Protein AF-0000000068183406 (afdb_homodimer)

Nearest PDB structures (foldseek):
  6m09-assembly2_C  TM=9.327E-01  e=4.092E-31  Arabidopsis thaliana
  6m09-assembly1_B  TM=9.169E-01  e=5.520E-31  Arabidopsis thaliana
  5bnc-assembly1_B  TM=7.633E-01  e=5.549E-25  Mycolicibacterium smegmatis MC2 155
  2arz-assembly1_A  TM=6.032E-01  e=5.913E-21  Pseudomonas aeruginosa PAO1
  6vna-assembly2_B-2  TM=8.710E-01  e=5.956E-13  Paracoccus denitrificans PD1222

Secondary structure (DSSP, 8-state):
-HHHHHS----HHHHHHHHHHSS-SEEEEEEE-SSSTTPEEEEEEE-EE-TTSPEEEEEETTSHHHHHHHH--EEEEEEE-TT--STTS-EEEEEEEEEE---HHHHHHHHHHHHHH-TT-GGGG-TTEEEEEEEEEEEEEEEETTEEEEEEHHHHHH----GGGGTHHHHHHHHHHH-HHHHHHHHHHHSTT----TTS-EEEEEEEEEETTEEEEEEEESS-BTTB-SEEEEEEE-SS---SHHHHHHHHHHHHHH-/-HHHHHS----HHHHHHHHHHSS-SEEEEEEE-SSSTTPEEEEEEE-EE-TTSPEEEEEETTSHHHHHHHH--EEEEEEE-TT--STTS-EEEEEEEEEE---HHHHHHHHHHHHHH-TT-GGGG-TTEEEEEEEEEEEEEEEETTEEEEEEHHHHHH----GGGGTHHHHHHHHHHH-HHHHHHHHHHHSTT----TTS-EEEEEEEEEETTEEEEEEEESS-BTTB-SEEEEEEE-SS---SHHHHHHHHHHHHHH-

Sequence (518 aa):
QEHQQTAPKLDWATDVRTLVQYNHGFAVMSTNSKADEGYPGGSVVGFAPDEDGRPLFIFSGMSAHTQDILADPRCSLTVAAKDFKGAADGRVNLMGSVELIKGDQDKAKAREIYLQKHPGAFWVDFGDFNWFRMSVEKVRFVGGFARAGAVTQDEYLAAKPDAVSEFGPKIAAHMNEDHMPATIAMVQGNVPGMEHDPENPITEAIITSVDSLGMYVKVTREKGIGFLPQSFKLRLPFPEVAKDRKDVKVRIMEMTNAAQEHQQTAPKLDWATDVRTLVQYNHGFAVMSTNSKADEGYPGGSVVGFAPDEDGRPLFIFSGMSAHTQDILADPRCSLTVAAKDFKGAADGRVNLMGSVELIKGDQDKAKAREIYLQKHPGAFWVDFGDFNWFRMSVEKVRFVGGFARAGAVTQDEYLAAKPDAVSEFGPKIAAHMNEDHMPATIAMVQGNVPGMEHDPENPITEAIITSVDSLGMYVKVTREKGIGFLPQSFKLRLPFPEVAKDRKDVKVRIMEMTNAA

Solvent-accessible surface area (backbone atoms only — not comparable to full-atom values): 26826 Å² total; per-residue (Å²): 110,69,63,60,70,66,48,69,68,76,54,67,34,29,46,50,39,28,41,63,65,65,29,76,38,57,32,38,38,12,27,43,29,65,92,45,78,84,27,15,32,45,40,82,41,64,44,26,53,47,97,58,62,35,42,32,37,72,40,49,63,81,39,69,68,44,49,10,33,74,75,39,32,40,21,16,40,27,39,50,33,63,82,58,80,51,77,60,38,35,35,35,25,40,30,31,38,45,42,78,56,81,51,66,67,59,44,52,52,49,47,54,53,37,36,71,66,36,75,80,55,71,62,78,74,40,83,60,41,47,45,30,40,40,50,67,55,41,34,44,39,34,66,15,80,92,33,70,49,75,38,51,40,68,49,41,52,70,40,56,52,52,71,30,42,73,50,12,62,62,51,24,50,50,38,46,75,75,36,30,70,49,46,43,39,27,44,28,50,70,37,90,90,44,50,90,35,94,91,51,37,74,76,43,38,39,48,76,39,32,43,33,44,26,31,37,31,40,37,26,33,76,52,52,54,88,89,40,58,39,57,48,76,44,71,48,55,42,95,56,78,28,81,39,72,68,42,43,53,50,46,50,51,51,42,45,68,70,65,108,68,64,61,72,65,47,67,69,77,54,68,34,29,47,50,37,29,43,64,65,65,31,76,36,59,32,37,37,13,28,42,30,65,92,45,76,85,28,15,33,44,42,81,41,64,43,26,51,48,98,58,61,35,42,32,36,73,41,49,63,80,39,68,69,42,49,9,34,74,75,39,33,40,22,16,40,29,38,52,34,63,81,58,78,51,78,60,39,36,35,34,24,39,28,32,36,44,42,76,56,78,51,68,68,58,44,52,51,51,50,55,52,38,37,69,67,37,76,81,55,71,60,78,74,39,84,60,41,45,46,33,40,39,48,67,55,39,34,43,38,33,66,17,80,92,34,68,50,74,38,51,40,66,49,40,52,69,40,56,50,50,72,29,42,74,52,12,62,62,50,25,50,50,39,48,75,75,35,30,69,50,46,43,39,27,46,28,52,70,35,91,90,43,48,90,36,94,90,50,36,76,76,42,38,38,49,76,39,33,43,33,43,26,30,36,31,39,36,26,34,76,52,54,56,88,89,41,60,40,56,47,76,46,70,47,55,43,94,59,78,28,80,39,72,68,42,44,53,51,46,50,51,50,42,44,67,68,67

Radius of gyration: 24.23 Å; Cα contacts (8 Å, |Δi|>4): 1126; chains: 2; bounding box: 61×64×61 Å

Structure (mmCIF, N/CA/C/O backbone):
data_AF-0000000068183406-model_v1
#
loop_
_entity.id
_entity.type
_entity.pdbx_description
1 polymer 'DUF2470 domain-containing protein'
#
loop_
_atom_site.group_PDB
_atom_site.id
_atom_site.type_symbol
_atom_site.label_atom_id
_atom_site.label_alt_id
_atom_site.label_comp_id
_atom_site.label_asym_id
_atom_site.label_entity_id
_atom_site.label_seq_id
_atom_site.pdbx_PDB_ins_code
_atom_site.Cartn_x
_atom_site.Cartn_y
_atom_site.Cartn_z
_atom_site.occupancy
_atom_site.B_iso_or_equiv
_atom_site.auth_seq_id
_atom_site.auth_comp_id
_atom_site.auth_asym_id
_atom_site.auth_atom_id
_atom_site.pdbx_PDB_model_num
ATOM 1 N N . GLN A 1 1 ? -13.516 -22.609 -18.766 1 67 1 GLN A N 1
ATOM 2 C CA . GLN A 1 1 ? -13.289 -22.969 -17.359 1 67 1 GLN A CA 1
ATOM 3 C C . GLN A 1 1 ? -12.148 -23.984 -17.234 1 67 1 GLN A C 1
ATOM 5 O O . GLN A 1 1 ? -11.188 -23.75 -16.5 1 67 1 GLN A O 1
ATOM 10 N N . GLU A 1 2 ? -12.164 -25.062 -18.047 1 67.12 2 GLU A N 1
ATOM 11 C CA . GLU A 1 2 ? -11.141 -26.094 -17.953 1 67.12 2 GLU A CA 1
ATOM 12 C C . GLU A 1 2 ? -9.766 -25.547 -18.344 1 67.12 2 GLU A C 1
ATOM 14 O O . GLU A 1 2 ? -8.766 -25.859 -17.703 1 67.12 2 GLU A O 1
ATOM 19 N N . HIS A 1 3 ? -9.703 -24.766 -19.359 1 79.38 3 HIS A N 1
ATOM 20 C CA . HIS A 1 3 ? -8.461 -24.172 -19.812 1 79.38 3 HIS A CA 1
ATOM 21 C C . HIS A 1 3 ? -7.805 -23.344 -18.719 1 79.38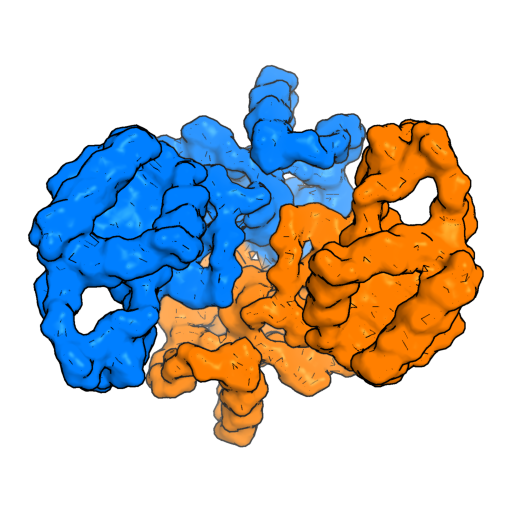 3 HIS A C 1
ATOM 23 O O . HIS A 1 3 ? -6.605 -23.469 -18.469 1 79.38 3 HIS A O 1
ATOM 29 N N . GLN A 1 4 ? -8.562 -22.609 -18.047 1 84.19 4 GLN A N 1
ATOM 30 C CA . GLN A 1 4 ? -8.055 -21.734 -17 1 84.19 4 GLN A CA 1
ATOM 31 C C . GLN A 1 4 ? -7.582 -22.516 -15.781 1 84.19 4 GLN A C 1
ATOM 33 O O . GLN A 1 4 ? -6.641 -22.125 -15.094 1 84.19 4 GLN A O 1
ATOM 38 N N . GLN A 1 5 ? -8.172 -23.625 -15.617 1 81.56 5 GLN A N 1
ATOM 39 C CA . GLN A 1 5 ? -7.812 -24.469 -14.484 1 81.56 5 GLN A CA 1
ATOM 40 C C . GLN A 1 5 ? -6.469 -25.141 -14.711 1 81.56 5 GLN A C 1
ATOM 42 O O . GLN A 1 5 ? -5.711 -25.375 -13.766 1 81.56 5 GLN A O 1
ATOM 47 N N . THR A 1 6 ? -6.172 -25.391 -16.016 1 88 6 THR A N 1
ATOM 48 C CA . THR A 1 6 ? -4.98 -26.188 -16.297 1 88 6 THR A CA 1
ATOM 49 C C . THR A 1 6 ? -3.859 -25.312 -16.844 1 88 6 THR A C 1
ATOM 51 O O . THR A 1 6 ? -2.738 -25.781 -17.047 1 88 6 THR A O 1
ATOM 54 N N . ALA A 1 7 ? -4.148 -24.125 -17.047 1 92 7 ALA A N 1
ATOM 55 C CA . ALA A 1 7 ? -3.143 -23.219 -17.578 1 92 7 ALA A CA 1
ATOM 56 C C . ALA A 1 7 ? -1.927 -23.141 -16.656 1 92 7 ALA A C 1
ATOM 58 O O . ALA A 1 7 ? -2.07 -23.016 -15.445 1 92 7 ALA A O 1
ATOM 59 N N . PRO A 1 8 ? -0.711 -23.297 -17.266 1 93.88 8 PRO A N 1
ATOM 60 C CA . PRO A 1 8 ? 0.495 -23.203 -16.438 1 93.88 8 PRO A CA 1
ATOM 61 C C . PRO A 1 8 ? 0.584 -21.906 -15.664 1 93.88 8 PRO A C 1
ATOM 63 O O . PRO A 1 8 ? 0.303 -20.828 -16.219 1 93.88 8 PRO A O 1
ATOM 66 N N . LYS A 1 9 ? 0.903 -22.031 -14.406 1 92 9 LYS A N 1
ATOM 67 C CA . LYS A 1 9 ? 1.125 -20.906 -13.5 1 92 9 LYS A CA 1
ATOM 68 C C . LYS A 1 9 ? 2.379 -21.109 -12.656 1 92 9 LYS A C 1
ATOM 70 O O . LYS A 1 9 ? 2.834 -22.25 -12.484 1 92 9 LYS A O 1
ATOM 75 N N . LEU A 1 10 ? 2.943 -19.984 -12.188 1 93.38 10 LEU A N 1
ATOM 76 C CA . LEU A 1 10 ? 4.035 -20.141 -11.227 1 93.38 10 LEU A CA 1
ATOM 77 C C . LEU A 1 10 ? 3.57 -20.875 -9.977 1 93.38 10 LEU A C 1
ATOM 79 O O . LEU A 1 10 ? 2.434 -20.688 -9.531 1 93.38 10 LEU A O 1
ATOM 83 N N . ASP A 1 11 ? 4.484 -21.688 -9.469 1 92.88 11 ASP A N 1
ATOM 84 C CA . ASP A 1 11 ? 4.145 -22.266 -8.172 1 92.88 11 ASP A CA 1
ATOM 85 C C . ASP A 1 11 ? 4.094 -21.188 -7.09 1 92.88 11 ASP A C 1
ATOM 87 O O . ASP A 1 11 ? 4.645 -20.109 -7.262 1 92.88 11 ASP A O 1
ATOM 91 N N . TRP A 1 12 ? 3.5 -21.484 -5.965 1 93.75 12 TRP A N 1
ATOM 92 C CA . TRP A 1 12 ? 3.232 -20.5 -4.918 1 93.75 12 TRP A CA 1
ATOM 93 C C . TRP A 1 12 ? 4.527 -19.891 -4.406 1 93.75 12 TRP A C 1
ATOM 95 O O . TRP A 1 12 ? 4.629 -18.656 -4.266 1 93.75 12 TRP A O 1
ATOM 105 N N . ALA A 1 13 ? 5.488 -20.688 -4.137 1 96.38 13 ALA A N 1
ATOM 106 C CA . ALA A 1 13 ? 6.742 -20.203 -3.568 1 96.38 13 ALA A CA 1
ATOM 107 C C . ALA A 1 13 ? 7.434 -19.234 -4.523 1 96.38 13 ALA A C 1
ATOM 109 O O . ALA A 1 13 ? 7.918 -18.172 -4.102 1 96.38 13 ALA A O 1
ATOM 110 N N . THR A 1 14 ? 7.453 -19.625 -5.801 1 96.62 14 THR A N 1
ATOM 111 C CA . THR A 1 14 ? 8.047 -18.75 -6.805 1 96.62 14 THR A CA 1
ATOM 112 C C . THR A 1 14 ? 7.258 -17.453 -6.934 1 96.62 14 THR A C 1
ATOM 114 O O . THR A 1 14 ? 7.844 -16.375 -7.039 1 96.62 14 THR A O 1
ATOM 117 N N . ASP A 1 15 ? 5.965 -17.547 -6.926 1 95.06 15 ASP A N 1
ATOM 118 C CA . ASP A 1 15 ? 5.098 -16.375 -7 1 95.06 15 ASP A CA 1
ATOM 119 C C . ASP A 1 15 ? 5.348 -15.438 -5.82 1 95.06 15 ASP A C 1
ATOM 121 O O . ASP A 1 15 ? 5.488 -14.227 -6.004 1 95.06 15 ASP A O 1
ATOM 125 N N . VAL A 1 16 ? 5.449 -16 -4.668 1 96.88 16 VAL A N 1
ATOM 126 C CA . VAL A 1 16 ? 5.688 -15.234 -3.445 1 96.88 16 VAL A CA 1
ATOM 127 C C . VAL A 1 16 ? 7.043 -14.539 -3.529 1 96.88 16 VAL A C 1
ATOM 129 O O . VAL A 1 16 ? 7.141 -13.328 -3.287 1 96.88 16 VAL A O 1
ATOM 132 N N . ARG A 1 17 ? 8.094 -15.305 -3.893 1 98 17 ARG A N 1
ATOM 133 C CA . ARG A 1 17 ? 9.43 -14.727 -4 1 98 17 ARG A CA 1
ATOM 134 C C . ARG A 1 17 ? 9.461 -13.617 -5.043 1 98 17 ARG A C 1
ATOM 136 O O . ARG A 1 17 ? 10.172 -12.625 -4.879 1 98 17 ARG A O 1
ATOM 143 N N . THR A 1 18 ? 8.719 -13.828 -6.113 1 97.12 18 THR A N 1
ATOM 144 C CA . THR A 1 18 ? 8.633 -12.836 -7.184 1 97.12 18 THR A CA 1
ATOM 145 C C . THR A 1 18 ? 7.996 -11.547 -6.672 1 97.12 18 THR A C 1
ATOM 147 O O . THR A 1 18 ? 8.523 -10.453 -6.895 1 97.12 18 THR A O 1
ATOM 150 N N . LEU A 1 19 ? 6.898 -11.68 -5.973 1 96.06 19 LEU A N 1
ATOM 151 C CA . LEU A 1 19 ? 6.184 -10.539 -5.402 1 96.06 19 LEU A CA 1
ATOM 152 C C . LEU A 1 19 ? 7.07 -9.789 -4.418 1 96.06 19 LEU A C 1
ATOM 154 O O . LEU A 1 19 ? 7.152 -8.555 -4.469 1 96.06 19 LEU A O 1
ATOM 158 N N . VAL A 1 20 ? 7.777 -10.484 -3.582 1 98 20 VAL A N 1
ATOM 159 C CA . VAL A 1 20 ? 8.633 -9.898 -2.555 1 98 20 VAL A CA 1
ATOM 160 C C . VAL A 1 20 ? 9.82 -9.195 -3.211 1 98 20 VAL A C 1
ATOM 162 O O . VAL A 1 20 ? 10.227 -8.117 -2.775 1 98 20 VAL A O 1
ATOM 165 N N . GLN A 1 21 ? 10.312 -9.797 -4.266 1 97.62 21 GLN A N 1
ATOM 166 C CA . GLN A 1 21 ? 11.5 -9.289 -4.945 1 97.62 21 GLN A CA 1
ATOM 167 C C . GLN A 1 21 ? 11.18 -8.008 -5.719 1 97.62 21 GLN A C 1
ATOM 169 O O . GLN A 1 21 ? 11.922 -7.031 -5.645 1 97.62 21 GLN A O 1
ATOM 174 N N . TYR A 1 22 ? 10.055 -8.016 -6.43 1 95.44 22 TYR A N 1
ATOM 175 C CA . TYR A 1 22 ? 9.844 -6.961 -7.414 1 95.44 22 TYR A CA 1
ATOM 176 C C . TYR A 1 22 ? 8.75 -6.004 -6.957 1 95.44 22 TYR A C 1
ATOM 178 O O . TYR A 1 22 ? 8.148 -5.301 -7.773 1 95.44 22 TYR A O 1
ATOM 186 N N . ASN A 1 23 ? 8.469 -5.914 -5.691 1 93.56 23 ASN A N 1
ATOM 187 C CA . ASN A 1 23 ? 7.57 -4.891 -5.164 1 93.56 23 ASN A CA 1
ATOM 188 C C . ASN A 1 23 ? 8.25 -3.525 -5.109 1 93.56 23 ASN A C 1
ATOM 190 O O . ASN A 1 23 ? 9.375 -3.363 -5.578 1 93.56 23 ASN A O 1
ATOM 194 N N . HIS A 1 24 ? 7.652 -2.484 -4.555 1 93.38 24 HIS A N 1
ATOM 195 C CA . HIS A 1 24 ? 8.203 -1.136 -4.578 1 93.38 24 HIS A CA 1
ATOM 196 C C . HIS A 1 24 ? 9.102 -0.889 -3.369 1 93.38 24 HIS A C 1
ATOM 198 O O . HIS A 1 24 ? 9.617 0.216 -3.191 1 93.38 24 HIS A O 1
ATOM 204 N N . GLY A 1 25 ? 9.227 -1.809 -2.506 1 96.81 25 GLY A N 1
ATOM 205 C CA . GLY A 1 25 ? 10.234 -1.739 -1.453 1 96.81 25 GLY A CA 1
ATOM 206 C C . GLY A 1 25 ? 9.664 -1.304 -0.116 1 96.81 25 GLY A C 1
ATOM 207 O O . GLY A 1 25 ? 10.406 -1.087 0.841 1 96.81 25 GLY A O 1
ATOM 208 N N . PHE A 1 26 ? 8.367 -1.103 -0.06 1 97.06 26 PHE A N 1
ATOM 209 C CA . PHE A 1 26 ? 7.711 -0.765 1.199 1 97.06 26 PHE A CA 1
ATOM 210 C C . PHE A 1 26 ? 6.617 -1.772 1.529 1 97.06 26 PHE A C 1
ATOM 212 O O . PHE A 1 26 ? 6.023 -2.369 0.628 1 97.06 26 PHE A O 1
ATOM 219 N N . ALA A 1 27 ? 6.406 -2.008 2.75 1 98.12 27 ALA A N 1
ATOM 220 C CA . ALA A 1 27 ? 5.426 -2.951 3.277 1 98.12 27 ALA A CA 1
ATOM 221 C C . ALA A 1 27 ? 4.961 -2.541 4.672 1 98.12 27 ALA A C 1
ATOM 223 O O . ALA A 1 27 ? 5.395 -1.511 5.199 1 98.12 27 ALA A O 1
ATOM 224 N N . VAL A 1 28 ? 4.027 -3.234 5.211 1 98.62 28 VAL A N 1
ATOM 225 C CA . VAL A 1 28 ? 3.578 -2.963 6.574 1 98.62 28 VAL A CA 1
ATOM 226 C C . VAL A 1 28 ? 4.086 -4.055 7.512 1 98.62 28 VAL A C 1
ATOM 228 O O . VAL A 1 28 ? 3.822 -5.238 7.297 1 98.62 28 VAL A O 1
ATOM 231 N N . MET A 1 29 ? 4.812 -3.65 8.484 1 98.81 29 MET A N 1
ATOM 232 C CA . MET A 1 29 ? 5.258 -4.551 9.547 1 98.81 29 MET A CA 1
ATOM 233 C C . MET A 1 29 ? 4.281 -4.543 10.719 1 98.81 29 MET A C 1
ATOM 235 O O . MET A 1 29 ? 3.922 -3.482 11.227 1 98.81 29 MET A O 1
ATOM 239 N N . SER A 1 30 ? 3.791 -5.676 11.039 1 98.88 30 SER A N 1
ATOM 240 C CA . SER A 1 30 ? 2.984 -5.863 12.242 1 98.88 30 SER A CA 1
ATOM 241 C C . SER A 1 30 ? 3.836 -6.367 13.406 1 98.88 30 SER A C 1
ATOM 243 O O . SER A 1 30 ? 4.543 -7.371 13.281 1 98.88 30 SER A O 1
ATOM 245 N N . THR A 1 31 ? 3.799 -5.688 14.477 1 98.88 31 THR A N 1
ATOM 246 C CA . THR A 1 31 ? 4.59 -6.031 15.656 1 98.88 31 THR A CA 1
ATOM 247 C C . THR A 1 31 ? 3.707 -6.109 16.891 1 98.88 31 THR A C 1
ATOM 249 O O . THR A 1 31 ? 2.559 -5.66 16.875 1 98.88 31 THR A O 1
ATOM 252 N N . ASN A 1 32 ? 4.211 -6.824 17.953 1 98.69 32 ASN A N 1
ATOM 253 C CA . ASN A 1 32 ? 3.623 -6.695 19.281 1 98.69 32 ASN A CA 1
ATOM 254 C C . ASN A 1 32 ? 4.031 -5.387 19.938 1 98.69 32 ASN A C 1
ATOM 256 O O . ASN A 1 32 ? 5.207 -5.176 20.25 1 98.69 32 ASN A O 1
ATOM 260 N N . SER A 1 33 ? 3.037 -4.539 20.188 1 98.12 33 SER A N 1
ATOM 261 C CA . SER A 1 33 ? 3.346 -3.201 20.688 1 98.12 33 SER A CA 1
ATOM 262 C C . SER A 1 33 ? 3.902 -3.252 22.109 1 98.12 33 SER A C 1
ATOM 264 O O . SER A 1 33 ? 3.291 -3.846 23 1 98.12 33 SER A O 1
ATOM 266 N N . LYS A 1 34 ? 5.012 -2.615 22.281 1 97.62 34 LYS A N 1
ATOM 267 C CA . LYS A 1 34 ? 5.574 -2.471 23.625 1 97.62 34 LYS A CA 1
ATOM 268 C C . LYS A 1 34 ? 4.812 -1.421 24.422 1 97.62 34 LYS A C 1
ATOM 270 O O . LYS A 1 34 ? 4.504 -1.636 25.609 1 97.62 34 LYS A O 1
ATOM 275 N N . ALA A 1 35 ? 4.512 -0.299 23.781 1 95.69 35 ALA A N 1
ATOM 276 C CA . ALA A 1 35 ? 3.889 0.844 24.453 1 95.69 35 ALA A CA 1
ATOM 277 C C . ALA A 1 35 ? 2.428 0.557 24.781 1 95.69 35 ALA A C 1
ATOM 279 O O . ALA A 1 35 ? 1.886 1.1 25.75 1 95.69 35 ALA A O 1
ATOM 280 N N . ASP A 1 36 ? 1.781 -0.256 23.984 1 96.38 36 ASP A N 1
ATOM 281 C CA . ASP A 1 36 ? 0.384 -0.635 24.156 1 96.38 36 ASP A CA 1
ATOM 282 C C . ASP A 1 36 ? 0.238 -2.148 24.297 1 96.38 36 ASP A C 1
ATOM 284 O O . ASP A 1 36 ? -0.147 -2.826 23.344 1 96.38 36 ASP A O 1
ATOM 288 N N . GLU A 1 37 ? 0.415 -2.607 25.5 1 95.94 37 GLU A N 1
ATOM 289 C CA . GLU A 1 37 ? 0.476 -4.043 25.766 1 95.94 37 GLU A CA 1
ATOM 290 C C . GLU A 1 37 ? -0.757 -4.754 25.219 1 95.94 37 GLU A C 1
ATOM 292 O O . GLU A 1 37 ? -1.886 -4.305 25.422 1 95.94 37 GLU A O 1
ATOM 297 N N . GLY A 1 38 ? -0.48 -5.793 24.484 1 96.75 38 GLY A N 1
ATOM 298 C CA . GLY A 1 38 ? -1.549 -6.625 23.953 1 96.75 38 GLY A CA 1
ATOM 299 C C . GLY A 1 38 ? -1.98 -6.223 22.562 1 96.75 38 GLY A C 1
ATOM 300 O O . GLY A 1 38 ? -2.674 -6.98 21.875 1 96.75 38 GLY A O 1
ATOM 301 N N . TYR A 1 39 ? -1.633 -5.023 22.141 1 98.19 39 TYR A N 1
ATOM 302 C CA . TYR A 1 39 ? -2.047 -4.543 20.828 1 98.19 39 TYR A CA 1
ATOM 303 C C . TYR A 1 39 ? -0.999 -4.871 19.766 1 98.19 39 TYR A C 1
ATOM 305 O O . TYR A 1 39 ? 0.199 -4.684 19.984 1 98.19 39 TYR A O 1
ATOM 313 N N . PRO A 1 40 ? -1.457 -5.457 18.672 1 98.69 40 PRO A N 1
ATOM 314 C CA . PRO A 1 40 ? -0.569 -5.465 17.5 1 98.69 40 PRO A CA 1
ATOM 315 C C . PRO A 1 40 ? -0.468 -4.102 16.828 1 98.69 40 PRO A C 1
ATOM 317 O O . PRO A 1 40 ? -1.485 -3.438 16.609 1 98.69 40 PRO A O 1
ATOM 320 N N . GLY A 1 41 ? 0.698 -3.65 16.625 1 97.94 41 GLY A N 1
ATOM 321 C CA . GLY A 1 41 ? 0.923 -2.396 15.922 1 97.94 41 GLY A CA 1
ATOM 322 C C . GLY A 1 41 ? 1.271 -2.584 14.461 1 97.94 41 GLY A C 1
ATOM 323 O O . GLY A 1 41 ? 1.664 -3.676 14.047 1 97.94 41 GLY A O 1
ATOM 324 N N . GLY A 1 42 ? 1.052 -1.557 13.664 1 98.38 42 GLY A N 1
ATOM 325 C CA . GLY A 1 42 ? 1.436 -1.551 12.258 1 98.38 42 GLY A CA 1
ATOM 326 C C . GLY A 1 42 ? 2.27 -0.344 11.875 1 98.38 42 GLY A C 1
ATOM 327 O O . GLY A 1 42 ? 2.021 0.766 12.352 1 98.38 42 GLY A O 1
ATOM 328 N N . SER A 1 43 ? 3.24 -0.571 11.023 1 97.75 43 SER A N 1
ATOM 329 C CA . SER A 1 43 ? 4.102 0.492 10.516 1 97.75 43 SER A CA 1
ATOM 330 C C . SER A 1 43 ? 4.496 0.243 9.062 1 97.75 43 SER A C 1
ATOM 332 O O . SER A 1 43 ? 4.781 -0.893 8.68 1 97.75 43 SER A O 1
ATOM 334 N N . VAL A 1 44 ? 4.422 1.293 8.289 1 97.19 44 VAL A N 1
ATOM 335 C CA . VAL A 1 44 ? 5.02 1.191 6.961 1 97.19 44 VAL A CA 1
ATOM 336 C C . VAL A 1 44 ? 6.543 1.231 7.074 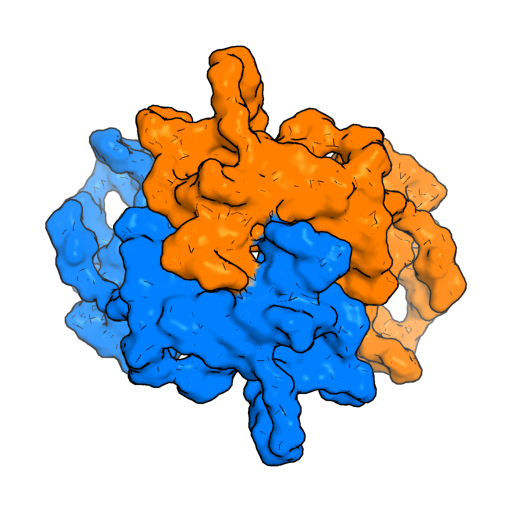1 97.19 44 VAL A C 1
ATOM 338 O O . VAL A 1 44 ? 7.102 2.135 7.703 1 97.19 44 VAL A O 1
ATOM 341 N N . VAL A 1 45 ? 7.184 0.28 6.48 1 97.44 45 VAL A N 1
ATOM 342 C CA . VAL A 1 45 ? 8.641 0.22 6.57 1 97.44 45 VAL A CA 1
ATOM 343 C C . VAL A 1 45 ? 9.234 -0.072 5.191 1 97.44 45 VAL A C 1
ATOM 345 O O . VAL A 1 45 ? 8.617 -0.767 4.379 1 97.44 45 VAL A O 1
ATOM 348 N N . GLY A 1 46 ? 10.406 0.49 4.973 1 97.19 46 GLY A N 1
ATOM 349 C CA . GLY A 1 46 ? 11.203 0.044 3.836 1 97.19 46 GLY A CA 1
ATOM 350 C C . GLY A 1 46 ? 11.898 -1.283 4.078 1 97.19 46 GLY A C 1
ATOM 351 O O . GLY A 1 46 ? 12.312 -1.578 5.199 1 97.19 46 GLY A O 1
ATOM 352 N N . PHE A 1 47 ? 12.047 -2.072 3.018 1 98.62 47 PHE A N 1
ATOM 353 C CA . PHE A 1 47 ? 12.773 -3.33 3.137 1 98.62 47 PHE A CA 1
ATOM 354 C C . PHE A 1 47 ? 13.391 -3.727 1.8 1 98.62 47 PHE A C 1
ATOM 356 O O . PHE A 1 47 ? 13.023 -3.182 0.756 1 98.62 47 PHE A O 1
ATOM 363 N N . ALA A 1 48 ? 14.312 -4.602 1.834 1 98.56 48 ALA A N 1
ATOM 364 C CA . ALA A 1 48 ? 14.906 -5.25 0.667 1 98.56 48 ALA A CA 1
ATOM 365 C C . ALA A 1 48 ? 15.195 -6.723 0.946 1 98.56 48 ALA A C 1
ATOM 367 O O . ALA A 1 48 ? 15.789 -7.059 1.976 1 98.56 48 ALA A O 1
ATOM 368 N N . PRO A 1 49 ? 14.727 -7.574 0.055 1 98.56 49 PRO A N 1
ATOM 369 C CA . PRO A 1 49 ? 15.023 -8.992 0.279 1 98.56 49 PRO A CA 1
ATOM 370 C C . PRO A 1 49 ? 16.484 -9.344 -0.022 1 98.56 49 PRO A C 1
ATOM 372 O O . PRO A 1 49 ? 17.047 -8.859 -1.009 1 98.56 49 PRO A O 1
ATOM 375 N N . ASP A 1 50 ? 17.094 -10.133 0.819 1 97.94 50 ASP A N 1
ATOM 376 C CA . ASP A 1 50 ? 18.422 -10.641 0.506 1 97.94 50 ASP A CA 1
ATOM 377 C C . ASP A 1 50 ? 18.359 -11.805 -0.48 1 97.94 50 ASP A C 1
ATOM 379 O O . ASP A 1 50 ? 17.312 -12.047 -1.087 1 97.94 50 ASP A O 1
ATOM 383 N N . GLU A 1 51 ? 19.422 -12.547 -0.727 1 95.44 51 GLU A N 1
ATOM 384 C CA . GLU A 1 51 ? 19.516 -13.57 -1.762 1 95.44 51 GLU A CA 1
ATOM 385 C C . GLU A 1 51 ? 18.547 -14.719 -1.483 1 95.44 51 GLU A C 1
ATOM 387 O O . GLU A 1 51 ? 18.078 -15.375 -2.412 1 95.44 51 GLU A O 1
ATOM 392 N N . ASP A 1 52 ? 18.25 -14.906 -0.193 1 96.75 52 ASP A N 1
ATOM 393 C CA . ASP A 1 52 ? 17.344 -15.984 0.198 1 96.75 52 ASP A CA 1
ATOM 394 C C . ASP A 1 52 ? 15.922 -15.469 0.39 1 96.75 52 ASP A C 1
ATOM 396 O O . ASP A 1 52 ? 15.062 -16.188 0.896 1 96.75 52 ASP A O 1
ATOM 400 N N . GLY A 1 53 ? 15.664 -14.266 0.005 1 97.81 53 GLY A N 1
ATOM 401 C CA . GLY A 1 53 ? 14.336 -13.688 0.086 1 97.81 53 GLY A CA 1
ATOM 402 C C . GLY A 1 53 ? 13.984 -13.18 1.472 1 97.81 53 GLY A C 1
ATOM 403 O O . GLY A 1 53 ? 12.836 -12.836 1.744 1 97.81 53 GLY A O 1
ATOM 404 N N . ARG A 1 54 ? 15.031 -13.195 2.395 1 98.44 54 ARG A N 1
ATOM 405 C CA . ARG A 1 54 ? 14.781 -12.703 3.748 1 98.44 54 ARG A CA 1
ATOM 406 C C . ARG A 1 54 ? 14.812 -11.18 3.793 1 98.44 54 ARG A C 1
ATOM 408 O O . ARG A 1 54 ? 15.781 -10.555 3.363 1 98.44 54 ARG A O 1
ATOM 415 N N . PRO A 1 55 ? 13.773 -10.508 4.312 1 98.88 55 PRO A N 1
ATOM 416 C CA . PRO A 1 55 ? 13.727 -9.039 4.363 1 98.88 55 PRO A CA 1
ATOM 417 C C . PRO A 1 55 ? 14.828 -8.445 5.23 1 98.88 55 PRO A C 1
ATOM 419 O O . PRO A 1 55 ? 15.07 -8.922 6.344 1 98.88 55 PRO A O 1
ATOM 422 N N . LEU A 1 56 ? 15.477 -7.492 4.711 1 98.88 56 LEU A N 1
ATOM 423 C CA . LEU A 1 56 ? 16.422 -6.625 5.402 1 98.88 56 LEU A CA 1
ATOM 424 C C . LEU A 1 56 ? 15.812 -5.258 5.684 1 98.88 56 LEU A C 1
ATOM 426 O O . LEU A 1 56 ? 15.086 -4.715 4.844 1 98.88 56 LEU A O 1
ATOM 430 N N . PHE A 1 57 ? 16.172 -4.738 6.871 1 98.62 57 PHE A N 1
ATOM 431 C CA . PHE A 1 57 ? 15.648 -3.441 7.281 1 98.62 57 PHE A CA 1
ATOM 432 C C . PHE A 1 57 ? 16.766 -2.561 7.844 1 98.62 57 PHE A C 1
ATOM 434 O O . PHE A 1 57 ? 17.781 -3.064 8.312 1 98.62 57 PHE A O 1
ATOM 441 N N . ILE A 1 58 ? 16.531 -1.292 7.801 1 98.06 58 ILE A N 1
ATOM 442 C CA . ILE A 1 58 ? 17.297 -0.308 8.562 1 98.06 58 ILE A CA 1
ATOM 443 C C . ILE A 1 58 ? 16.328 0.651 9.266 1 98.06 58 ILE A C 1
ATOM 445 O O . ILE A 1 58 ? 15.547 1.344 8.609 1 98.06 58 ILE A O 1
ATOM 449 N N . PHE A 1 59 ? 16.344 0.625 10.633 1 96.88 59 PHE A N 1
ATOM 450 C CA . PHE A 1 59 ? 15.359 1.373 11.406 1 96.88 59 PHE A CA 1
ATOM 451 C C . PHE A 1 59 ? 16.047 2.326 12.375 1 96.88 59 PHE A C 1
ATOM 453 O O . PHE A 1 59 ? 17.094 2.002 12.93 1 96.88 59 PHE A O 1
ATOM 460 N N . SER A 1 60 ? 15.352 3.482 12.492 1 93.69 60 SER A N 1
ATOM 461 C CA . SER A 1 60 ? 15.75 4.363 13.594 1 93.69 60 SER A CA 1
ATOM 462 C C . SER A 1 60 ? 15.539 3.689 14.945 1 93.69 60 SER A C 1
ATOM 464 O O . SER A 1 60 ? 14.555 2.969 15.133 1 93.69 60 SER A O 1
ATOM 466 N N . GLY A 1 61 ? 16.453 3.955 15.859 1 94.25 61 GLY A N 1
ATOM 467 C CA . GLY A 1 61 ? 16.344 3.41 17.203 1 94.25 61 GLY A CA 1
ATOM 468 C C . GLY A 1 61 ? 15.102 3.881 17.938 1 94.25 61 GLY A C 1
ATOM 469 O O . GLY A 1 61 ? 14.594 3.184 18.828 1 94.25 61 GLY A O 1
ATOM 470 N N . MET A 1 62 ? 14.516 4.969 17.531 1 90.06 62 MET A N 1
ATOM 471 C CA . MET A 1 62 ? 13.438 5.598 18.281 1 90.06 62 MET A CA 1
ATOM 472 C C . MET A 1 62 ? 12.078 5.227 17.703 1 90.06 62 MET A C 1
ATOM 474 O O . MET A 1 62 ? 11.039 5.516 18.297 1 90.06 62 MET A O 1
ATOM 478 N N . SER A 1 63 ? 12.086 4.609 16.578 1 92.81 63 SER A N 1
ATOM 479 C CA . SER A 1 63 ? 10.805 4.273 15.977 1 92.81 63 SER A CA 1
ATOM 480 C C . SER A 1 63 ? 10.023 3.285 16.844 1 92.81 63 SER A C 1
ATOM 482 O O . SER A 1 63 ? 10.617 2.461 17.531 1 92.81 63 SER A O 1
ATOM 484 N N . ALA A 1 64 ? 8.711 3.318 16.812 1 93.94 64 ALA A N 1
ATOM 485 C CA . ALA A 1 64 ? 7.852 2.43 17.594 1 93.94 64 ALA A CA 1
ATOM 486 C C . ALA A 1 64 ? 8.102 0.969 17.219 1 93.94 64 ALA A C 1
ATOM 488 O O . ALA A 1 64 ? 8.164 0.103 18.094 1 93.94 64 ALA A O 1
ATOM 489 N N . HIS A 1 65 ? 8.234 0.692 15.914 1 97.12 65 HIS A N 1
ATOM 490 C CA . HIS A 1 65 ? 8.43 -0.692 15.492 1 97.12 65 HIS A CA 1
ATOM 491 C C . HIS A 1 65 ? 9.789 -1.218 15.938 1 97.12 65 HIS A C 1
ATOM 493 O O . HIS A 1 65 ? 9.945 -2.412 16.203 1 97.12 65 HIS A O 1
ATOM 499 N N . THR A 1 66 ? 10.805 -0.333 16.016 1 97.88 66 THR A N 1
ATOM 500 C CA . THR A 1 66 ? 12.102 -0.758 16.547 1 97.88 66 THR A CA 1
ATOM 501 C C . THR A 1 66 ? 11.984 -1.157 18.016 1 97.88 66 THR A C 1
ATOM 503 O O . THR A 1 66 ? 12.461 -2.221 18.406 1 97.88 66 THR A O 1
ATOM 506 N N . GLN A 1 67 ? 11.328 -0.302 18.781 1 97.25 67 GLN A N 1
ATOM 507 C CA . GLN A 1 67 ? 11.133 -0.599 20.188 1 97.25 67 GLN A CA 1
ATOM 508 C C . GLN A 1 67 ? 10.344 -1.893 20.375 1 97.25 67 GLN A C 1
ATOM 510 O O . GLN A 1 67 ? 10.648 -2.691 21.266 1 97.25 67 GLN A O 1
ATOM 515 N N . ASP A 1 68 ? 9.359 -2.109 19.578 1 98.31 68 ASP A N 1
ATOM 516 C CA . ASP A 1 68 ? 8.547 -3.318 19.625 1 98.31 68 ASP A CA 1
ATOM 517 C C . ASP A 1 68 ? 9.398 -4.566 19.391 1 98.31 68 ASP A C 1
ATOM 519 O O . ASP A 1 68 ? 9.375 -5.504 20.188 1 98.31 68 ASP A O 1
ATOM 523 N N . ILE A 1 69 ? 10.172 -4.543 18.266 1 98.31 69 ILE A N 1
ATOM 524 C CA . ILE A 1 69 ? 10.852 -5.77 17.859 1 98.31 69 ILE A CA 1
ATOM 525 C C . ILE A 1 69 ? 12.016 -6.055 18.812 1 98.31 69 ILE A C 1
ATOM 527 O O . ILE A 1 69 ? 12.414 -7.207 18.984 1 98.31 69 ILE A O 1
ATOM 531 N N . LEU A 1 70 ? 12.586 -5.035 19.422 1 97.81 70 LEU A N 1
ATOM 532 C CA . LEU A 1 70 ? 13.633 -5.254 20.406 1 97.81 70 LEU A CA 1
ATOM 533 C C . LEU A 1 70 ? 13.062 -5.891 21.672 1 97.81 70 LEU A C 1
ATOM 535 O O . LEU A 1 70 ? 13.742 -6.664 22.344 1 97.81 70 LEU A O 1
ATOM 539 N N . ALA A 1 71 ? 11.812 -5.578 21.984 1 98 71 ALA A N 1
ATOM 540 C CA . ALA A 1 71 ? 11.141 -6.164 23.141 1 98 71 ALA A CA 1
ATOM 541 C C . ALA A 1 71 ? 10.602 -7.551 22.812 1 98 71 ALA A C 1
ATOM 543 O O . ALA A 1 71 ? 10.664 -8.461 23.641 1 98 71 ALA A O 1
ATOM 544 N N . ASP A 1 72 ? 10.016 -7.781 21.703 1 98.5 72 ASP A N 1
ATOM 545 C CA . ASP A 1 72 ? 9.469 -9.031 21.172 1 98.5 72 ASP A CA 1
ATOM 546 C C . ASP A 1 72 ? 9.742 -9.156 19.672 1 98.5 72 ASP A C 1
ATOM 548 O O . ASP A 1 72 ? 9.109 -8.477 18.875 1 98.5 72 ASP A O 1
ATOM 552 N N . PRO A 1 73 ? 10.672 -10.039 19.281 1 98.62 73 PRO A N 1
ATOM 553 C CA . PRO A 1 73 ? 11.125 -10.062 17.891 1 98.62 73 PRO A CA 1
ATOM 554 C C . PRO A 1 73 ? 10.086 -10.664 16.953 1 98.62 73 PRO A C 1
ATOM 556 O O . PRO A 1 73 ? 10.258 -10.617 15.727 1 98.62 73 PRO A O 1
ATOM 559 N N . ARG A 1 74 ? 9.023 -11.312 17.516 1 98.81 74 ARG A N 1
ATOM 560 C CA . ARG A 1 74 ? 7.977 -11.883 16.672 1 98.81 74 ARG A CA 1
ATOM 561 C C . ARG A 1 74 ? 7.215 -10.797 15.93 1 98.81 74 ARG A C 1
ATOM 563 O O . ARG A 1 74 ? 6.77 -9.82 16.531 1 98.81 74 ARG A O 1
ATOM 570 N N . CYS A 1 75 ? 7.07 -10.922 14.586 1 98.88 75 CYS A N 1
ATOM 571 C CA . CYS A 1 75 ? 6.414 -9.938 13.734 1 98.88 75 CYS A CA 1
ATOM 572 C C . CYS A 1 75 ? 5.945 -10.578 12.43 1 98.88 75 CYS A C 1
ATOM 574 O O . CYS A 1 75 ? 6.082 -11.789 12.242 1 98.88 75 CYS A O 1
ATOM 576 N N . SER A 1 76 ? 5.309 -9.828 11.633 1 98.88 76 SER A N 1
ATOM 577 C CA . SER A 1 76 ? 4.996 -10.203 10.258 1 98.88 76 SER A CA 1
ATOM 578 C C . SER A 1 76 ? 5.137 -9.016 9.312 1 98.88 7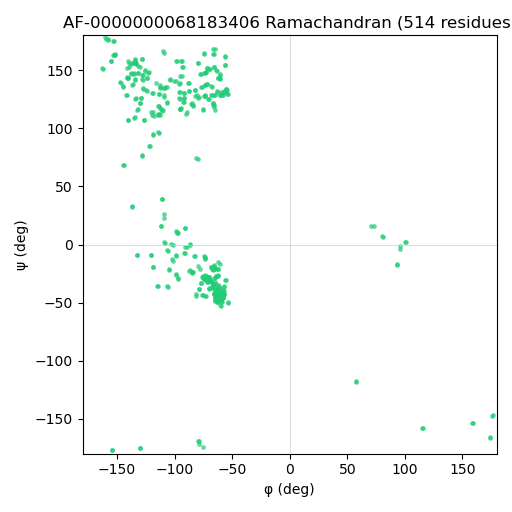6 SER A C 1
ATOM 580 O O . SER A 1 76 ? 5.113 -7.863 9.75 1 98.88 76 SER A O 1
ATOM 582 N N . LEU A 1 77 ? 5.438 -9.266 8.102 1 98.88 77 LEU A N 1
ATOM 583 C CA . LEU A 1 77 ? 5.57 -8.281 7.039 1 98.88 77 LEU A CA 1
ATOM 584 C C . LEU A 1 77 ? 4.57 -8.547 5.922 1 98.88 77 LEU A C 1
ATOM 586 O O . LEU A 1 77 ? 4.621 -9.594 5.277 1 98.88 77 LEU A O 1
ATOM 590 N N . THR A 1 78 ? 3.631 -7.637 5.742 1 98.75 78 THR A N 1
ATOM 591 C CA . THR A 1 78 ? 2.645 -7.762 4.676 1 98.75 78 THR A CA 1
ATOM 592 C C . THR A 1 78 ? 3.078 -6.977 3.441 1 98.75 78 THR A C 1
ATOM 594 O O . THR A 1 78 ? 3.178 -5.75 3.482 1 98.75 78 THR A O 1
ATOM 597 N N . VAL A 1 79 ? 3.316 -7.676 2.35 1 98.12 79 VAL A N 1
ATOM 598 C CA . VAL A 1 79 ? 3.791 -7.102 1.095 1 98.12 79 VAL A CA 1
ATOM 599 C C . VAL A 1 79 ? 2.719 -7.25 0.019 1 98.12 79 VAL A C 1
ATOM 601 O O . VAL A 1 79 ? 2.275 -8.359 -0.276 1 98.12 79 VAL A O 1
ATOM 604 N N . ALA A 1 80 ? 2.289 -6.145 -0.462 1 95.69 80 ALA A N 1
ATOM 605 C CA . ALA A 1 80 ? 1.364 -6.16 -1.592 1 95.69 80 ALA A CA 1
ATOM 606 C C . ALA A 1 80 ? 2.111 -6.031 -2.916 1 95.69 80 ALA A C 1
ATOM 608 O O . ALA A 1 80 ? 3.244 -5.543 -2.953 1 95.69 80 ALA A O 1
ATOM 609 N N . ALA A 1 81 ? 1.478 -6.469 -3.961 1 92.69 81 ALA A N 1
ATOM 610 C CA . ALA A 1 81 ? 2.039 -6.301 -5.301 1 92.69 81 ALA A CA 1
ATOM 611 C C . ALA A 1 81 ? 2.326 -4.832 -5.594 1 92.69 81 ALA A C 1
ATOM 613 O O . ALA A 1 81 ? 1.672 -3.943 -5.043 1 92.69 81 ALA A O 1
ATOM 614 N N . LYS A 1 82 ? 3.246 -4.559 -6.465 1 89.25 82 LYS A N 1
ATOM 615 C CA . LYS A 1 82 ? 3.748 -3.221 -6.766 1 89.25 82 LYS A CA 1
ATOM 616 C C . LYS A 1 82 ? 2.617 -2.295 -7.199 1 89.25 82 LYS A C 1
ATOM 618 O O . LYS A 1 82 ? 2.531 -1.153 -6.742 1 89.25 82 LYS A O 1
ATOM 623 N N . ASP A 1 83 ? 1.719 -2.689 -7.996 1 84.56 83 ASP A N 1
ATOM 624 C CA . ASP A 1 83 ? 0.624 -1.87 -8.508 1 84.56 83 ASP A CA 1
ATOM 625 C C . ASP A 1 83 ? -0.715 -2.322 -7.926 1 84.56 83 ASP A C 1
ATOM 627 O O . ASP A 1 83 ? -1.725 -2.354 -8.633 1 84.56 83 ASP A O 1
ATOM 631 N N . PHE A 1 84 ? -0.64 -2.654 -6.66 1 89.75 84 PHE A N 1
ATOM 632 C CA . PHE A 1 84 ? -1.83 -3.148 -5.977 1 89.75 84 PHE A CA 1
ATOM 633 C C . PHE A 1 84 ? -2.963 -2.133 -6.062 1 89.75 84 PHE A C 1
ATOM 635 O O . PHE A 1 84 ? -2.771 -0.953 -5.758 1 89.75 84 PHE A O 1
ATOM 642 N N . LYS A 1 85 ? -4.141 -2.643 -6.445 1 83.62 85 LYS A N 1
ATOM 643 C CA . LYS A 1 85 ? -5.293 -1.754 -6.578 1 83.62 85 LYS A CA 1
ATOM 644 C C . LYS A 1 85 ? -6.523 -2.346 -5.902 1 83.62 85 LYS A C 1
ATOM 646 O O . LYS A 1 85 ? -7.551 -1.675 -5.77 1 83.62 85 LYS A O 1
ATOM 651 N N . GLY A 1 86 ? -6.301 -3.623 -5.516 1 86.56 86 GLY A N 1
ATOM 652 C CA . GLY A 1 86 ? -7.508 -4.199 -4.949 1 86.56 86 GLY A CA 1
ATOM 653 C C . GLY A 1 86 ? -7.375 -5.68 -4.637 1 86.56 86 GLY A C 1
ATOM 654 O O . GLY A 1 86 ? -6.281 -6.238 -4.719 1 86.56 86 GLY A O 1
ATOM 655 N N . ALA A 1 87 ? -8.531 -6.293 -4.398 1 82.69 87 ALA A N 1
ATOM 656 C CA . ALA A 1 87 ? -8.625 -7.648 -3.863 1 82.69 87 ALA A CA 1
ATOM 657 C C . ALA A 1 87 ? -8.102 -8.672 -4.871 1 82.69 87 ALA A C 1
ATOM 659 O O . ALA A 1 87 ? -7.68 -9.766 -4.488 1 82.69 87 ALA A O 1
ATOM 660 N N . ALA A 1 88 ? -8.078 -8.32 -6.102 1 82.75 88 ALA A N 1
ATOM 661 C CA . ALA A 1 88 ? -7.656 -9.258 -7.137 1 82.75 88 ALA A CA 1
ATOM 662 C C . ALA A 1 88 ? -6.137 -9.297 -7.254 1 82.75 88 ALA A C 1
ATOM 664 O O . ALA A 1 88 ? -5.578 -10.18 -7.902 1 82.75 88 ALA A O 1
ATOM 665 N N . ASP A 1 89 ? -5.457 -8.383 -6.598 1 89.19 89 ASP A N 1
ATOM 666 C CA . ASP A 1 89 ? -4.008 -8.289 -6.719 1 89.19 89 ASP A CA 1
ATOM 667 C C . ASP A 1 89 ? -3.311 -9.086 -5.621 1 89.19 89 ASP A C 1
ATOM 669 O O . ASP A 1 89 ? -3.859 -9.266 -4.531 1 89.19 89 ASP A O 1
ATOM 673 N N . GLY A 1 90 ? -2.148 -9.516 -5.922 1 92.38 90 GLY A N 1
ATOM 674 C CA . GLY A 1 90 ? -1.409 -10.398 -5.031 1 92.38 90 GLY A CA 1
ATOM 675 C C . GLY A 1 90 ? -0.875 -9.688 -3.801 1 92.38 90 GLY A C 1
ATOM 676 O O . GLY A 1 90 ? -0.554 -8.5 -3.854 1 92.38 90 GLY A O 1
ATOM 677 N N . ARG A 1 91 ? -0.808 -10.445 -2.723 1 96.38 91 ARG A N 1
ATOM 678 C CA . ARG A 1 91 ? -0.173 -10.016 -1.482 1 96.38 91 ARG A CA 1
ATOM 679 C C . ARG A 1 91 ? 0.296 -11.211 -0.661 1 96.38 91 ARG A C 1
ATOM 681 O O . ARG A 1 91 ? -0.212 -12.32 -0.827 1 96.38 91 ARG A O 1
ATOM 688 N N . VAL A 1 92 ? 1.223 -10.906 0.158 1 97.56 92 VAL A N 1
ATOM 689 C CA . VAL A 1 92 ? 1.783 -11.969 0.988 1 97.56 92 VAL A CA 1
ATOM 690 C C . VAL A 1 92 ? 2.053 -11.438 2.395 1 97.56 92 VAL A C 1
ATOM 692 O O . VAL A 1 92 ? 2.344 -10.25 2.572 1 97.56 92 VAL A O 1
ATOM 695 N N . ASN A 1 93 ? 1.835 -12.266 3.344 1 98.06 93 ASN A N 1
ATOM 696 C CA . ASN A 1 93 ? 2.252 -12.023 4.723 1 98.06 93 ASN A CA 1
ATOM 697 C C . ASN A 1 93 ? 3.385 -12.961 5.133 1 98.06 93 ASN A C 1
ATOM 699 O O . ASN A 1 93 ? 3.229 -14.188 5.098 1 98.06 93 ASN A O 1
ATOM 703 N N . LEU A 1 94 ? 4.516 -12.445 5.414 1 98.62 94 LEU A N 1
ATOM 704 C CA . LEU A 1 94 ? 5.66 -13.18 5.945 1 98.62 94 LEU A CA 1
ATOM 705 C C . LEU A 1 94 ? 5.707 -13.086 7.469 1 98.62 94 LEU A C 1
ATOM 707 O O . LEU A 1 94 ? 5.895 -12.008 8.023 1 98.62 94 LEU A O 1
ATOM 711 N N . MET A 1 95 ? 5.578 -14.203 8.109 1 98.38 95 MET A N 1
ATOM 712 C CA . MET A 1 95 ? 5.598 -14.234 9.57 1 98.38 95 MET A CA 1
ATOM 713 C C . MET A 1 95 ? 6.906 -14.828 10.086 1 98.38 95 MET A C 1
ATOM 715 O O . MET A 1 95 ? 7.406 -15.812 9.531 1 98.38 95 MET A O 1
ATOM 719 N N . GLY A 1 96 ? 7.449 -14.164 11.078 1 98.56 96 GLY A N 1
ATOM 720 C CA . GLY A 1 96 ? 8.688 -14.664 11.664 1 98.56 96 GLY A CA 1
ATOM 721 C C . GLY A 1 96 ? 9.242 -13.75 12.742 1 98.56 96 GLY A C 1
ATOM 722 O O . GLY A 1 96 ? 8.484 -13.219 13.562 1 98.56 96 GLY A O 1
ATOM 723 N N . SER A 1 97 ? 10.586 -13.719 12.828 1 98.69 97 SER A N 1
ATOM 724 C CA . SER A 1 97 ? 11.258 -12.898 13.828 1 98.69 97 SER A CA 1
ATOM 725 C C . SER A 1 97 ? 12.32 -12 13.188 1 98.69 97 SER A C 1
ATOM 727 O O . SER A 1 97 ? 12.93 -12.375 12.188 1 98.69 97 SER A O 1
ATOM 729 N N . VAL A 1 98 ? 12.469 -10.828 13.742 1 98.69 98 VAL A N 1
ATOM 730 C CA . VAL A 1 98 ? 13.438 -9.852 13.258 1 98.69 98 VAL A CA 1
ATOM 731 C C . VAL A 1 98 ? 14.539 -9.664 14.297 1 98.69 98 VAL A C 1
ATOM 733 O O . VAL A 1 98 ? 14.25 -9.492 15.484 1 98.69 98 VAL A O 1
ATOM 736 N N . GLU A 1 99 ? 15.75 -9.656 13.844 1 97.88 99 GLU A N 1
ATOM 737 C CA . GLU A 1 99 ? 16.875 -9.523 14.758 1 97.88 99 GLU A CA 1
ATOM 738 C C . GLU A 1 99 ? 17.891 -8.516 14.234 1 97.88 99 GLU A C 1
ATOM 740 O O . GLU A 1 99 ? 18 -8.297 13.023 1 97.88 99 GLU A O 1
ATOM 745 N N . LEU A 1 100 ? 18.688 -8.023 15.156 1 98 100 LEU A N 1
ATOM 746 C CA . LEU A 1 100 ? 19.766 -7.109 14.82 1 98 100 LEU A CA 1
ATOM 747 C C . LEU A 1 100 ? 20.859 -7.828 14.031 1 98 100 LEU A C 1
ATOM 749 O O . LEU A 1 100 ? 21.219 -8.969 14.344 1 98 100 LEU A O 1
ATOM 753 N N . ILE A 1 101 ? 21.297 -7.125 12.992 1 97.69 101 ILE A N 1
ATOM 754 C CA . ILE A 1 101 ? 22.516 -7.57 12.312 1 97.69 101 ILE A CA 1
ATOM 755 C C . ILE A 1 101 ? 23.734 -7.004 13.016 1 97.69 101 ILE A C 1
ATOM 757 O O . ILE A 1 101 ? 23.906 -5.785 13.109 1 97.69 101 ILE A O 1
ATOM 761 N N . LYS A 1 102 ? 24.672 -7.762 13.523 1 95.12 102 LYS A N 1
ATOM 762 C CA . LYS A 1 102 ? 25.766 -7.293 14.367 1 95.12 102 LYS A CA 1
ATOM 763 C C . LYS A 1 102 ? 27.078 -7.273 13.602 1 95.12 102 LYS A C 1
ATOM 765 O O . LYS A 1 102 ? 27.891 -6.355 13.758 1 95.12 102 LYS A O 1
ATOM 770 N N . GLY A 1 103 ? 27.422 -8.164 12.711 1 94.38 103 GLY A N 1
ATOM 771 C CA . GLY A 1 103 ? 28.703 -8.258 12.047 1 94.38 103 GLY A CA 1
ATOM 772 C C . GLY A 1 103 ? 28.891 -7.211 10.953 1 94.38 103 GLY A C 1
ATOM 773 O O . GLY A 1 103 ? 27.984 -6.969 10.164 1 94.38 103 GLY A O 1
ATOM 774 N N . ASP A 1 104 ? 30.062 -6.578 10.906 1 95.38 104 ASP A N 1
ATOM 775 C CA . ASP A 1 104 ? 30.359 -5.512 9.953 1 95.38 104 ASP A CA 1
ATOM 776 C C . ASP A 1 104 ? 30.203 -6.004 8.516 1 95.38 104 ASP A C 1
ATOM 778 O O . ASP A 1 104 ? 29.719 -5.277 7.648 1 95.38 104 ASP A O 1
ATOM 782 N N . GLN A 1 105 ? 30.656 -7.156 8.375 1 96.88 105 GLN A N 1
ATOM 783 C CA . GLN A 1 105 ? 30.547 -7.699 7.02 1 96.88 105 GLN A CA 1
ATOM 784 C C . GLN A 1 105 ? 29.094 -7.883 6.609 1 96.88 105 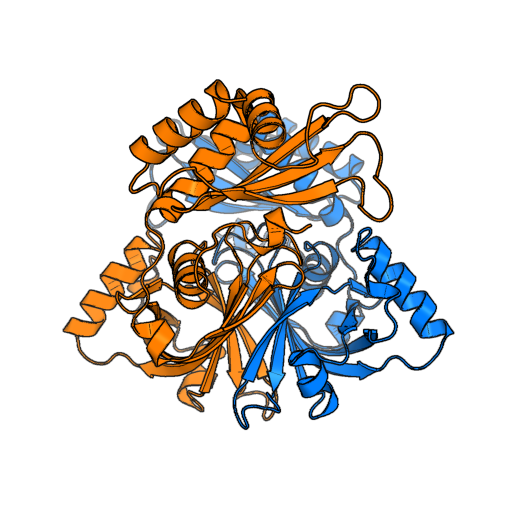GLN A C 1
ATOM 786 O O . GLN A 1 105 ? 28.719 -7.57 5.477 1 96.88 105 GLN A O 1
ATOM 791 N N . ASP A 1 106 ? 28.344 -8.414 7.547 1 96.56 106 ASP A N 1
ATOM 792 C CA . ASP A 1 1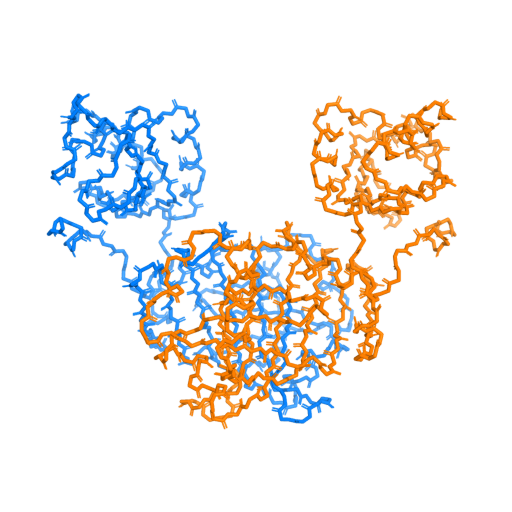06 ? 26.922 -8.609 7.277 1 96.56 106 ASP A CA 1
ATOM 793 C C . ASP A 1 106 ? 26.203 -7.273 7.082 1 96.56 106 ASP A C 1
ATOM 795 O O . ASP A 1 106 ? 25.328 -7.156 6.23 1 96.56 106 ASP A O 1
ATOM 799 N N . LYS A 1 107 ? 26.594 -6.324 7.859 1 97 107 LYS A N 1
ATOM 800 C CA . LYS A 1 107 ? 26.016 -4.992 7.707 1 97 107 LYS A CA 1
ATOM 801 C C . LYS A 1 107 ? 26.359 -4.402 6.34 1 97 107 LYS A C 1
ATOM 803 O O . LYS A 1 107 ? 25.516 -3.771 5.707 1 97 107 LYS A O 1
ATOM 808 N N . ALA A 1 108 ? 27.578 -4.598 5.93 1 97.06 108 ALA A N 1
ATOM 809 C CA . ALA A 1 108 ? 28.016 -4.078 4.633 1 97.06 108 ALA A CA 1
ATOM 810 C C . ALA A 1 108 ? 27.219 -4.711 3.496 1 97.06 108 ALA A C 1
ATOM 812 O O . ALA A 1 108 ? 26.812 -4.02 2.555 1 97.06 108 ALA A O 1
ATOM 813 N N . LYS A 1 109 ? 27.031 -5.973 3.619 1 97.62 109 LYS A N 1
ATOM 814 C CA . LYS A 1 109 ? 26.234 -6.672 2.611 1 97.62 109 LYS A CA 1
ATOM 815 C C . LYS A 1 109 ? 24.781 -6.188 2.613 1 97.62 109 LYS A C 1
ATOM 817 O O . LYS A 1 109 ? 24.203 -5.949 1.552 1 97.62 109 LYS A O 1
ATOM 822 N N . ALA A 1 110 ? 24.234 -6.07 3.785 1 98 110 ALA A N 1
ATOM 823 C CA . ALA A 1 110 ? 22.859 -5.578 3.918 1 98 110 ALA A CA 1
ATOM 824 C C . ALA A 1 110 ? 22.719 -4.184 3.312 1 98 110 ALA A C 1
ATOM 826 O O . ALA A 1 110 ? 21.75 -3.9 2.613 1 98 110 ALA A O 1
ATOM 827 N N . ARG A 1 111 ? 23.672 -3.361 3.574 1 97.62 111 ARG A N 1
ATOM 828 C CA . ARG A 1 111 ? 23.672 -1.997 3.059 1 97.62 111 ARG A CA 1
ATOM 829 C C . ARG A 1 111 ? 23.656 -1.989 1.533 1 97.62 111 ARG A C 1
ATOM 831 O O . ARG A 1 111 ? 22.906 -1.229 0.917 1 97.62 111 ARG A O 1
ATOM 838 N N . GLU A 1 112 ? 24.469 -2.766 0.971 1 97.75 112 GLU A N 1
ATOM 839 C CA . GLU A 1 112 ? 24.547 -2.842 -0.485 1 97.75 112 GLU A CA 1
ATOM 840 C C . GLU A 1 112 ? 23.219 -3.264 -1.089 1 97.75 112 GLU A C 1
ATOM 842 O O . GLU A 1 112 ? 22.719 -2.625 -2.02 1 97.75 112 GLU A O 1
ATOM 847 N N . ILE A 1 113 ? 22.672 -4.293 -0.536 1 98.06 113 ILE A N 1
ATOM 848 C CA . ILE A 1 113 ? 21.406 -4.82 -1.032 1 98.06 113 ILE A CA 1
ATOM 849 C C . ILE A 1 113 ? 20.297 -3.777 -0.852 1 98.06 113 ILE A C 1
ATOM 851 O O . ILE A 1 113 ? 19.531 -3.51 -1.778 1 98.06 113 ILE A O 1
ATOM 855 N N . TYR A 1 114 ? 20.234 -3.207 0.368 1 98.31 114 TYR A N 1
ATOM 856 C CA . TYR A 1 114 ? 19.188 -2.242 0.694 1 98.31 114 TYR A CA 1
ATOM 857 C C . TYR A 1 114 ? 19.281 -1.02 -0.211 1 98.31 114 TYR A C 1
ATOM 859 O O . TYR A 1 114 ? 18.25 -0.531 -0.703 1 98.31 114 TYR A O 1
ATOM 867 N N . LEU A 1 115 ? 20.422 -0.516 -0.551 1 96.94 115 LEU A N 1
ATOM 868 C CA . LEU A 1 115 ? 20.609 0.698 -1.341 1 96.94 115 LEU A CA 1
ATOM 869 C C . LEU A 1 115 ? 20.312 0.438 -2.812 1 96.94 115 LEU A C 1
ATOM 871 O O . LEU A 1 115 ? 19.938 1.358 -3.549 1 96.94 115 LEU A O 1
ATOM 875 N N . GLN A 1 116 ? 20.5 -0.775 -3.227 1 96.5 116 GLN A N 1
ATOM 876 C CA . GLN A 1 116 ? 20.062 -1.118 -4.578 1 96.5 116 GLN A CA 1
ATOM 877 C C . GLN A 1 116 ? 18.562 -0.951 -4.742 1 96.5 116 GLN A C 1
ATOM 879 O O . GLN A 1 116 ? 18.094 -0.462 -5.77 1 96.5 116 GLN A O 1
ATOM 884 N N . LYS A 1 117 ? 17.828 -1.389 -3.676 1 96.44 117 LYS A N 1
ATOM 885 C CA . LYS A 1 117 ? 16.375 -1.277 -3.676 1 96.44 117 LYS A CA 1
ATOM 886 C C . LYS A 1 117 ? 15.93 0.152 -3.377 1 96.44 117 LYS A C 1
ATOM 888 O O . LYS A 1 117 ? 14.914 0.614 -3.896 1 96.44 117 LYS A O 1
ATOM 893 N N . HIS A 1 118 ? 16.703 0.836 -2.564 1 95.62 118 HIS A N 1
ATOM 894 C CA . HIS A 1 118 ? 16.406 2.191 -2.113 1 95.62 118 HIS A CA 1
ATOM 895 C C . HIS A 1 118 ? 17.594 3.123 -2.342 1 95.62 118 HIS A C 1
ATOM 897 O O . HIS A 1 118 ? 18.203 3.592 -1.384 1 95.62 118 HIS A O 1
ATOM 903 N N . PRO A 1 119 ? 17.812 3.553 -3.555 1 92.19 119 PRO A N 1
ATOM 904 C CA . PRO A 1 119 ? 18.984 4.371 -3.834 1 92.19 119 PRO A CA 1
ATOM 905 C C . PRO A 1 119 ? 18.953 5.727 -3.129 1 92.19 119 PRO A C 1
ATOM 907 O O . PRO A 1 119 ? 20 6.316 -2.861 1 92.19 119 PRO A O 1
ATOM 910 N N . GLY A 1 120 ? 17.844 6.195 -2.744 1 85.06 120 GLY A N 1
ATOM 911 C CA . GLY A 1 120 ? 17.734 7.504 -2.117 1 85.06 120 GLY A CA 1
ATOM 912 C C . GLY A 1 120 ? 17.688 7.441 -0.602 1 85.06 120 GLY A C 1
ATOM 913 O O . GLY A 1 120 ? 17.391 8.438 0.059 1 85.06 120 GLY A O 1
ATOM 914 N N . ALA A 1 121 ? 17.969 6.266 -0.065 1 89.38 121 ALA A N 1
ATOM 915 C CA . ALA A 1 121 ? 17.875 6.09 1.382 1 89.38 121 ALA A CA 1
ATOM 916 C C . ALA A 1 121 ? 19.109 6.641 2.084 1 89.38 121 ALA A C 1
ATOM 918 O O . ALA A 1 121 ? 19.875 5.891 2.699 1 89.38 121 ALA A O 1
ATOM 919 N N . PHE A 1 122 ? 19.266 7.914 2.186 1 83.88 122 PHE A N 1
ATOM 920 C CA . PHE A 1 122 ? 20.406 8.594 2.777 1 83.88 122 PHE A CA 1
ATOM 921 C C . PHE A 1 122 ? 20.5 8.305 4.273 1 83.88 122 PHE A C 1
ATOM 923 O O . PHE A 1 122 ? 21.578 8.398 4.867 1 83.88 122 PHE A O 1
ATOM 930 N N . TRP A 1 123 ? 19.438 7.898 4.863 1 86.75 123 TRP A N 1
ATOM 931 C CA . TRP A 1 123 ? 19.344 7.727 6.309 1 86.75 123 TRP A CA 1
ATOM 932 C C . TRP A 1 123 ? 20.109 6.484 6.754 1 86.75 123 TRP A C 1
ATOM 934 O O . TRP A 1 123 ? 20.344 6.281 7.949 1 86.75 123 TRP A O 1
ATOM 944 N N . VAL A 1 124 ? 20.547 5.672 5.805 1 90.5 124 VAL A N 1
ATOM 945 C CA . VAL A 1 124 ? 21.266 4.453 6.164 1 90.5 124 VAL A CA 1
ATOM 946 C C . VAL A 1 124 ? 22.562 4.812 6.906 1 90.5 124 VAL A C 1
ATOM 948 O O . VAL A 1 124 ? 23.156 3.965 7.574 1 90.5 124 VAL A O 1
ATOM 951 N N . ASP A 1 125 ? 22.984 6.051 6.836 1 88.56 125 ASP A N 1
ATOM 952 C CA . ASP A 1 125 ? 24.25 6.48 7.426 1 88.56 125 ASP A CA 1
ATOM 953 C C . ASP A 1 125 ? 24.016 7.227 8.734 1 88.56 125 ASP A C 1
ATOM 955 O O . ASP A 1 125 ? 24.969 7.668 9.383 1 88.56 125 ASP A O 1
ATOM 959 N N . PHE A 1 126 ? 22.781 7.332 9.07 1 89.19 126 PHE A N 1
ATOM 960 C CA . PHE A 1 126 ? 22.484 8 10.328 1 89.19 126 PHE A CA 1
ATOM 961 C C . PHE A 1 126 ? 22.875 7.121 11.516 1 89.19 126 PHE A C 1
ATOM 963 O O . PHE A 1 126 ? 22.641 5.914 11.5 1 89.19 126 PHE A O 1
ATOM 970 N N . GLY A 1 127 ? 23.438 7.66 12.484 1 89.94 127 GLY A N 1
ATOM 971 C CA . GLY A 1 127 ? 24 6.945 13.617 1 89.94 127 GLY A CA 1
ATOM 972 C C . GLY A 1 127 ? 22.953 6.234 14.453 1 89.94 127 GLY A C 1
ATOM 973 O O . GLY A 1 127 ? 23.25 5.234 15.109 1 89.94 127 GLY A O 1
ATOM 974 N N . ASP A 1 128 ? 21.766 6.691 14.523 1 92.94 128 ASP A N 1
ATOM 975 C CA . ASP A 1 128 ? 20.734 6.094 15.375 1 92.94 128 ASP A CA 1
ATOM 976 C C . ASP A 1 128 ? 20.016 4.957 14.656 1 92.94 128 ASP A C 1
ATOM 978 O O . ASP A 1 128 ? 19.109 4.348 15.203 1 92.94 128 ASP A O 1
ATOM 982 N N . PHE A 1 129 ? 20.453 4.727 13.422 1 95.44 129 PHE A N 1
ATOM 983 C CA . PHE A 1 129 ? 19.781 3.67 12.664 1 95.44 129 PHE A CA 1
ATOM 984 C C . PHE A 1 129 ? 20.547 2.357 12.789 1 95.44 129 PHE A C 1
ATOM 986 O O . PHE A 1 129 ? 21.781 2.352 12.836 1 95.44 129 PHE A O 1
ATOM 993 N N . ASN A 1 130 ? 19.781 1.24 12.82 1 96.56 130 ASN A N 1
ATOM 994 C CA . ASN A 1 130 ? 20.344 -0.099 12.984 1 96.56 130 ASN A CA 1
ATOM 995 C C . ASN A 1 130 ? 19.781 -1.067 11.945 1 96.56 130 ASN A C 1
ATOM 997 O O . ASN A 1 130 ? 18.625 -0.938 11.539 1 96.56 130 ASN A O 1
ATOM 1001 N N . TRP A 1 131 ? 20.656 -2.016 11.578 1 98.12 131 TRP A N 1
ATOM 1002 C CA . TRP A 1 131 ? 20.297 -3.004 10.562 1 98.12 131 TRP A CA 1
ATOM 1003 C C . TRP A 1 131 ? 19.625 -4.211 11.195 1 98.12 131 TRP A C 1
ATOM 1005 O O . TRP A 1 131 ? 20.047 -4.688 12.25 1 98.12 131 TRP A O 1
ATOM 1015 N N . PHE A 1 132 ? 18.578 -4.715 10.555 1 98.75 132 PHE A N 1
ATOM 1016 C CA . PHE A 1 132 ? 17.828 -5.879 11 1 98.75 132 PHE A CA 1
ATOM 1017 C C . PHE A 1 132 ? 17.578 -6.84 9.852 1 98.75 132 PHE A C 1
ATOM 1019 O O . PHE A 1 132 ? 17.562 -6.43 8.688 1 98.75 132 PHE A O 1
ATOM 1026 N N . ARG A 1 133 ? 17.375 -8.078 10.172 1 98.75 133 ARG A N 1
ATOM 1027 C CA . ARG A 1 133 ? 16.969 -9.109 9.211 1 98.75 133 ARG A CA 1
ATOM 1028 C C . ARG A 1 133 ? 15.844 -9.961 9.773 1 98.75 133 ARG A C 1
ATOM 1030 O O . ARG A 1 133 ? 15.859 -10.328 10.945 1 98.75 133 ARG A O 1
ATOM 1037 N N . MET A 1 134 ? 14.953 -10.297 8.922 1 98.81 134 MET A N 1
ATOM 1038 C CA . MET A 1 134 ? 13.852 -11.164 9.312 1 98.81 134 MET A CA 1
ATOM 1039 C C . MET A 1 134 ? 14.156 -12.625 8.977 1 98.81 134 MET A C 1
ATOM 1041 O O . MET A 1 134 ? 14.625 -12.93 7.875 1 98.81 134 MET A O 1
ATOM 1045 N N . SER A 1 135 ? 13.953 -13.477 9.922 1 98.31 135 SER A N 1
ATOM 1046 C CA . SER A 1 135 ? 13.836 -14.906 9.664 1 98.31 135 SER A CA 1
ATOM 1047 C C . SER A 1 135 ? 12.391 -15.305 9.383 1 98.31 135 SER A C 1
ATOM 1049 O O . SER A 1 135 ? 11.539 -15.25 10.273 1 98.31 135 SER A O 1
ATOM 1051 N N . VAL A 1 136 ? 12.125 -15.742 8.141 1 98.25 136 VAL A N 1
ATOM 1052 C CA . VAL A 1 136 ? 10.766 -16.078 7.727 1 98.25 136 VAL A CA 1
ATOM 1053 C C . VAL A 1 136 ? 10.414 -17.5 8.195 1 98.25 136 VAL A C 1
ATOM 1055 O O . VAL A 1 136 ? 11.148 -18.453 7.91 1 98.25 136 VAL A O 1
ATOM 1058 N N . GLU A 1 137 ? 9.32 -17.609 8.859 1 97.19 137 GLU A N 1
ATOM 1059 C CA . GLU A 1 137 ? 8.922 -18.906 9.414 1 97.19 137 GLU A CA 1
ATOM 1060 C C . GLU A 1 137 ? 7.645 -19.422 8.75 1 97.19 137 GLU A C 1
ATOM 1062 O O . GLU A 1 137 ? 7.453 -20.625 8.625 1 97.19 137 GLU A O 1
ATOM 1067 N N . LYS A 1 138 ? 6.789 -18.562 8.43 1 96.38 138 LYS A N 1
ATOM 1068 C CA . LYS A 1 138 ? 5.516 -18.906 7.801 1 96.38 138 LYS A CA 1
ATOM 1069 C C . LYS A 1 138 ? 5.141 -17.875 6.738 1 96.38 138 LYS A C 1
ATOM 1071 O O . LYS A 1 138 ? 5.406 -16.672 6.902 1 96.38 138 LYS A O 1
ATOM 1076 N N . VAL A 1 139 ? 4.539 -18.375 5.676 1 97.62 139 VAL A N 1
ATOM 1077 C CA . VAL A 1 139 ? 4.152 -17.5 4.574 1 97.62 139 VAL A CA 1
ATOM 1078 C C . VAL A 1 139 ? 2.691 -17.75 4.207 1 97.62 139 VAL A C 1
ATOM 1080 O O . VAL A 1 139 ? 2.289 -18.891 3.961 1 97.62 139 VAL A O 1
ATOM 1083 N N . ARG A 1 140 ? 1.945 -16.734 4.285 1 95.31 140 ARG A N 1
ATOM 1084 C CA . ARG A 1 140 ? 0.576 -16.75 3.781 1 95.31 140 ARG A CA 1
ATOM 1085 C C . ARG A 1 140 ? 0.439 -15.891 2.529 1 95.31 140 ARG A C 1
ATOM 1087 O O . ARG A 1 140 ? 0.812 -14.719 2.533 1 95.31 140 ARG A O 1
ATOM 1094 N N . PHE A 1 141 ? -0.115 -16.562 1.534 1 94.5 141 PHE A N 1
ATOM 1095 C CA . PHE A 1 141 ? -0.133 -15.93 0.217 1 94.5 141 PHE A CA 1
ATOM 1096 C C . PHE A 1 141 ? -1.555 -15.852 -0.324 1 94.5 141 PHE A C 1
ATOM 1098 O O . PHE A 1 141 ? -2.338 -16.797 -0.173 1 94.5 141 PHE A O 1
ATOM 1105 N N . VAL A 1 142 ? -1.912 -14.609 -0.837 1 92.19 142 VAL A N 1
ATOM 1106 C CA . VAL A 1 142 ? -3.127 -14.406 -1.62 1 92.19 142 VAL A CA 1
ATOM 1107 C C . VAL A 1 142 ? -2.766 -13.93 -3.023 1 92.19 142 VAL A C 1
ATOM 1109 O O . VAL A 1 142 ? -2.279 -12.805 -3.195 1 92.19 142 VAL A O 1
ATOM 1112 N N . GLY A 1 143 ? -2.969 -14.75 -4.031 1 86.62 143 GLY A N 1
ATOM 1113 C CA . GLY A 1 143 ? -2.633 -14.445 -5.414 1 86.62 143 GLY A CA 1
ATOM 1114 C C . GLY A 1 143 ? -3.77 -13.789 -6.172 1 86.62 143 GLY A C 1
ATOM 1115 O O . GLY A 1 143 ? -3.727 -13.68 -7.398 1 86.62 143 GLY A O 1
ATOM 1116 N N . GLY A 1 144 ? -4.746 -13.328 -5.559 1 76.56 144 GLY A N 1
ATOM 1117 C CA . GLY A 1 144 ? -5.957 -12.812 -6.168 1 76.56 144 GLY A CA 1
ATOM 1118 C C . GLY A 1 144 ? -7.191 -13.633 -5.836 1 76.56 144 GLY A C 1
ATOM 1119 O O . GLY A 1 144 ? -7.234 -14.305 -4.805 1 76.56 144 GLY A O 1
ATOM 1120 N N . PHE A 1 145 ? -8.141 -13.438 -6.746 1 65.62 145 PHE A N 1
ATOM 1121 C CA . PHE A 1 145 ? -9.422 -14.078 -6.461 1 65.62 145 PHE A CA 1
ATOM 1122 C C . PHE A 1 145 ? -9.289 -15.594 -6.477 1 65.62 145 PHE A C 1
ATOM 1124 O O . PHE A 1 145 ? -8.898 -16.172 -7.488 1 65.62 145 PHE A O 1
ATOM 1131 N N . ALA A 1 146 ? -9.523 -16.094 -5.324 1 62.72 146 ALA A N 1
ATOM 1132 C CA . ALA A 1 146 ? -9.648 -17.531 -5.109 1 62.72 146 ALA A CA 1
ATOM 1133 C C . ALA A 1 146 ? -8.289 -18.219 -5.199 1 62.72 146 ALA A C 1
ATOM 1135 O O . ALA A 1 146 ? -8.203 -19.391 -5.586 1 62.72 146 ALA A O 1
ATOM 1136 N N . ARG A 1 147 ? -7.352 -17.516 -5.133 1 76.81 147 ARG A N 1
ATOM 1137 C CA . ARG A 1 147 ? -6.012 -18.094 -5.074 1 76.81 147 ARG A CA 1
ATOM 1138 C C . ARG A 1 147 ? -5.309 -17.719 -3.777 1 76.81 147 ARG A C 1
ATOM 1140 O O . ARG A 1 147 ? -4.875 -16.562 -3.609 1 76.81 147 ARG A O 1
ATOM 1147 N N . ALA A 1 148 ? -5.387 -18.594 -2.771 1 81.5 1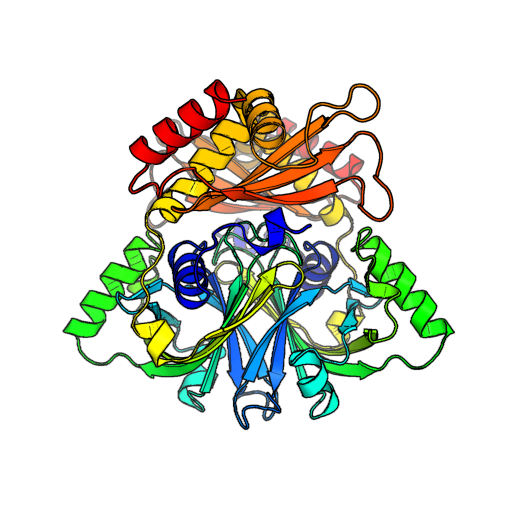48 ALA A N 1
ATOM 1148 C CA . ALA A 1 148 ? -4.715 -18.391 -1.489 1 81.5 148 ALA A CA 1
ATOM 1149 C C . ALA A 1 148 ? -4.062 -19.688 -1.011 1 81.5 148 ALA A C 1
ATOM 1151 O O . ALA A 1 148 ? -4.594 -20.781 -1.23 1 81.5 148 ALA A O 1
ATOM 1152 N N . GLY A 1 149 ? -2.904 -19.594 -0.521 1 85.06 149 GLY A N 1
ATOM 1153 C CA . GLY A 1 149 ? -2.221 -20.781 -0.012 1 85.06 149 GLY A CA 1
ATOM 1154 C C . GLY A 1 149 ? -1.097 -20.438 0.952 1 85.06 149 GLY A C 1
ATOM 1155 O O . GLY A 1 149 ? -0.922 -19.281 1.333 1 85.06 149 GLY A O 1
ATOM 1156 N N . ALA A 1 150 ? -0.569 -21.547 1.427 1 89.75 150 ALA A N 1
ATOM 1157 C CA . ALA A 1 150 ? 0.553 -21.438 2.355 1 89.75 150 ALA A CA 1
ATOM 1158 C C . ALA A 1 150 ? 1.834 -21.984 1.74 1 89.75 150 ALA A C 1
ATOM 1160 O O . ALA A 1 150 ? 1.794 -22.953 0.972 1 89.75 150 ALA A O 1
ATOM 1161 N N . VAL A 1 151 ? 2.865 -21.297 1.948 1 94.75 151 VAL A N 1
ATOM 1162 C CA . VAL A 1 151 ? 4.207 -21.703 1.548 1 94.75 151 VAL A CA 1
ATOM 1163 C C . VAL A 1 151 ? 5.059 -21.969 2.789 1 94.75 151 VAL A C 1
ATOM 1165 O O . VAL A 1 151 ? 5.105 -21.141 3.703 1 94.75 151 VAL A O 1
ATOM 1168 N N . THR A 1 152 ? 5.707 -23.109 2.83 1 95.38 152 THR A N 1
ATOM 1169 C CA . THR A 1 152 ? 6.543 -23.438 3.982 1 95.38 152 THR A CA 1
ATOM 1170 C C . THR A 1 152 ? 7.84 -22.641 3.947 1 95.38 152 THR A C 1
ATOM 1172 O O . THR A 1 152 ? 8.219 -22.094 2.904 1 95.38 152 THR A O 1
ATOM 1175 N N . GLN A 1 153 ? 8.445 -22.641 5.086 1 96.5 153 GLN A N 1
ATOM 1176 C CA . GLN A 1 153 ? 9.734 -21.969 5.18 1 96.5 153 GLN A CA 1
ATOM 1177 C C . GLN A 1 153 ? 10.734 -22.562 4.191 1 96.5 153 GLN A C 1
ATOM 1179 O O . GLN A 1 153 ? 11.43 -21.828 3.49 1 96.5 153 GLN A O 1
ATOM 1184 N N . ASP A 1 154 ? 10.797 -23.891 4.125 1 97.25 154 ASP A N 1
ATOM 1185 C CA . ASP A 1 154 ? 11.742 -24.562 3.244 1 97.25 154 ASP A CA 1
ATOM 1186 C C . ASP A 1 154 ? 11.461 -24.234 1.78 1 97.25 154 ASP A C 1
ATOM 1188 O O . ASP A 1 154 ? 12.391 -23.969 1.007 1 97.25 154 ASP A O 1
ATOM 1192 N N . GLU A 1 155 ? 10.211 -24.281 1.43 1 97.19 155 GLU A N 1
ATOM 1193 C CA . GLU A 1 155 ? 9.82 -23.938 0.065 1 97.19 155 GLU A CA 1
ATOM 1194 C C . GLU A 1 155 ? 10.203 -22.5 -0.27 1 97.19 155 GLU A C 1
ATOM 1196 O O . GLU A 1 155 ? 10.695 -22.219 -1.363 1 97.19 155 GLU A O 1
ATOM 1201 N N . TYR A 1 156 ? 9.953 -21.641 0.644 1 97.94 156 TYR A N 1
ATOM 1202 C CA . TYR A 1 156 ? 10.266 -20.234 0.455 1 97.94 156 TYR A CA 1
ATOM 1203 C C . TYR A 1 156 ? 11.758 -20.016 0.243 1 97.94 156 TYR A C 1
ATOM 1205 O O . TYR A 1 156 ? 12.172 -19.328 -0.694 1 97.94 156 TYR A O 1
ATOM 1213 N N . LEU A 1 157 ? 12.547 -20.641 1.049 1 97.19 157 LEU A N 1
ATOM 1214 C CA . LEU A 1 157 ? 13.992 -20.469 1.004 1 97.19 157 LEU A CA 1
ATOM 1215 C C . LEU A 1 157 ? 14.578 -21.109 -0.249 1 97.19 157 LEU A C 1
ATOM 1217 O O . LEU A 1 157 ? 15.594 -20.625 -0.777 1 97.19 157 LEU A O 1
ATOM 1221 N N . ALA A 1 158 ? 13.93 -22.078 -0.721 1 97.38 158 ALA A N 1
ATOM 1222 C CA . ALA A 1 158 ? 14.445 -22.812 -1.872 1 97.38 158 ALA A CA 1
ATOM 1223 C C . ALA A 1 158 ? 14.055 -22.141 -3.18 1 97.38 158 ALA A C 1
ATOM 1225 O O . ALA A 1 158 ? 14.719 -22.312 -4.203 1 97.38 158 ALA A O 1
ATOM 1226 N N . ALA A 1 159 ? 13.008 -21.375 -3.18 1 97.81 159 ALA A N 1
ATOM 1227 C CA . ALA A 1 159 ? 12.469 -20.781 -4.395 1 97.81 159 ALA A CA 1
ATOM 1228 C C . ALA A 1 159 ? 13.266 -19.547 -4.801 1 97.81 159 ALA A C 1
ATOM 1230 O O . ALA A 1 159 ? 13.977 -18.969 -3.979 1 97.81 159 ALA A O 1
ATOM 1231 N N . LYS A 1 160 ? 13.203 -19.219 -6.062 1 97.62 160 LYS A N 1
ATOM 1232 C CA . LYS A 1 160 ? 13.781 -18.016 -6.629 1 97.62 160 LYS A CA 1
ATOM 1233 C C . LYS A 1 160 ? 12.734 -17.203 -7.395 1 97.62 160 LYS A C 1
ATOM 1235 O O . LYS A 1 160 ? 11.789 -17.766 -7.938 1 97.62 160 LYS A O 1
ATOM 1240 N N . PRO A 1 161 ? 12.906 -15.914 -7.418 1 97.75 161 PRO A N 1
ATOM 1241 C CA . PRO A 1 161 ? 11.969 -15.109 -8.211 1 97.75 161 PRO A CA 1
ATOM 1242 C C . PRO A 1 161 ? 11.992 -15.469 -9.695 1 97.75 161 PRO A C 1
ATOM 1244 O O . PRO A 1 161 ? 13.039 -15.867 -10.219 1 97.75 161 PRO A O 1
ATOM 1247 N N . ASP A 1 162 ? 10.836 -15.359 -10.305 1 97.81 162 ASP A N 1
ATOM 1248 C CA . ASP A 1 162 ? 10.758 -15.492 -11.758 1 97.81 162 ASP A CA 1
ATOM 1249 C C . ASP A 1 162 ? 11.477 -14.336 -12.453 1 97.81 162 ASP A C 1
ATOM 1251 O O . ASP A 1 162 ? 11.094 -13.172 -12.297 1 97.81 162 ASP A O 1
ATOM 1255 N N . ALA A 1 163 ? 12.438 -14.641 -13.211 1 95.88 163 ALA A N 1
ATOM 1256 C CA . ALA A 1 163 ? 13.32 -13.633 -13.805 1 95.88 163 ALA A CA 1
ATOM 1257 C C . ALA A 1 163 ? 12.57 -12.766 -14.805 1 95.88 163 ALA A C 1
ATOM 1259 O O . ALA A 1 163 ? 12.836 -11.57 -14.93 1 95.88 163 ALA A O 1
ATOM 1260 N N . VAL A 1 164 ? 11.648 -13.305 -15.477 1 97.44 164 VAL A N 1
ATOM 1261 C CA . VAL A 1 164 ? 10.898 -12.594 -16.5 1 97.44 164 VAL A CA 1
ATOM 1262 C C . VAL A 1 164 ? 10.008 -11.539 -15.859 1 97.44 164 VAL A C 1
ATOM 1264 O O . VAL A 1 164 ? 9.797 -10.461 -16.422 1 97.44 164 VAL A O 1
ATOM 1267 N N . SER A 1 165 ? 9.562 -11.797 -14.633 1 96.5 165 SER A N 1
ATOM 1268 C CA . SER A 1 165 ? 8.648 -10.898 -13.93 1 96.5 165 SER A CA 1
ATOM 1269 C C . SER A 1 165 ? 9.312 -9.562 -13.625 1 96.5 165 SER A C 1
ATOM 1271 O O . SER A 1 165 ? 8.633 -8.578 -13.328 1 96.5 165 SER A O 1
ATOM 1273 N N . GLU A 1 166 ? 10.594 -9.523 -13.68 1 94.38 166 GLU A N 1
ATOM 1274 C CA . GLU A 1 166 ? 11.32 -8.273 -13.477 1 94.38 166 GLU A CA 1
ATOM 1275 C C . GLU A 1 166 ? 10.961 -7.242 -14.547 1 94.38 166 GLU A C 1
ATOM 1277 O O . GLU A 1 166 ? 10.844 -6.051 -14.25 1 94.38 166 GLU A O 1
ATOM 1282 N N . PHE A 1 167 ? 10.719 -7.68 -15.758 1 94.06 167 PHE A N 1
ATOM 1283 C CA . PHE A 1 167 ? 10.453 -6.766 -16.859 1 94.06 167 PHE A CA 1
ATOM 1284 C C . PHE A 1 167 ? 8.992 -6.836 -17.281 1 94.06 167 PHE A C 1
ATOM 1286 O O . PHE A 1 167 ? 8.586 -6.18 -18.25 1 94.06 167 PHE A O 1
ATOM 1293 N N . GLY A 1 168 ? 8.289 -7.648 -16.547 1 93.94 168 GLY A N 1
ATOM 1294 C CA . GLY A 1 168 ? 6.887 -7.883 -16.859 1 93.94 168 GLY A CA 1
ATOM 1295 C C . GLY A 1 168 ? 6.078 -6.605 -16.969 1 93.94 168 GLY A C 1
ATOM 1296 O O . GLY A 1 168 ? 5.375 -6.391 -17.953 1 93.94 168 GLY A O 1
ATOM 1297 N N . PRO A 1 169 ? 6.203 -5.758 -15.977 1 92.5 169 PRO A N 1
ATOM 1298 C CA . PRO A 1 169 ? 5.406 -4.527 -15.984 1 92.5 169 PRO A CA 1
ATOM 1299 C C . PRO A 1 169 ? 5.68 -3.658 -17.219 1 92.5 169 PRO A C 1
ATOM 1301 O O . PRO A 1 169 ? 4.75 -3.107 -17.797 1 92.5 169 PRO A O 1
ATOM 1304 N N . LYS A 1 170 ? 6.887 -3.479 -17.625 1 94.06 170 LYS A N 1
ATOM 1305 C CA . LYS A 1 170 ? 7.23 -2.678 -18.781 1 94.06 170 LYS A CA 1
ATOM 1306 C C . LYS A 1 170 ? 6.648 -3.287 -20.062 1 94.06 170 LYS A C 1
ATOM 1308 O O . LYS A 1 170 ? 6.152 -2.568 -20.938 1 94.06 170 LYS A O 1
ATOM 1313 N N . ILE A 1 171 ? 6.707 -4.609 -20.156 1 95.38 171 ILE A N 1
ATOM 1314 C CA . ILE A 1 171 ? 6.152 -5.316 -21.297 1 95.38 171 ILE A CA 1
ATOM 1315 C C . ILE A 1 171 ? 4.637 -5.133 -21.344 1 95.38 171 ILE A C 1
ATOM 1317 O O . ILE A 1 171 ? 4.074 -4.797 -22.375 1 95.38 171 ILE A O 1
ATOM 1321 N N . ALA A 1 172 ? 4.027 -5.355 -20.188 1 95.94 172 ALA A N 1
ATOM 1322 C CA . ALA A 1 172 ? 2.58 -5.195 -20.094 1 95.94 172 ALA A CA 1
ATOM 1323 C C . ALA A 1 172 ? 2.158 -3.781 -20.484 1 95.94 172 ALA A C 1
ATOM 1325 O O . ALA A 1 172 ? 1.225 -3.6 -21.281 1 95.94 172 ALA A O 1
ATOM 1326 N N . ALA A 1 173 ? 2.861 -2.818 -19.969 1 94.88 173 ALA A N 1
ATOM 1327 C CA . ALA A 1 173 ? 2.537 -1.425 -20.266 1 94.88 173 ALA A CA 1
ATOM 1328 C C . ALA A 1 173 ? 2.641 -1.144 -21.75 1 94.88 173 ALA A C 1
ATOM 1330 O O . ALA A 1 173 ? 1.755 -0.51 -22.344 1 94.88 173 ALA A O 1
ATOM 1331 N N . HIS A 1 174 ? 3.686 -1.546 -22.406 1 95.75 174 HIS A N 1
ATOM 1332 C CA . HIS A 1 174 ? 3.904 -1.349 -23.828 1 95.75 174 HIS A CA 1
ATOM 1333 C C . HIS A 1 174 ? 2.803 -2.006 -24.656 1 95.75 174 HIS A C 1
ATOM 1335 O O . HIS A 1 174 ? 2.227 -1.377 -25.547 1 95.75 174 HIS A O 1
ATOM 1341 N N . MET A 1 175 ? 2.539 -3.238 -24.328 1 96.12 175 MET A N 1
ATOM 1342 C CA . MET A 1 175 ? 1.497 -3.973 -25.031 1 96.12 175 MET A CA 1
ATOM 1343 C C . MET A 1 175 ? 0.139 -3.305 -24.859 1 96.12 175 MET A C 1
ATOM 1345 O O . MET A 1 175 ? -0.629 -3.18 -25.812 1 96.12 175 MET A O 1
ATOM 1349 N N . ASN A 1 176 ? -0.193 -2.893 -23.625 1 97.06 176 ASN A N 1
ATOM 1350 C CA . ASN A 1 176 ? -1.472 -2.264 -23.312 1 97.06 176 ASN A CA 1
ATOM 1351 C C . ASN A 1 176 ? -1.629 -0.926 -24.047 1 97.06 176 ASN A C 1
ATOM 1353 O O . ASN A 1 176 ? -2.725 -0.583 -24.484 1 97.06 176 ASN A O 1
ATOM 1357 N N . GLU A 1 177 ? -0.571 -0.184 -24.156 1 95.88 177 GLU A N 1
ATOM 1358 C CA . GLU A 1 177 ? -0.605 1.15 -24.75 1 95.88 177 GLU A CA 1
ATOM 1359 C C . GLU A 1 177 ? -0.629 1.076 -26.281 1 95.88 177 GLU A C 1
ATOM 1361 O O . GLU A 1 177 ? -1.38 1.806 -26.922 1 95.88 177 GLU A O 1
ATOM 1366 N N . ASP A 1 178 ? 0.105 0.137 -26.828 1 95.31 178 ASP A N 1
ATOM 1367 C CA . ASP A 1 178 ? 0.385 0.256 -28.266 1 95.31 178 ASP A CA 1
ATOM 1368 C C . ASP A 1 178 ? -0.184 -0.933 -29.031 1 95.31 178 ASP A C 1
ATOM 1370 O O . ASP A 1 178 ? -0.346 -0.867 -30.25 1 95.31 178 ASP A O 1
ATOM 1374 N N . HIS A 1 179 ? -0.464 -2.047 -28.312 1 95.81 179 HIS A N 1
ATOM 1375 C CA . HIS A 1 179 ? -0.745 -3.273 -29.047 1 95.81 179 HIS A CA 1
ATOM 1376 C C . HIS A 1 179 ? -1.929 -4.023 -28.453 1 95.81 179 HIS A C 1
ATOM 1378 O O . HIS A 1 179 ? -1.926 -5.254 -28.391 1 95.81 179 HIS A O 1
ATOM 1384 N N . MET A 1 180 ? -2.895 -3.328 -27.906 1 96.25 180 MET A N 1
ATOM 1385 C CA . MET A 1 180 ? -4.047 -3.98 -27.297 1 96.25 180 MET A CA 1
ATOM 1386 C C . MET A 1 180 ? -4.754 -4.891 -28.297 1 96.25 180 MET A C 1
ATOM 1388 O O . MET A 1 180 ? -5.18 -5.992 -27.953 1 96.25 180 MET A O 1
ATOM 1392 N N . PRO A 1 181 ? -4.918 -4.512 -29.609 1 95.38 181 PRO A N 1
ATOM 1393 C CA . PRO A 1 181 ? -5.535 -5.418 -30.578 1 95.38 181 PRO A CA 1
ATOM 1394 C C . PRO A 1 181 ? -4.809 -6.754 -30.688 1 95.38 181 PRO A C 1
ATOM 1396 O O . PRO A 1 181 ? -5.441 -7.793 -30.891 1 95.38 181 PRO A O 1
ATOM 1399 N N . ALA A 1 182 ? -3.539 -6.672 -30.578 1 95.31 182 ALA A N 1
ATOM 1400 C CA . ALA A 1 182 ? -2.766 -7.914 -30.625 1 95.31 182 ALA A CA 1
ATOM 1401 C C . ALA A 1 182 ? -3.09 -8.797 -29.422 1 95.31 182 ALA A C 1
ATOM 1403 O O . ALA A 1 182 ? -3.197 -10.023 -29.547 1 95.31 182 ALA A O 1
ATOM 1404 N N . THR A 1 183 ? -3.207 -8.211 -28.234 1 97.56 183 THR A N 1
ATOM 1405 C CA . THR A 1 183 ? -3.57 -8.961 -27.031 1 97.56 183 THR A CA 1
ATOM 1406 C C . THR A 1 183 ? -4.945 -9.602 -27.188 1 97.56 183 THR A C 1
ATOM 1408 O O . THR A 1 183 ? -5.145 -10.766 -26.828 1 97.56 183 THR A O 1
ATOM 1411 N N . ILE A 1 184 ? -5.84 -8.836 -27.75 1 96.69 184 ILE A N 1
ATOM 1412 C CA . ILE A 1 184 ? -7.176 -9.359 -28.016 1 96.69 184 ILE A CA 1
ATOM 1413 C C . ILE A 1 184 ? -7.078 -10.57 -28.953 1 96.69 184 ILE A C 1
ATOM 1415 O O . ILE A 1 184 ? -7.68 -11.609 -28.688 1 96.69 184 ILE A O 1
ATOM 1419 N N . ALA A 1 185 ? -6.305 -10.422 -29.969 1 95.62 185 ALA A N 1
ATOM 1420 C CA . ALA A 1 185 ? -6.121 -11.508 -30.922 1 95.62 185 ALA A CA 1
ATOM 1421 C C . ALA A 1 185 ? -5.516 -12.734 -30.25 1 95.62 185 ALA A C 1
ATOM 1423 O O . ALA A 1 185 ? -5.926 -13.867 -30.531 1 95.62 185 ALA A O 1
ATOM 1424 N N . MET A 1 186 ? -4.562 -12.555 -29.406 1 96.38 186 MET A N 1
ATOM 1425 C CA . MET A 1 186 ? -3.93 -13.664 -28.688 1 96.38 186 MET A CA 1
ATOM 1426 C C . MET A 1 186 ? -4.941 -14.398 -27.812 1 96.38 186 MET A C 1
ATOM 1428 O O . MET A 1 186 ? -4.961 -15.633 -27.781 1 96.38 186 MET A O 1
ATOM 1432 N N . VAL A 1 187 ? -5.719 -13.602 -27.078 1 96.12 187 VAL A N 1
ATOM 1433 C CA . VAL A 1 187 ? -6.73 -14.203 -26.219 1 96.12 187 VAL A CA 1
ATOM 1434 C C . VAL A 1 187 ? -7.711 -15.023 -27.047 1 96.12 187 VAL A C 1
ATOM 1436 O O . VAL A 1 187 ? -7.984 -16.188 -26.734 1 96.12 187 VAL A O 1
ATOM 1439 N N . GLN A 1 188 ? -8.156 -14.492 -28.141 1 94.94 188 GLN A N 1
ATOM 1440 C CA . GLN A 1 188 ? -9.148 -15.125 -29 1 94.94 188 GLN A CA 1
ATOM 1441 C C . GLN A 1 188 ? -8.578 -16.391 -29.656 1 94.94 188 GLN A C 1
ATOM 1443 O O . GLN A 1 188 ? -9.297 -17.359 -29.891 1 94.94 188 GLN A O 1
ATOM 1448 N N . GLY A 1 189 ? -7.359 -16.312 -29.938 1 93.5 189 GLY A N 1
ATOM 1449 C CA . GLY A 1 189 ? -6.734 -17.406 -30.672 1 93.5 189 GLY A CA 1
ATOM 1450 C C . GLY A 1 189 ? -6.23 -18.516 -29.766 1 93.5 189 GLY A C 1
ATOM 1451 O O . GLY A 1 189 ? -6.02 -19.641 -30.219 1 93.5 189 GLY A O 1
ATOM 1452 N N . ASN A 1 190 ? -5.992 -18.203 -28.5 1 92.56 190 ASN A N 1
ATOM 1453 C CA . ASN A 1 190 ? -5.258 -19.172 -27.688 1 92.56 190 ASN A CA 1
ATOM 1454 C C . ASN A 1 190 ? -6.078 -19.625 -26.484 1 92.56 190 ASN A C 1
ATOM 1456 O O . ASN A 1 190 ? -5.676 -20.531 -25.75 1 92.56 190 ASN A O 1
ATOM 1460 N N . VAL A 1 191 ? -7.184 -19.047 -26.172 1 92.44 191 VAL A N 1
ATOM 1461 C CA . VAL A 1 191 ? -8.023 -19.438 -25.047 1 92.44 191 VAL A CA 1
ATOM 1462 C C . VAL A 1 191 ? -9.359 -19.984 -25.562 1 92.44 191 VAL A C 1
ATOM 1464 O O . VAL A 1 191 ? -10.164 -19.25 -26.125 1 92.44 191 VAL A O 1
ATOM 1467 N N . PRO A 1 192 ? -9.539 -21.25 -25.375 1 90.75 192 PRO A N 1
ATOM 1468 C CA . PRO A 1 192 ? -10.812 -21.812 -25.828 1 90.75 192 PRO A CA 1
ATOM 1469 C C . PRO A 1 192 ? -12.016 -21.078 -25.234 1 90.75 192 PRO A C 1
ATOM 1471 O O . PRO A 1 192 ? -12.047 -20.797 -24.047 1 90.75 192 PRO A O 1
ATOM 1474 N N . GLY A 1 193 ? -12.961 -20.75 -26.078 1 87.38 193 GLY A N 1
ATOM 1475 C CA . GLY A 1 193 ? -14.164 -20.078 -25.625 1 87.38 193 GLY A CA 1
ATOM 1476 C C . GLY A 1 193 ? -14.094 -18.562 -25.766 1 87.38 193 GLY A C 1
ATOM 1477 O O . GLY A 1 193 ? -15.086 -17.875 -25.531 1 87.38 193 GLY A O 1
ATOM 1478 N N . MET A 1 194 ? -12.945 -18.094 -26.203 1 92.12 194 MET A N 1
ATOM 1479 C CA . MET A 1 194 ? -12.766 -16.641 -26.312 1 92.12 194 MET A CA 1
ATOM 1480 C C . MET A 1 194 ? -12.656 -16.203 -27.766 1 92.12 194 MET A C 1
ATOM 1482 O O . MET A 1 194 ? -12.18 -15.117 -28.062 1 92.12 194 MET A O 1
ATOM 1486 N N . GLU A 1 195 ? -13.055 -17.078 -28.641 1 92.88 195 GLU A N 1
ATOM 1487 C CA . GLU A 1 195 ? -13 -16.781 -30.062 1 92.88 195 GLU A CA 1
ATOM 1488 C C . GLU A 1 195 ? -13.781 -15.508 -30.375 1 92.88 195 GLU A C 1
ATOM 1490 O O . GLU A 1 195 ? -14.664 -15.102 -29.625 1 92.88 195 GLU A O 1
ATOM 1495 N N . HIS A 1 196 ? -13.461 -15.023 -31.516 1 93.06 196 HIS A N 1
ATOM 1496 C CA . HIS A 1 196 ? -14.133 -13.805 -31.938 1 93.06 196 HIS A CA 1
ATOM 1497 C C . HIS A 1 196 ? -15.648 -13.992 -32 1 93.06 196 HIS A C 1
ATOM 1499 O O . HIS A 1 196 ? -16.125 -14.961 -32.594 1 93.06 196 HIS A O 1
ATOM 1505 N N . ASP A 1 197 ? -16.344 -13.109 -31.375 1 92.94 197 ASP A N 1
ATOM 1506 C CA . ASP A 1 197 ? -17.797 -13.07 -31.344 1 92.94 197 ASP A CA 1
ATOM 1507 C C . ASP A 1 197 ? -18.312 -11.703 -31.781 1 92.94 197 ASP A C 1
ATOM 1509 O O . ASP A 1 197 ? -18.266 -10.742 -31 1 92.94 197 ASP A O 1
ATOM 1513 N N . PRO A 1 198 ? -18.859 -11.586 -32.938 1 93.62 198 PRO A N 1
ATOM 1514 C CA . PRO A 1 198 ? -19.328 -10.289 -33.438 1 93.62 198 PRO A CA 1
ATOM 1515 C C . PRO A 1 198 ? -20.453 -9.703 -32.562 1 93.62 198 PRO A C 1
ATOM 1517 O O . PRO A 1 198 ? -20.609 -8.484 -32.5 1 93.62 198 PRO A O 1
ATOM 1520 N N . GLU A 1 199 ? -21.188 -10.508 -31.906 1 94 199 GLU A N 1
ATOM 1521 C CA . GLU A 1 199 ? -22.312 -10.055 -31.109 1 94 199 GLU A CA 1
ATOM 1522 C C . GLU A 1 199 ? -21.875 -9.594 -29.719 1 94 199 GLU A C 1
ATOM 1524 O O . GLU A 1 199 ? -22.578 -8.852 -29.047 1 94 199 GLU A O 1
ATOM 1529 N N . ASN A 1 200 ? -20.734 -10.094 -29.281 1 94.38 200 ASN A N 1
ATOM 1530 C CA . ASN A 1 200 ? -20.188 -9.727 -27.984 1 94.38 200 ASN A CA 1
ATOM 1531 C C . ASN A 1 200 ? -18.656 -9.656 -28.016 1 94.38 200 ASN A C 1
ATOM 1533 O O . ASN A 1 200 ? -17.984 -10.461 -27.359 1 94.38 200 ASN A O 1
ATOM 1537 N N . PRO A 1 201 ? -18.109 -8.703 -28.703 1 95.44 201 PRO A N 1
ATOM 1538 C CA . PRO A 1 201 ? -16.656 -8.625 -28.906 1 95.44 201 PRO A CA 1
ATOM 1539 C C . PRO A 1 201 ? -15.898 -8.281 -27.641 1 95.44 201 PRO A C 1
ATOM 1541 O O . PRO A 1 201 ? -16.453 -7.676 -26.719 1 95.44 201 PRO A O 1
ATOM 1544 N N . ILE A 1 202 ? -14.719 -8.734 -27.578 1 95.81 202 ILE A N 1
ATOM 1545 C CA . ILE A 1 202 ? -13.797 -8.211 -26.578 1 95.81 202 ILE A CA 1
ATOM 1546 C C . ILE A 1 202 ? -13.477 -6.75 -26.875 1 95.81 202 ILE A C 1
ATOM 1548 O O . ILE A 1 202 ? -13.016 -6.426 -27.984 1 95.81 202 ILE A O 1
ATOM 1552 N N . THR A 1 203 ? -13.742 -5.879 -25.953 1 96.12 203 THR A N 1
ATOM 1553 C CA . THR A 1 203 ? -13.555 -4.453 -26.188 1 96.12 203 THR A CA 1
ATOM 1554 C C . THR A 1 203 ? -12.234 -3.98 -25.594 1 96.12 203 THR A C 1
ATOM 1556 O O . THR A 1 203 ? -11.703 -2.943 -25.984 1 96.12 203 THR A O 1
ATOM 1559 N N . GLU A 1 204 ? -11.781 -4.719 -24.562 1 96.81 204 GLU A N 1
ATOM 1560 C CA . GLU A 1 204 ? -10.516 -4.387 -23.922 1 96.81 204 GLU A CA 1
ATOM 1561 C C . GLU A 1 204 ? -9.789 -5.641 -23.438 1 96.81 204 GLU A C 1
ATOM 1563 O O . GLU A 1 204 ? -10.43 -6.59 -22.984 1 96.81 204 GLU A O 1
ATOM 1568 N N . ALA A 1 205 ? -8.555 -5.668 -23.609 1 96.94 205 ALA A N 1
ATOM 1569 C CA . ALA A 1 205 ? -7.672 -6.688 -23.031 1 96.94 205 ALA A CA 1
ATOM 1570 C C . ALA A 1 205 ? -6.426 -6.055 -22.422 1 96.94 205 ALA A C 1
ATOM 1572 O O . ALA A 1 205 ? -5.539 -5.598 -23.141 1 96.94 205 ALA A O 1
ATOM 1573 N N . ILE A 1 206 ? -6.367 -6.078 -21.141 1 96.38 206 ILE A N 1
ATOM 1574 C CA . ILE A 1 206 ? -5.281 -5.41 -20.438 1 96.38 206 ILE A CA 1
ATOM 1575 C C . ILE A 1 206 ? -4.387 -6.453 -19.766 1 96.38 206 ILE A C 1
ATOM 1577 O O . ILE A 1 206 ? -4.824 -7.164 -18.859 1 96.38 206 ILE A O 1
ATOM 1581 N N . ILE A 1 207 ? -3.143 -6.484 -20.188 1 96 207 ILE A N 1
ATOM 1582 C CA . ILE A 1 207 ? -2.18 -7.355 -19.531 1 96 207 ILE A CA 1
ATOM 1583 C C . ILE A 1 207 ? -1.862 -6.809 -18.141 1 96 207 ILE A C 1
ATOM 1585 O O . ILE A 1 207 ? -1.439 -5.66 -18 1 96 207 ILE A O 1
ATOM 1589 N N . THR A 1 208 ? -2.031 -7.637 -17.141 1 92.94 208 THR A N 1
ATOM 1590 C CA . THR A 1 208 ? -1.823 -7.172 -15.773 1 92.94 208 THR A CA 1
ATOM 1591 C C . THR A 1 208 ? -0.502 -7.695 -15.219 1 92.94 208 THR A C 1
ATOM 1593 O O . THR A 1 208 ? 0.037 -7.141 -14.258 1 92.94 208 THR A O 1
ATOM 1596 N N . SER A 1 209 ? -0.008 -8.773 -15.812 1 93.88 209 SER A N 1
ATOM 1597 C CA . SER A 1 209 ? 1.298 -9.289 -15.414 1 93.88 209 SER A CA 1
ATOM 1598 C C . SER A 1 209 ? 1.869 -10.227 -16.469 1 93.88 209 SER A C 1
ATOM 1600 O O . SER A 1 209 ? 1.121 -10.828 -17.25 1 93.88 209 SER A O 1
ATOM 1602 N N . VAL A 1 210 ? 3.125 -10.305 -16.562 1 96.5 210 VAL A N 1
ATOM 1603 C CA . VAL A 1 210 ? 3.869 -11.195 -17.438 1 96.5 210 VAL A CA 1
ATOM 1604 C C . VAL A 1 210 ? 4.922 -11.953 -16.641 1 96.5 210 VAL A C 1
ATOM 1606 O O . VAL A 1 210 ? 5.664 -11.359 -15.859 1 96.5 210 VAL A O 1
ATOM 1609 N N . ASP A 1 211 ? 4.922 -13.211 -16.719 1 97.19 211 ASP A N 1
ATOM 1610 C CA . ASP A 1 211 ? 5.957 -14.062 -16.141 1 97.19 211 ASP A CA 1
ATOM 1611 C C . ASP A 1 211 ? 6.48 -15.062 -17.172 1 97.19 211 ASP A C 1
ATOM 1613 O O . ASP A 1 211 ? 6.137 -14.992 -18.344 1 97.19 211 ASP A O 1
ATOM 1617 N N . SER A 1 212 ? 7.348 -15.969 -16.75 1 98.19 212 SER A N 1
ATOM 1618 C CA . SER A 1 212 ? 8.047 -16.859 -17.672 1 98.19 212 SER A CA 1
ATOM 1619 C C . SER A 1 212 ? 7.094 -17.859 -18.312 1 98.19 212 SER A C 1
ATOM 1621 O O . SER A 1 212 ? 7.414 -18.469 -19.344 1 98.19 212 SER A O 1
ATOM 1623 N N . LEU A 1 213 ? 5.953 -18.031 -17.672 1 97.56 213 LEU A N 1
ATOM 1624 C CA . LEU A 1 213 ? 5.047 -19.078 -18.156 1 97.56 213 LEU A CA 1
ATOM 1625 C C . LEU A 1 213 ? 3.904 -18.469 -18.953 1 97.56 213 LEU A C 1
ATOM 1627 O O . LEU A 1 213 ? 3.162 -19.188 -19.625 1 97.56 213 LEU A O 1
ATOM 1631 N N . GLY A 1 214 ? 3.744 -17.172 -18.875 1 97 214 GLY A N 1
ATOM 1632 C CA . GLY A 1 214 ? 2.65 -16.547 -19.594 1 97 214 GLY A CA 1
ATOM 1633 C C . GLY A 1 214 ? 2.266 -15.188 -19.031 1 97 214 GLY A C 1
ATOM 1634 O O . GLY A 1 214 ? 3.121 -14.445 -18.531 1 97 214 GLY A O 1
ATOM 1635 N N . MET A 1 215 ? 0.958 -14.859 -19.266 1 96.56 215 MET A N 1
ATOM 1636 C CA . MET A 1 215 ? 0.462 -13.539 -18.875 1 96.56 215 MET A CA 1
ATOM 1637 C C . MET A 1 215 ? -0.921 -13.648 -18.234 1 96.56 215 MET A C 1
ATOM 1639 O O . MET A 1 215 ? -1.66 -14.602 -18.516 1 96.56 215 MET A O 1
ATOM 1643 N N . TYR A 1 216 ? -1.166 -12.805 -17.344 1 93.5 216 TYR A N 1
ATOM 1644 C CA . TYR A 1 216 ? -2.545 -12.57 -16.922 1 93.5 216 TYR A CA 1
ATOM 1645 C C . TYR A 1 216 ? -3.137 -11.375 -17.656 1 93.5 216 TYR A C 1
ATOM 1647 O O . TYR A 1 216 ? -2.467 -10.352 -17.844 1 93.5 216 TYR A O 1
ATOM 1655 N N . VAL A 1 217 ? -4.418 -11.578 -18.062 1 94.62 217 VAL A N 1
ATOM 1656 C CA . VAL A 1 217 ? -5.074 -10.555 -18.875 1 94.62 217 VAL A CA 1
ATOM 1657 C C . VAL A 1 217 ? -6.477 -10.289 -18.328 1 94.62 217 VAL A C 1
ATOM 1659 O O . VAL A 1 217 ? -7.242 -11.219 -18.078 1 94.62 217 VAL A O 1
ATOM 1662 N N . LYS A 1 218 ? -6.762 -9.094 -18.062 1 92.69 218 LYS A N 1
ATOM 1663 C CA . LYS A 1 218 ? -8.141 -8.68 -17.797 1 92.69 218 LYS A CA 1
ATOM 1664 C C . LYS A 1 218 ? -8.891 -8.398 -19.094 1 92.69 218 LYS A C 1
ATOM 1666 O O . LYS A 1 218 ? -8.547 -7.461 -19.812 1 92.69 218 LYS A O 1
ATOM 1671 N N . VAL A 1 219 ? -9.914 -9.109 -19.297 1 94.06 219 VAL A N 1
ATOM 1672 C CA . VAL A 1 219 ? -10.672 -9.016 -20.547 1 94.06 219 VAL A CA 1
ATOM 1673 C C . VAL A 1 219 ? -12.031 -8.359 -20.266 1 94.06 219 VAL A C 1
ATOM 1675 O O . VAL A 1 219 ? -12.68 -8.664 -19.266 1 94.06 219 VAL A O 1
ATOM 1678 N N . THR A 1 220 ? -12.375 -7.469 -21.094 1 94.56 220 THR A N 1
ATOM 1679 C CA . THR A 1 220 ? -13.688 -6.832 -21.031 1 94.56 220 THR A CA 1
ATOM 1680 C C . THR A 1 220 ? -14.461 -7.078 -22.328 1 94.56 220 THR A C 1
ATOM 1682 O O . THR A 1 220 ? -13.93 -6.891 -23.422 1 94.56 220 THR A O 1
ATOM 1685 N N . ARG A 1 221 ? -15.672 -7.52 -22.172 1 94.19 221 ARG A N 1
ATOM 1686 C CA . ARG A 1 221 ? -16.578 -7.695 -23.281 1 94.19 221 ARG A CA 1
ATOM 1687 C C . ARG A 1 221 ? -17.703 -6.656 -23.25 1 94.19 221 ARG A C 1
ATOM 1689 O O . ARG A 1 221 ? -17.859 -5.945 -22.266 1 94.19 221 ARG A O 1
ATOM 1696 N N . GLU A 1 222 ? -18.391 -6.539 -24.406 1 92.81 222 GLU A N 1
ATOM 1697 C CA . GLU A 1 222 ? -19.484 -5.578 -24.5 1 92.81 222 GLU A CA 1
ATOM 1698 C C . GLU A 1 222 ? -20.594 -5.887 -23.5 1 92.81 222 GLU A C 1
ATOM 1700 O O . GLU A 1 222 ? -21.172 -4.977 -22.891 1 92.81 222 GLU A O 1
ATOM 1705 N N . LYS A 1 223 ? -20.859 -7.129 -23.422 1 88.69 223 LYS A N 1
ATOM 1706 C CA . LYS A 1 223 ? -21.844 -7.602 -22.469 1 88.69 223 LYS A CA 1
ATOM 1707 C C . LYS A 1 223 ? -21.312 -8.789 -21.672 1 88.69 223 LYS A C 1
ATOM 1709 O O . LYS A 1 223 ? -20.422 -9.508 -22.125 1 88.69 223 LYS A O 1
ATOM 1714 N N . GLY A 1 224 ? -21.844 -8.945 -20.484 1 83.44 224 GLY A N 1
ATOM 1715 C CA . GLY A 1 224 ? -21.531 -10.125 -19.703 1 83.44 224 GLY A CA 1
ATOM 1716 C C . GLY A 1 224 ? -22.062 -11.406 -20.328 1 83.44 224 GLY A C 1
ATOM 1717 O O . GLY A 1 224 ? -22.953 -11.367 -21.172 1 83.44 224 GLY A O 1
ATOM 1718 N N . ILE A 1 225 ? -21.391 -12.414 -20.016 1 74.25 225 ILE A N 1
ATOM 1719 C CA . ILE A 1 225 ? -21.828 -13.719 -20.5 1 74.25 225 ILE A CA 1
ATOM 1720 C C . ILE A 1 225 ? -22.281 -14.578 -19.312 1 74.25 225 ILE A C 1
ATOM 1722 O O . ILE A 1 225 ? -21.469 -15 -18.484 1 74.25 225 ILE A O 1
ATOM 1726 N N . GLY A 1 226 ? -23.5 -14.789 -19.328 1 68.38 226 GLY A N 1
ATOM 1727 C CA . GLY A 1 226 ? -23.984 -15.617 -18.234 1 68.38 226 GLY A CA 1
ATOM 1728 C C . GLY A 1 226 ? -23.656 -15.055 -16.859 1 68.38 226 GLY A C 1
ATOM 1729 O O . GLY A 1 226 ? -24.031 -13.93 -16.547 1 68.38 226 GLY A O 1
ATOM 1730 N N . PHE A 1 227 ? -22.891 -15.836 -16.172 1 66.5 227 PHE A N 1
ATOM 1731 C CA . PHE A 1 227 ? -22.547 -15.477 -14.797 1 66.5 227 PHE A CA 1
ATOM 1732 C C . PHE A 1 227 ? -21.25 -14.672 -14.758 1 66.5 227 PHE A C 1
ATOM 1734 O O . PHE A 1 227 ? -20.859 -14.156 -13.711 1 66.5 227 PHE A O 1
ATOM 1741 N N . LEU A 1 228 ? -20.609 -14.602 -15.961 1 71.69 228 LEU A N 1
ATOM 1742 C CA . LEU A 1 228 ? -19.375 -13.836 -15.977 1 71.69 228 LEU A CA 1
ATOM 1743 C C . LEU A 1 228 ? -19.656 -12.344 -16.125 1 71.69 228 LEU A C 1
ATOM 1745 O O . LEU A 1 228 ? -20.469 -11.945 -16.969 1 71.69 228 LEU A O 1
ATOM 1749 N N . PRO A 1 229 ? -18.969 -11.656 -15.258 1 80.19 229 PRO A N 1
ATOM 1750 C CA . PRO A 1 229 ? -19.109 -10.203 -15.422 1 80.19 229 PRO A CA 1
ATOM 1751 C C . PRO A 1 229 ? -18.531 -9.695 -16.734 1 80.19 229 PRO A C 1
ATOM 1753 O O . PRO A 1 229 ? -17.891 -10.461 -17.469 1 80.19 229 PRO A O 1
ATOM 1756 N N . GLN A 1 230 ? -18.859 -8.477 -17 1 88.06 230 GLN A N 1
ATOM 1757 C CA . GLN A 1 230 ? -18.375 -7.82 -18.219 1 88.06 230 GLN A CA 1
ATOM 1758 C C . GLN A 1 230 ? -16.859 -7.855 -18.297 1 88.06 230 GLN A C 1
ATOM 1760 O O . GLN A 1 230 ? -16.281 -7.934 -19.391 1 88.06 230 GLN A O 1
ATOM 1765 N N . SER A 1 231 ? -16.219 -7.844 -17.172 1 89.56 231 SER A N 1
ATOM 1766 C CA . SER A 1 231 ? -14.766 -7.887 -17.094 1 89.56 231 SER A CA 1
ATOM 1767 C C . SER A 1 231 ? -14.289 -9.008 -16.172 1 89.56 231 SER A C 1
ATOM 1769 O O . SER A 1 231 ? -14.859 -9.219 -15.102 1 89.56 231 SER A O 1
ATOM 1771 N N . PHE A 1 232 ? -13.32 -9.719 -16.672 1 86.62 232 PHE A N 1
ATOM 1772 C CA . PHE A 1 232 ? -12.773 -10.805 -15.875 1 86.62 232 PHE A CA 1
ATOM 1773 C C . PHE A 1 232 ? -11.312 -11.062 -16.219 1 86.62 232 PHE A C 1
ATOM 1775 O O . PHE A 1 232 ? -10.844 -10.656 -17.297 1 86.62 232 PHE A O 1
ATOM 1782 N N . LYS A 1 233 ? -10.648 -11.781 -15.336 1 87.38 233 LYS A N 1
ATOM 1783 C CA . LYS A 1 233 ? -9.234 -12.086 -15.516 1 87.38 233 LYS A CA 1
ATOM 1784 C C . LYS A 1 233 ? -9.047 -13.5 -16.062 1 87.38 233 LYS A C 1
ATOM 1786 O O . LYS A 1 233 ? -9.766 -14.422 -15.68 1 87.38 233 LYS A O 1
ATOM 1791 N N . LEU A 1 234 ? -8.094 -13.648 -16.969 1 92.12 234 LEU A N 1
ATOM 1792 C CA . LEU A 1 234 ? -7.773 -14.992 -17.422 1 92.12 234 LEU A CA 1
ATOM 1793 C C . LEU A 1 234 ? -6.266 -15.164 -17.594 1 92.12 234 LEU A C 1
ATOM 1795 O O . LEU A 1 234 ? -5.527 -14.172 -17.625 1 92.12 234 LEU A O 1
ATOM 1799 N N . ARG A 1 235 ? -5.863 -16.406 -17.547 1 94.19 235 ARG A N 1
ATOM 1800 C CA . ARG A 1 235 ? -4.477 -16.797 -17.781 1 94.19 235 ARG A CA 1
ATOM 1801 C C . ARG A 1 235 ? -4.234 -17.125 -19.25 1 94.19 235 ARG A C 1
ATOM 1803 O O . ARG A 1 235 ? -5 -17.875 -19.859 1 94.19 235 ARG A O 1
ATOM 1810 N N . LEU A 1 236 ? -3.252 -16.484 -19.844 1 95.62 236 LEU A N 1
ATOM 1811 C CA . LEU A 1 236 ? -2.799 -16.734 -21.203 1 95.62 236 LEU A CA 1
ATOM 1812 C C . LEU A 1 236 ? -1.383 -17.297 -21.203 1 95.62 236 LEU A C 1
ATOM 1814 O O . LEU A 1 236 ? -0.408 -16.547 -21.219 1 95.62 236 LEU A O 1
ATOM 1818 N N . PRO A 1 237 ? -1.294 -18.594 -21.266 1 96.31 237 PRO A N 1
ATOM 1819 C CA . PRO A 1 237 ? 0.032 -19.219 -21.219 1 96.31 237 PRO A CA 1
ATOM 1820 C C . PRO A 1 237 ? 0.825 -19.047 -22.5 1 96.31 237 PRO A C 1
ATOM 1822 O O . PRO A 1 237 ? 0.242 -19 -23.594 1 96.31 237 PRO A O 1
ATOM 1825 N N . PHE A 1 238 ? 2.131 -18.953 -22.328 1 97.06 238 PHE A N 1
ATOM 1826 C CA . PHE A 1 238 ? 3.012 -19.062 -23.484 1 97.06 238 PHE A CA 1
ATOM 1827 C C . PHE A 1 238 ? 3.062 -20.5 -24 1 97.06 238 PHE A C 1
ATOM 1829 O O . PHE A 1 238 ? 2.891 -21.438 -23.219 1 97.06 238 PHE A O 1
ATOM 1836 N N . PRO A 1 239 ? 3.314 -20.609 -25.281 1 95 239 PRO A N 1
ATOM 1837 C CA . PRO A 1 239 ? 3.465 -21.969 -25.797 1 95 239 PRO A CA 1
ATOM 1838 C C . PRO A 1 239 ? 4.672 -22.703 -25.219 1 95 239 PRO A C 1
ATOM 1840 O O . PRO A 1 239 ? 4.656 -23.922 -25.094 1 95 239 PRO A O 1
ATOM 1843 N N . GLU A 1 240 ? 5.684 -21.969 -24.938 1 96.19 240 GLU A N 1
ATOM 1844 C CA . GLU A 1 240 ? 6.891 -22.438 -24.281 1 96.19 240 GLU A CA 1
ATOM 1845 C C . GLU A 1 240 ? 7.383 -21.438 -23.234 1 96.19 240 GLU A C 1
ATOM 1847 O O . GLU A 1 240 ? 7.129 -20.25 -23.359 1 96.19 240 GLU A O 1
ATOM 1852 N N . VAL A 1 241 ? 8.117 -21.953 -22.281 1 97.5 241 VAL A N 1
ATOM 1853 C CA . VAL A 1 241 ? 8.641 -21.109 -21.219 1 97.5 241 VAL A CA 1
ATOM 1854 C C . VAL A 1 241 ? 9.547 -20.031 -21.812 1 97.5 241 VAL A C 1
ATOM 1856 O O . VAL A 1 241 ? 10.391 -20.312 -22.656 1 97.5 241 VAL A O 1
ATOM 1859 N N . ALA A 1 242 ? 9.289 -18.766 -21.438 1 97.88 242 ALA A N 1
ATOM 1860 C CA . ALA A 1 242 ? 10.156 -17.656 -21.828 1 97.88 242 ALA A CA 1
ATOM 1861 C C . ALA A 1 242 ? 11.297 -17.469 -20.828 1 97.88 242 ALA A C 1
ATOM 1863 O O . ALA A 1 242 ? 11.055 -17.344 -19.625 1 97.88 242 ALA A O 1
ATOM 1864 N N . LYS A 1 243 ? 12.516 -17.344 -21.281 1 95.88 243 LYS A N 1
ATOM 1865 C CA . LYS A 1 243 ? 13.688 -17.328 -20.406 1 95.88 243 LYS A CA 1
ATOM 1866 C C . LYS A 1 243 ? 14.125 -15.891 -20.109 1 95.88 243 LYS A C 1
ATOM 1868 O O . LYS A 1 243 ? 14.82 -15.633 -19.125 1 95.88 243 LYS A O 1
ATOM 1873 N N . ASP A 1 244 ? 13.859 -15 -21.062 1 95.56 244 ASP A N 1
ATOM 1874 C CA . ASP A 1 244 ? 14.242 -13.594 -20.922 1 95.56 244 ASP A CA 1
ATOM 1875 C C . ASP A 1 244 ? 13.336 -12.688 -21.75 1 95.56 244 ASP A C 1
ATOM 1877 O O . ASP A 1 244 ? 12.336 -13.148 -22.312 1 95.56 244 ASP A O 1
ATOM 1881 N N . ARG A 1 245 ? 13.641 -11.445 -21.734 1 94.56 245 ARG A N 1
ATOM 1882 C CA . ARG A 1 245 ? 12.82 -10.438 -22.406 1 94.56 245 ARG A CA 1
ATOM 1883 C C . ARG A 1 245 ? 12.68 -10.75 -23.891 1 94.56 245 ARG A C 1
ATOM 1885 O O . ARG A 1 245 ? 11.594 -10.617 -24.453 1 94.56 245 ARG A O 1
ATOM 1892 N N . LYS A 1 246 ? 13.734 -11.117 -24.5 1 95.44 246 LYS A N 1
ATOM 1893 C CA . LYS A 1 246 ? 13.727 -11.43 -25.922 1 95.44 246 LYS A CA 1
ATOM 1894 C C . LYS A 1 246 ? 12.805 -12.609 -26.219 1 95.44 246 LYS A C 1
ATOM 1896 O O . LYS A 1 246 ? 12.062 -12.594 -27.203 1 95.44 246 LYS A O 1
ATOM 1901 N N . ASP A 1 247 ? 12.891 -13.586 -25.375 1 96.56 247 ASP A N 1
ATOM 1902 C CA . ASP A 1 247 ? 12.039 -14.758 -25.547 1 96.56 247 ASP A CA 1
ATOM 1903 C C . ASP A 1 247 ? 10.562 -14.391 -25.422 1 96.56 247 ASP A C 1
ATOM 1905 O O . ASP A 1 247 ? 9.719 -14.961 -26.125 1 96.56 247 ASP A O 1
ATOM 1909 N N . VAL A 1 248 ? 10.211 -13.508 -24.516 1 96.94 248 VAL A N 1
ATOM 1910 C CA . VAL A 1 248 ? 8.836 -13.07 -24.359 1 96.94 248 VAL A CA 1
ATOM 1911 C C . VAL A 1 248 ? 8.328 -12.461 -25.672 1 96.94 248 VAL A C 1
ATOM 1913 O O . VAL A 1 248 ? 7.207 -12.75 -26.094 1 96.94 248 VAL A O 1
ATOM 1916 N N . LYS A 1 249 ? 9.141 -11.656 -26.281 1 94.69 249 LYS A N 1
ATOM 1917 C CA . LYS A 1 249 ? 8.773 -11.055 -27.562 1 94.69 249 LYS A CA 1
ATOM 1918 C C . LYS A 1 249 ? 8.5 -12.125 -28.609 1 94.69 249 LYS A C 1
ATOM 1920 O O . LYS A 1 249 ? 7.527 -12.031 -29.359 1 94.69 249 LYS A O 1
ATOM 1925 N N . VAL A 1 250 ? 9.328 -13.062 -28.625 1 95.88 250 VAL A N 1
ATOM 1926 C CA . VAL A 1 250 ? 9.188 -14.164 -29.562 1 95.88 250 VAL A CA 1
ATOM 1927 C C . VAL A 1 250 ? 7.871 -14.898 -29.312 1 95.88 250 VAL A C 1
ATOM 1929 O O . VAL A 1 250 ? 7.129 -15.188 -30.25 1 95.88 250 VAL A O 1
ATOM 1932 N N . ARG A 1 251 ? 7.555 -15.18 -28.016 1 96.06 251 ARG A N 1
ATOM 1933 C CA . ARG A 1 251 ? 6.324 -15.883 -27.672 1 96.06 251 ARG A CA 1
ATOM 1934 C C . ARG A 1 251 ? 5.098 -15.07 -28.078 1 96.06 251 ARG A C 1
ATOM 1936 O O . ARG A 1 251 ? 4.121 -15.625 -28.578 1 96.06 251 ARG A O 1
ATOM 1943 N N . ILE A 1 252 ? 5.176 -13.828 -27.828 1 94.25 252 ILE A N 1
ATOM 1944 C CA . ILE A 1 252 ? 4.059 -12.953 -28.156 1 94.25 252 ILE A CA 1
ATOM 1945 C C . ILE A 1 252 ? 3.842 -12.945 -29.672 1 94.25 252 ILE A C 1
ATOM 1947 O O . ILE A 1 252 ? 2.707 -13.055 -30.141 1 94.25 252 ILE A O 1
ATOM 1951 N N . MET A 1 253 ? 4.883 -12.844 -30.422 1 91.81 253 MET A N 1
ATOM 1952 C CA . MET A 1 253 ? 4.789 -12.875 -31.875 1 91.81 253 MET A CA 1
ATOM 1953 C C . MET A 1 253 ? 4.215 -14.203 -32.375 1 91.81 253 MET A C 1
ATOM 1955 O O . MET A 1 253 ? 3.383 -14.227 -33.281 1 91.81 253 MET A O 1
ATOM 1959 N N . GLU A 1 254 ? 4.691 -15.227 -31.766 1 93.38 254 GLU A N 1
ATOM 1960 C CA . GLU A 1 254 ? 4.195 -16.562 -32.094 1 93.38 254 GLU A CA 1
ATOM 1961 C C . GLU A 1 254 ? 2.693 -16.656 -31.859 1 93.38 254 GLU A C 1
ATOM 1963 O O . GLU A 1 254 ? 1.962 -17.188 -32.688 1 93.38 254 GLU A O 1
ATOM 1968 N N . MET A 1 255 ? 2.281 -16.156 -30.734 1 93.31 255 MET A N 1
ATOM 1969 C CA . MET A 1 255 ? 0.876 -16.25 -30.359 1 93.31 255 MET A CA 1
ATOM 1970 C C . MET A 1 255 ? 0.014 -15.344 -31.219 1 93.31 255 MET A C 1
ATOM 1972 O O . MET A 1 255 ? -1.138 -15.664 -31.516 1 93.31 255 MET A O 1
ATOM 1976 N N . THR A 1 256 ? 0.534 -14.219 -31.656 1 88.44 256 THR A N 1
ATOM 1977 C CA . THR A 1 256 ? -0.182 -13.289 -32.531 1 88.44 256 THR A CA 1
ATOM 1978 C C . THR A 1 256 ? -0.346 -13.875 -33.906 1 88.44 256 THR A C 1
ATOM 1980 O O . THR A 1 256 ? -1.406 -13.742 -34.531 1 88.44 256 THR A O 1
ATOM 1983 N N . ASN A 1 257 ? 0.674 -14.547 -34.312 1 85.44 257 ASN A N 1
ATOM 1984 C CA . ASN A 1 257 ? 0.654 -15.125 -35.656 1 85.44 257 ASN A CA 1
ATOM 1985 C C . ASN A 1 257 ? -0.227 -16.359 -35.719 1 85.44 257 ASN A C 1
ATOM 1987 O O . ASN A 1 257 ? -0.73 -16.719 -36.781 1 85.44 257 ASN A O 1
ATOM 1991 N N . ALA A 1 258 ? -0.331 -17 -34.656 1 78 258 ALA A N 1
ATOM 1992 C CA . ALA A 1 258 ? -1.154 -18.219 -34.594 1 78 258 ALA A CA 1
ATOM 1993 C C . ALA A 1 258 ? -2.635 -17.859 -34.5 1 78 258 ALA A C 1
ATOM 1995 O O . ALA A 1 258 ? -3.5 -18.719 -34.688 1 78 258 ALA A O 1
ATOM 1996 N N . ALA A 1 259 ? -2.953 -16.734 -34.094 1 73.88 259 ALA A N 1
ATOM 1997 C CA . ALA A 1 259 ? -4.332 -16.281 -33.938 1 73.88 259 ALA A CA 1
ATOM 1998 C C . ALA A 1 259 ? -4.953 -15.922 -35.281 1 73.88 259 ALA A C 1
ATOM 2000 O O . ALA A 1 259 ? -4.242 -15.531 -36.219 1 73.88 259 ALA A O 1
ATOM 2001 N N . GLN B 1 1 ? 13.82 28.547 5.477 1 66.88 1 GLN B N 1
ATOM 2002 C CA . GLN B 1 1 ? 13.602 27.672 6.629 1 66.88 1 GLN B CA 1
ATOM 2003 C C . GLN B 1 1 ? 12.469 28.203 7.504 1 66.88 1 GLN B C 1
ATOM 2005 O O . GLN B 1 1 ? 11.508 27.484 7.777 1 66.88 1 GLN B O 1
ATOM 2010 N N . GLU B 1 2 ? 12.461 29.5 7.828 1 67.5 2 GLU B N 1
ATOM 2011 C CA . GLU B 1 2 ? 11.438 3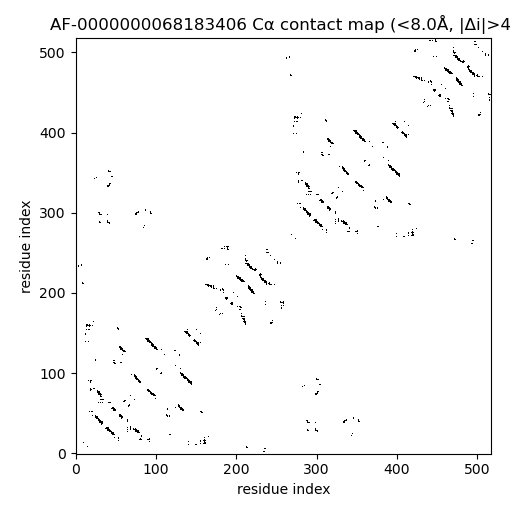0.078 8.695 1 67.5 2 GLU B CA 1
ATOM 2012 C C . GLU B 1 2 ? 10.062 30.031 8.031 1 67.5 2 GLU B C 1
ATOM 2014 O O . GLU B 1 2 ? 9.07 29.719 8.688 1 67.5 2 GLU B O 1
ATOM 2019 N N . HIS B 1 3 ? 10.008 30.328 6.809 1 79.94 3 HIS B N 1
ATOM 2020 C CA . HIS B 1 3 ? 8.75 30.312 6.059 1 79.94 3 HIS B CA 1
ATOM 2021 C C . HIS B 1 3 ? 8.102 28.938 6.105 1 79.94 3 HIS B C 1
ATOM 2023 O O . HIS B 1 3 ? 6.906 28.812 6.371 1 79.94 3 HIS B O 1
ATOM 2029 N N . GLN B 1 4 ? 8.852 27.953 5.953 1 84.69 4 GLN B N 1
ATOM 2030 C CA . GLN B 1 4 ? 8.352 26.578 5.918 1 84.69 4 GLN B CA 1
ATOM 2031 C C . GLN B 1 4 ? 7.895 26.125 7.301 1 84.69 4 GLN B C 1
ATOM 2033 O O . GLN B 1 4 ? 6.957 25.328 7.422 1 84.69 4 GLN B O 1
ATOM 2038 N N . GLN B 1 5 ? 8.492 26.688 8.258 1 82.25 5 GLN B N 1
ATOM 2039 C CA . GLN B 1 5 ? 8.141 26.328 9.633 1 82.25 5 GLN B CA 1
ATOM 2040 C C . GLN B 1 5 ? 6.793 26.922 10.023 1 82.25 5 GLN B C 1
ATOM 2042 O O . GLN B 1 5 ? 6.043 26.328 10.797 1 82.25 5 GLN B O 1
ATOM 2047 N N . THR B 1 6 ? 6.496 28.094 9.406 1 88.38 6 THR B N 1
ATOM 2048 C CA . THR B 1 6 ? 5.305 28.812 9.859 1 88.38 6 THR B CA 1
ATOM 2049 C C . THR B 1 6 ? 4.18 28.672 8.836 1 88.38 6 THR B C 1
ATOM 2051 O O . THR B 1 6 ? 3.055 29.125 9.086 1 88.38 6 THR B O 1
ATOM 2054 N N . ALA B 1 7 ? 4.469 28.094 7.789 1 92.19 7 ALA B N 1
ATOM 2055 C CA . ALA B 1 7 ? 3.455 27.953 6.746 1 92.19 7 ALA B CA 1
ATOM 2056 C C . ALA B 1 7 ? 2.244 27.188 7.266 1 92.19 7 ALA B C 1
ATOM 2058 O O . ALA B 1 7 ? 2.393 26.156 7.938 1 92.19 7 ALA B O 1
ATOM 2059 N N . PRO B 1 8 ? 1.03 27.75 7.016 1 93.94 8 PRO B N 1
ATOM 2060 C CA . PRO B 1 8 ? -0.172 27.062 7.477 1 93.94 8 PRO B CA 1
ATOM 2061 C C . PRO B 1 8 ? -0.262 25.625 6.957 1 93.94 8 PRO B C 1
ATOM 2063 O O . PRO B 1 8 ? 0.016 25.375 5.781 1 93.94 8 PRO B O 1
ATOM 2066 N N . LYS B 1 9 ? -0.584 24.719 7.852 1 92.19 9 LYS B N 1
ATOM 2067 C CA . LYS B 1 9 ? -0.808 23.312 7.555 1 92.19 9 LYS B CA 1
ATOM 2068 C C . LYS B 1 9 ? -2.057 22.797 8.258 1 92.19 9 LYS B C 1
ATOM 2070 O O . LYS B 1 9 ? -2.506 23.375 9.25 1 92.19 9 LYS B O 1
ATOM 2075 N N . LEU B 1 10 ? -2.615 21.719 7.691 1 93.44 10 LEU B N 1
ATOM 2076 C CA . LEU B 1 10 ? -3.701 21.062 8.414 1 93.44 10 LEU B CA 1
ATOM 2077 C C . LEU B 1 10 ? -3.227 20.562 9.773 1 93.44 10 LEU B C 1
ATOM 2079 O O . LEU B 1 10 ? -2.09 20.109 9.906 1 93.44 10 LEU B O 1
ATOM 2083 N N . ASP B 1 11 ? -4.133 20.688 10.734 1 93 11 ASP B N 1
ATOM 2084 C CA . ASP B 1 11 ? -3.789 20.047 12 1 93 11 ASP B CA 1
ATOM 2085 C C . ASP B 1 11 ? -3.732 18.516 11.844 1 93 11 ASP B C 1
ATOM 2087 O O . ASP B 1 11 ? -4.293 17.969 10.898 1 93 11 ASP B O 1
ATOM 2091 N N . TRP B 1 12 ? -3.139 17.828 12.781 1 93.94 12 TRP B N 1
ATOM 2092 C CA . TRP B 1 12 ? -2.869 16.406 12.672 1 93.94 12 TRP B CA 1
ATOM 2093 C C . TRP B 1 12 ? -4.164 15.609 12.523 1 93.94 12 TRP B C 1
ATOM 2095 O O . TRP B 1 12 ? -4.266 14.734 11.664 1 93.94 12 TRP B O 1
ATOM 2105 N N . ALA B 1 13 ? -5.121 15.922 13.32 1 96.5 13 ALA B N 1
ATOM 2106 C CA . ALA B 1 13 ? -6.375 15.164 13.305 1 96.5 13 ALA B CA 1
ATOM 2107 C C . ALA B 1 13 ? -7.07 15.289 11.953 1 96.5 13 ALA B C 1
ATOM 2109 O O . ALA B 1 13 ? -7.555 14.305 11.398 1 96.5 13 ALA B O 1
ATOM 2110 N N . THR B 1 14 ? -7.098 16.531 11.453 1 96.69 14 THR B N 1
ATOM 2111 C CA . THR B 1 14 ? -7.699 16.766 10.148 1 96.69 14 THR B CA 1
ATOM 2112 C C . THR B 1 14 ? -6.914 16.047 9.055 1 96.69 14 THR B C 1
ATOM 2114 O O . THR B 1 14 ? -7.5 15.445 8.148 1 96.69 14 THR B O 1
ATOM 2117 N N . ASP B 1 15 ? -5.625 16.109 9.117 1 95.19 15 ASP B N 1
ATOM 2118 C CA . ASP B 1 15 ? -4.762 15.422 8.156 1 95.19 15 ASP B CA 1
ATOM 2119 C C . ASP B 1 15 ? -5.004 13.914 8.172 1 95.19 15 ASP B C 1
ATOM 2121 O O . ASP B 1 15 ? -5.152 13.297 7.117 1 95.19 15 ASP B O 1
ATOM 2125 N N . VAL B 1 16 ? -5.102 13.375 9.336 1 96.94 16 VAL B N 1
ATOM 2126 C CA . VAL B 1 16 ? -5.332 11.945 9.516 1 96.94 16 VAL B CA 1
ATOM 2127 C C . VAL B 1 16 ? -6.691 11.562 8.93 1 96.94 16 VAL B C 1
ATOM 2129 O O . VAL B 1 16 ? -6.793 10.617 8.141 1 96.94 16 VAL B O 1
ATOM 2132 N N . ARG B 1 17 ? -7.734 12.336 9.305 1 98.06 17 ARG B N 1
ATOM 2133 C CA . ARG B 1 17 ? -9.07 12.047 8.797 1 98.06 17 ARG B CA 1
ATOM 2134 C C . ARG B 1 17 ? -9.117 12.156 7.277 1 98.06 17 ARG B C 1
ATOM 2136 O O . ARG B 1 17 ? -9.836 11.406 6.617 1 98.06 17 ARG B O 1
ATOM 2143 N N . THR B 1 18 ? -8.383 13.125 6.758 1 97.12 18 THR B N 1
ATOM 2144 C CA . THR B 1 18 ? -8.305 13.328 5.316 1 97.12 18 THR B CA 1
ATOM 2145 C C . THR B 1 18 ? -7.676 12.117 4.633 1 97.12 18 THR B C 1
ATOM 2147 O O . THR B 1 18 ? -8.211 11.602 3.65 1 97.12 18 THR B O 1
ATOM 2150 N N . LEU B 1 19 ? -6.574 11.664 5.172 1 96.12 19 LEU B N 1
ATOM 2151 C CA . LEU B 1 19 ? -5.867 10.5 4.645 1 96.12 19 LEU B CA 1
ATOM 2152 C C . LEU B 1 19 ? -6.75 9.258 4.688 1 96.12 19 LEU B C 1
ATOM 2154 O O . LEU B 1 19 ? -6.84 8.523 3.703 1 96.12 19 LEU B O 1
ATOM 2158 N N . VAL B 1 20 ? -7.445 9.047 5.766 1 98 20 VAL B N 1
ATOM 2159 C CA . VAL B 1 20 ? -8.297 7.883 5.969 1 98 20 VAL B CA 1
ATOM 2160 C C . VAL B 1 20 ? -9.484 7.941 5.016 1 98 20 VAL B C 1
ATOM 2162 O O . VAL B 1 20 ? -9.914 6.914 4.48 1 98 20 VAL B O 1
ATOM 2165 N N . GLN B 1 21 ? -9.961 9.148 4.809 1 97.69 21 GLN B N 1
ATOM 2166 C CA . GLN B 1 21 ? -11.148 9.344 3.984 1 97.69 21 GLN B CA 1
ATOM 2167 C C . GLN B 1 21 ? -10.836 9.141 2.506 1 97.69 21 GLN B C 1
ATOM 2169 O O . GLN B 1 21 ? -11.578 8.461 1.794 1 97.69 21 GLN B O 1
ATOM 2174 N N . TYR B 1 22 ? -9.727 9.703 2.053 1 95.44 22 TYR B N 1
ATOM 2175 C CA . TYR B 1 22 ? -9.508 9.797 0.613 1 95.44 22 TYR B CA 1
ATOM 2176 C C . TYR B 1 22 ? -8.406 8.852 0.161 1 95.44 22 TYR B C 1
ATOM 2178 O O . TYR B 1 22 ? -7.762 9.078 -0.866 1 95.44 22 TYR B O 1
ATOM 2186 N N . ASN B 1 23 ? -8.148 7.785 0.841 1 93.56 23 ASN B N 1
ATOM 2187 C CA . ASN B 1 23 ? -7.238 6.738 0.382 1 93.56 23 ASN B CA 1
ATOM 2188 C C . ASN B 1 23 ? -7.906 5.828 -0.646 1 93.56 23 ASN B C 1
ATOM 2190 O O . ASN B 1 23 ? -9.023 6.102 -1.091 1 93.56 23 ASN B O 1
ATOM 2194 N N . HIS B 1 24 ? -7.312 4.723 -1.068 1 93.25 24 HIS B N 1
ATOM 2195 C CA . HIS B 1 24 ? -7.859 3.883 -2.129 1 93.25 24 HIS B CA 1
ATOM 2196 C C . HIS B 1 24 ? -8.758 2.787 -1.559 1 93.25 24 HIS B C 1
ATOM 2198 O O . HIS B 1 24 ? -9.25 1.937 -2.301 1 93.25 24 HIS B O 1
ATOM 2204 N N . GLY B 1 25 ? -8.898 2.705 -0.301 1 96.81 25 GLY B N 1
ATOM 2205 C CA . GLY B 1 25 ? -9.891 1.841 0.311 1 96.81 25 GLY B CA 1
ATOM 2206 C C . GLY B 1 25 ? -9.32 0.535 0.823 1 96.81 25 GLY B C 1
ATOM 2207 O O . GLY B 1 25 ? -10.055 -0.34 1.28 1 96.81 25 GLY B O 1
ATOM 2208 N N . PHE B 1 26 ? -8.023 0.37 0.687 1 97.06 26 PHE B N 1
ATOM 2209 C CA . PHE B 1 26 ? -7.363 -0.818 1.218 1 97.06 26 PHE B CA 1
ATOM 2210 C C . PHE B 1 26 ? -6.262 -0.435 2.199 1 97.06 26 PHE B C 1
ATOM 2212 O O . PHE B 1 26 ? -5.668 0.639 2.086 1 97.06 26 PHE B O 1
ATOM 2219 N N . ALA B 1 27 ? -6.047 -1.233 3.146 1 98.12 27 ALA B N 1
ATOM 2220 C CA . ALA B 1 27 ? -5.059 -1.043 4.203 1 98.12 27 ALA B CA 1
ATOM 2221 C C . ALA B 1 27 ? -4.59 -2.383 4.766 1 98.12 27 ALA B C 1
ATOM 2223 O O . ALA B 1 27 ? -5.023 -3.441 4.305 1 98.12 27 ALA B O 1
ATOM 2224 N N . VAL B 1 28 ? -3.654 -2.365 5.641 1 98.62 28 VAL B N 1
ATOM 2225 C CA . VAL B 1 28 ? -3.203 -3.59 6.293 1 98.62 28 VAL B CA 1
ATOM 2226 C C . VAL B 1 28 ? -3.707 -3.625 7.734 1 98.62 28 VAL B C 1
ATOM 2228 O O . VAL B 1 28 ? -3.443 -2.707 8.516 1 98.62 28 VAL B O 1
ATOM 2231 N N . MET B 1 29 ? -4.422 -4.637 8.039 1 98.81 29 MET B N 1
ATOM 2232 C CA . MET B 1 29 ? -4.867 -4.891 9.406 1 98.81 29 MET B CA 1
ATOM 2233 C C . MET B 1 29 ? -3.885 -5.801 10.141 1 98.81 29 MET B C 1
ATOM 2235 O O . MET B 1 29 ? -3.529 -6.867 9.641 1 98.81 29 MET B O 1
ATOM 2239 N N . SER B 1 30 ? -3.393 -5.34 11.219 1 98.88 30 SER B N 1
ATOM 2240 C CA . SER B 1 30 ? -2.582 -6.156 12.117 1 98.88 30 SER B CA 1
ATOM 2241 C C . SER B 1 30 ? -3.426 -6.738 13.242 1 98.88 30 SER B C 1
ATOM 2243 O O . SER B 1 30 ? -4.137 -6.008 13.938 1 98.88 30 SER B O 1
ATOM 2245 N N . THR B 1 31 ? -3.381 -7.996 13.398 1 98.81 31 THR B N 1
ATOM 2246 C CA . THR B 1 31 ? -4.164 -8.688 14.422 1 98.81 31 THR B CA 1
ATOM 2247 C C . THR B 1 31 ? -3.273 -9.602 15.258 1 98.81 31 THR B C 1
ATOM 2249 O O . THR B 1 31 ? -2.129 -9.875 14.883 1 98.81 31 THR B O 1
ATOM 2252 N N . ASN B 1 32 ? -3.77 -9.953 16.484 1 98.69 32 ASN B N 1
ATOM 2253 C CA . ASN B 1 32 ? -3.174 -11.062 17.219 1 98.69 32 ASN B CA 1
ATOM 2254 C C . ASN B 1 32 ? -3.58 -12.414 16.641 1 98.69 32 ASN B C 1
ATOM 2256 O O . ASN B 1 32 ? -4.754 -12.781 16.672 1 98.69 32 ASN B O 1
ATOM 2260 N N . SER B 1 33 ? -2.592 -13.141 16.125 1 98.12 33 SER B N 1
ATOM 2261 C CA . SER B 1 33 ? -2.898 -14.375 15.406 1 98.12 33 SER B CA 1
ATOM 2262 C C . SER B 1 33 ? -3.447 -15.445 16.344 1 98.12 33 SER B C 1
ATOM 2264 O O . SER B 1 33 ? -2.828 -15.758 17.359 1 98.12 33 SER B O 1
ATOM 2266 N N . LYS B 1 34 ? -4.551 -15.992 15.977 1 97.62 34 LYS B N 1
ATOM 2267 C CA . LYS B 1 34 ? -5.105 -17.125 16.719 1 97.62 34 LYS B CA 1
ATOM 2268 C C . LYS B 1 34 ? -4.344 -18.406 16.406 1 97.62 34 LYS B C 1
ATOM 2270 O O . LYS B 1 34 ? -4.031 -19.172 17.312 1 97.62 34 LYS B O 1
ATOM 2275 N N . ALA B 1 35 ? -4.047 -18.625 15.133 1 95.62 35 ALA B N 1
ATOM 2276 C CA . ALA B 1 35 ? -3.424 -19.859 14.672 1 95.62 35 ALA B CA 1
ATOM 2277 C C . ALA B 1 35 ? -1.959 -19.922 15.086 1 95.62 35 ALA B C 1
ATOM 2279 O O . ALA B 1 35 ? -1.411 -21.016 15.281 1 95.62 35 ALA B O 1
ATOM 2280 N N . ASP B 1 36 ? -1.312 -18.797 15.211 1 96.31 36 ASP B N 1
ATOM 2281 C CA . ASP B 1 36 ? 0.09 -18.688 15.602 1 96.31 36 ASP B CA 1
ATOM 2282 C C . ASP B 1 36 ? 0.246 -17.828 16.859 1 96.31 36 ASP B C 1
ATOM 2284 O O . ASP B 1 36 ? 0.626 -16.656 16.781 1 96.31 36 ASP B O 1
ATOM 2288 N N . GLU B 1 37 ? 0.086 -18.469 17.984 1 95.88 37 GLU B N 1
ATOM 2289 C CA . GLU B 1 37 ? 0.036 -17.781 19.266 1 95.88 37 GLU B CA 1
ATOM 2290 C C . GLU B 1 37 ? 1.266 -16.891 19.453 1 95.88 37 GLU B C 1
ATOM 2292 O O . GLU B 1 37 ? 2.395 -17.328 19.219 1 95.88 37 GLU B O 1
ATOM 2297 N N . GLY B 1 38 ? 0.981 -15.672 19.797 1 96.69 38 GLY B N 1
ATOM 2298 C CA . GLY B 1 38 ? 2.047 -14.727 20.109 1 96.69 38 GLY B CA 1
ATOM 2299 C C . GLY B 1 38 ? 2.469 -13.898 18.906 1 96.69 38 GLY B C 1
ATOM 2300 O O . GLY B 1 38 ? 3.16 -12.891 19.047 1 96.69 38 GLY B O 1
ATOM 2301 N N . TYR B 1 39 ? 2.105 -14.336 17.703 1 98.19 39 TYR B N 1
ATOM 2302 C CA . TYR B 1 39 ? 2.508 -13.617 16.5 1 98.19 39 TYR B CA 1
ATOM 2303 C C . TYR B 1 39 ? 1.452 -12.594 16.094 1 98.19 39 TYR B C 1
ATOM 2305 O O . TYR B 1 39 ? 0.255 -12.891 16.094 1 98.19 39 TYR B O 1
ATOM 2313 N N . PRO B 1 40 ? 1.898 -11.375 15.852 1 98.69 40 PRO B N 1
ATOM 2314 C CA . PRO B 1 40 ? 1.003 -10.461 15.133 1 98.69 40 PRO B CA 1
ATOM 2315 C C . PRO B 1 40 ? 0.896 -10.797 13.641 1 98.69 40 PRO B C 1
ATOM 2317 O O . PRO B 1 40 ? 1.913 -11.023 12.984 1 98.69 40 PRO B O 1
ATOM 2320 N N . GLY B 1 41 ? -0.269 -10.938 13.18 1 97.88 41 GLY B N 1
ATOM 2321 C CA . GLY B 1 41 ? -0.5 -11.188 11.766 1 97.88 41 GLY B CA 1
ATOM 2322 C C . GLY B 1 41 ? -0.861 -9.938 10.984 1 97.88 41 GLY B C 1
ATOM 2323 O O . GLY B 1 41 ? -1.269 -8.938 11.578 1 97.88 41 GLY B O 1
ATOM 2324 N N . GLY B 1 42 ? -0.653 -9.969 9.68 1 98.38 42 GLY B N 1
ATOM 2325 C CA . GLY B 1 42 ? -1.047 -8.883 8.797 1 98.38 42 GLY B CA 1
ATOM 2326 C C . GLY B 1 42 ? -1.88 -9.352 7.613 1 98.38 42 GLY B C 1
ATOM 2327 O O . GLY B 1 42 ? -1.625 -10.414 7.051 1 98.38 42 GLY B O 1
ATOM 2328 N N . SER B 1 43 ? -2.852 -8.547 7.254 1 97.69 43 SER B N 1
ATOM 2329 C CA . SER B 1 43 ? -3.715 -8.836 6.113 1 97.69 43 SER B CA 1
ATOM 2330 C C . SER B 1 43 ? -4.113 -7.551 5.391 1 97.69 43 SER B C 1
ATOM 2332 O O . SER B 1 43 ? -4.406 -6.535 6.031 1 97.69 43 SER B O 1
ATOM 2334 N N . VAL B 1 44 ? -4.051 -7.613 4.086 1 97.19 44 VAL B N 1
ATOM 2335 C CA . VAL B 1 44 ? -4.652 -6.523 3.33 1 97.19 44 VAL B CA 1
ATOM 2336 C C . VAL B 1 44 ? -6.172 -6.637 3.379 1 97.19 44 VAL B C 1
ATOM 2338 O O . VAL B 1 44 ? -6.734 -7.695 3.082 1 97.19 44 VAL B O 1
ATOM 2341 N N . VAL B 1 45 ? -6.816 -5.57 3.75 1 97.44 45 VAL B N 1
ATOM 2342 C CA . VAL B 1 45 ? -8.266 -5.602 3.861 1 97.44 45 VAL B CA 1
ATOM 2343 C C . VAL B 1 45 ? -8.867 -4.352 3.217 1 97.44 45 VAL B C 1
ATOM 2345 O O . VAL B 1 45 ? -8.25 -3.285 3.23 1 97.44 45 VAL B O 1
ATOM 2348 N N . GLY B 1 46 ? -10.047 -4.535 2.656 1 97.19 46 GLY B N 1
ATOM 2349 C CA . GLY B 1 46 ? -10.844 -3.377 2.285 1 97.19 46 GLY B CA 1
ATOM 2350 C C . GLY B 1 46 ? -11.539 -2.727 3.467 1 97.19 46 GLY B C 1
ATOM 2351 O O . GLY B 1 46 ? -11.945 -3.412 4.41 1 97.19 46 GLY B O 1
ATOM 2352 N N . PHE B 1 47 ? -11.695 -1.403 3.41 1 98.56 47 PHE B N 1
ATOM 2353 C CA . PHE B 1 47 ? -12.43 -0.705 4.461 1 98.56 47 PHE B CA 1
ATOM 2354 C C . PHE B 1 47 ? -13.039 0.585 3.932 1 98.56 47 PHE B C 1
ATOM 2356 O O . PHE B 1 47 ? -12.68 1.053 2.852 1 98.56 47 PHE B O 1
ATOM 2363 N N . ALA B 1 48 ? -13.961 1.111 4.637 1 98.56 48 ALA B N 1
ATOM 2364 C CA . ALA B 1 48 ? -14.555 2.426 4.406 1 98.56 48 ALA B CA 1
ATOM 2365 C C . ALA B 1 48 ? -14.836 3.137 5.727 1 98.56 48 ALA B C 1
ATOM 2367 O O . ALA B 1 48 ? -15.414 2.549 6.645 1 98.56 48 ALA B O 1
ATOM 2368 N N . PRO B 1 49 ? -14.367 4.367 5.816 1 98.56 49 PRO B N 1
ATOM 2369 C CA . PRO B 1 49 ? -14.664 5.086 7.059 1 98.56 49 PRO B CA 1
ATOM 2370 C C . PRO B 1 49 ? -16.125 5.531 7.148 1 98.56 49 PRO B C 1
ATOM 2372 O O . PRO B 1 49 ? -16.688 5.984 6.156 1 98.56 49 PRO B O 1
ATOM 2375 N N . ASP B 1 50 ? -16.734 5.379 8.305 1 97.88 50 ASP B N 1
ATOM 2376 C CA . ASP B 1 50 ? -18.078 5.934 8.508 1 97.88 50 ASP B CA 1
ATOM 2377 C C . ASP B 1 50 ? -18 7.434 8.789 1 97.88 50 ASP B C 1
ATOM 2379 O O . ASP B 1 50 ? -16.969 8.062 8.578 1 97.88 50 ASP B O 1
ATOM 2383 N N . GLU B 1 51 ? -19.078 8.078 9.211 1 95.44 51 GLU B N 1
ATOM 2384 C CA . GLU B 1 51 ? -19.172 9.531 9.359 1 95.44 51 GLU B CA 1
ATOM 2385 C C . GLU B 1 51 ? -18.203 10.047 10.414 1 95.44 51 GLU B C 1
ATOM 2387 O O . GLU B 1 51 ? -17.734 11.188 10.328 1 95.44 51 GLU B O 1
ATOM 2392 N N . ASP B 1 52 ? -17.875 9.172 11.367 1 96.69 52 ASP B N 1
ATOM 2393 C CA . ASP B 1 52 ? -16.969 9.555 12.445 1 96.69 52 ASP B CA 1
ATOM 2394 C C . ASP B 1 52 ? -15.547 9.086 12.156 1 96.69 52 ASP B C 1
ATOM 2396 O O . ASP B 1 52 ? -14.672 9.156 13.023 1 96.69 52 ASP B O 1
ATOM 2400 N N . GLY B 1 53 ? -15.297 8.617 10.977 1 97.81 53 GLY B N 1
ATOM 2401 C CA . GLY B 1 53 ? -13.961 8.195 10.578 1 97.81 53 GLY B CA 1
ATOM 2402 C C . GLY B 1 53 ? -13.609 6.801 11.055 1 97.81 53 GLY B C 1
ATOM 2403 O O . GLY B 1 53 ? -12.453 6.379 10.953 1 97.81 53 GLY B O 1
ATOM 2404 N N . ARG B 1 54 ? -14.633 6.094 11.656 1 98.38 54 ARG B N 1
ATOM 2405 C CA . ARG B 1 54 ? -14.383 4.738 12.125 1 98.38 54 ARG B CA 1
ATOM 2406 C C . ARG B 1 54 ? -14.414 3.74 10.977 1 98.38 54 ARG B C 1
ATOM 2408 O O . ARG B 1 54 ? -15.383 3.684 10.219 1 98.38 54 ARG B O 1
ATOM 2415 N N . PRO B 1 55 ? -13.383 2.91 10.781 1 98.88 55 PRO B N 1
ATOM 2416 C CA . PRO B 1 55 ? -13.336 1.947 9.68 1 98.88 55 PRO B CA 1
ATOM 2417 C C . PRO B 1 55 ? -14.438 0.896 9.766 1 98.88 55 PRO B C 1
ATOM 2419 O O . PRO B 1 55 ? -14.68 0.336 10.836 1 98.88 55 PRO B O 1
ATOM 2422 N N . LEU B 1 56 ? -15.094 0.701 8.688 1 98.88 56 LEU B N 1
ATOM 2423 C CA . LEU B 1 56 ? -16.047 -0.381 8.453 1 98.88 56 LEU B CA 1
ATOM 2424 C C . LEU B 1 56 ? -15.43 -1.462 7.574 1 98.88 56 LEU B C 1
ATOM 2426 O O . LEU B 1 56 ? -14.711 -1.155 6.617 1 98.88 56 LEU B O 1
ATOM 2430 N N . PHE B 1 57 ? -15.781 -2.713 7.926 1 98.62 57 PHE B N 1
ATOM 2431 C CA . PHE B 1 57 ? -15.258 -3.852 7.184 1 98.62 57 PHE B CA 1
ATOM 2432 C C . PHE B 1 57 ? -16.375 -4.844 6.859 1 98.62 57 PHE B C 1
ATOM 2434 O O . PHE B 1 57 ? -17.391 -4.895 7.555 1 98.62 57 PHE B O 1
ATOM 2441 N N . ILE B 1 58 ? -16.156 -5.609 5.848 1 98.06 58 ILE B N 1
ATOM 2442 C CA . ILE B 1 58 ? -16.906 -6.828 5.574 1 98.06 58 ILE B CA 1
ATOM 2443 C C . ILE B 1 58 ? -15.938 -7.973 5.27 1 98.06 58 ILE B C 1
ATOM 2445 O O . ILE B 1 58 ? -15.164 -7.895 4.316 1 98.06 58 ILE B O 1
ATOM 2449 N N . PHE B 1 59 ? -15.945 -9.023 6.152 1 96.94 59 PHE B N 1
ATOM 2450 C CA . PHE B 1 59 ? -14.961 -10.094 6.055 1 96.94 59 PHE B CA 1
ATOM 2451 C C . PHE B 1 59 ? -15.648 -11.453 5.934 1 96.94 59 PHE B C 1
ATOM 2453 O O . PHE B 1 59 ? -16.703 -11.68 6.543 1 96.94 59 PHE B O 1
ATOM 2460 N N . SER B 1 60 ? -14.961 -12.273 5.109 1 93.75 60 SER B N 1
ATOM 2461 C CA . SER B 1 60 ? -15.359 -13.68 5.125 1 93.75 60 SER B CA 1
ATOM 2462 C C . SER B 1 60 ? -15.133 -14.305 6.496 1 93.75 60 SER B C 1
ATOM 2464 O O . SER B 1 60 ? -14.148 -14.008 7.172 1 93.75 60 SER B O 1
ATOM 2466 N N . GLY B 1 61 ? -16.047 -15.195 6.879 1 94.25 61 GLY B N 1
ATOM 2467 C CA . GLY B 1 61 ? -15.93 -15.891 8.156 1 94.25 61 GLY B CA 1
ATOM 2468 C C . GLY B 1 61 ? -14.688 -16.75 8.25 1 94.25 61 GLY B C 1
ATOM 2469 O O . GLY B 1 61 ? -14.18 -17 9.344 1 94.25 61 GLY B O 1
ATOM 2470 N N . MET B 1 62 ? -14.102 -17.125 7.141 1 90.19 62 MET B N 1
ATOM 2471 C CA . MET B 1 62 ? -13.016 -18.094 7.129 1 90.19 62 MET B CA 1
ATOM 2472 C C . MET B 1 62 ? -11.664 -17.406 7.039 1 90.19 62 MET B C 1
ATOM 2474 O O . MET B 1 62 ? -10.625 -18.047 7.199 1 90.19 62 MET B O 1
ATOM 2478 N N . SER B 1 63 ? -11.672 -16.156 6.805 1 92.81 63 SER B N 1
ATOM 2479 C CA . SER B 1 63 ? -10.398 -15.469 6.68 1 92.81 63 SER B CA 1
ATOM 2480 C C . SER B 1 63 ? -9.609 -15.516 7.988 1 92.81 63 SER B C 1
ATOM 2482 O O . SER B 1 63 ? -10.203 -15.531 9.07 1 92.81 63 SER B O 1
ATOM 2484 N N . ALA B 1 64 ? -8.297 -15.523 7.941 1 93.94 64 ALA B N 1
ATOM 2485 C CA . ALA B 1 64 ? -7.434 -15.555 9.117 1 93.94 64 ALA B CA 1
ATOM 2486 C C . ALA B 1 64 ? -7.676 -14.344 10.016 1 93.94 64 ALA B C 1
ATOM 2488 O O . ALA B 1 64 ? -7.738 -14.477 11.234 1 93.94 64 ALA B O 1
ATOM 2489 N N . HIS B 1 65 ? -7.82 -13.156 9.398 1 97.12 65 HIS B N 1
ATOM 2490 C CA . HIS B 1 65 ? -8.008 -11.953 10.203 1 97.12 65 HIS B CA 1
ATOM 2491 C C . HIS B 1 65 ? -9.367 -11.969 10.898 1 97.12 65 HIS B C 1
ATOM 2493 O O . HIS B 1 65 ? -9.516 -11.414 11.992 1 97.12 65 HIS B O 1
ATOM 2499 N N . THR B 1 66 ? -10.383 -12.594 10.273 1 97.88 66 THR B N 1
ATOM 2500 C CA . THR B 1 66 ? -11.672 -12.727 10.938 1 97.88 66 THR B CA 1
ATOM 2501 C C . THR B 1 66 ? -11.547 -13.609 12.18 1 97.88 66 THR B C 1
ATOM 2503 O O . THR B 1 66 ? -12.023 -13.25 13.258 1 97.88 66 THR B O 1
ATOM 2506 N N . GLN B 1 67 ? -10.898 -14.742 11.992 1 97.19 67 GLN B N 1
ATOM 2507 C CA . GLN B 1 67 ? -10.688 -15.648 13.109 1 97.19 67 GLN B CA 1
ATOM 2508 C C . GLN B 1 67 ? -9.898 -14.977 14.227 1 97.19 67 GLN B C 1
ATOM 2510 O O . GLN B 1 67 ? -10.203 -15.156 15.406 1 97.19 67 GLN B O 1
ATOM 2515 N N . ASP B 1 68 ? -8.922 -14.219 13.883 1 98.38 68 ASP B N 1
ATOM 2516 C CA . ASP B 1 68 ? -8.109 -13.492 14.852 1 98.38 68 ASP B CA 1
ATOM 2517 C C . ASP B 1 68 ? -8.953 -12.523 15.672 1 98.38 68 ASP B C 1
ATOM 2519 O O . ASP B 1 68 ? -8.93 -12.547 16.906 1 98.38 68 ASP B O 1
ATOM 2523 N N . ILE B 1 69 ? -9.742 -11.672 14.953 1 98.31 69 ILE B N 1
ATOM 2524 C CA . ILE B 1 69 ? -10.422 -10.578 15.648 1 98.31 69 ILE B CA 1
ATOM 2525 C C . ILE B 1 69 ? -11.578 -11.133 16.469 1 98.31 69 ILE B C 1
ATOM 2527 O O . ILE B 1 69 ? -11.977 -10.539 17.469 1 98.31 69 ILE B O 1
ATOM 2531 N N . LEU B 1 70 ? -12.133 -12.25 16.078 1 97.75 70 LEU B N 1
ATOM 2532 C CA . LEU B 1 70 ? -13.18 -12.883 16.875 1 97.75 70 LEU B CA 1
ATOM 2533 C C . LEU B 1 70 ? -12.602 -13.461 18.172 1 97.75 70 LEU B C 1
ATOM 2535 O O . LEU B 1 70 ? -13.281 -13.5 19.188 1 97.75 70 LEU B O 1
ATOM 2539 N N . ALA B 1 71 ? -11.359 -13.891 18.125 1 98 71 ALA B N 1
ATOM 2540 C CA . ALA B 1 71 ? -10.68 -14.406 19.297 1 98 71 ALA B CA 1
ATOM 2541 C C . ALA B 1 71 ? -10.141 -13.273 20.172 1 98 71 ALA B C 1
ATOM 2543 O O . ALA B 1 71 ? -10.211 -13.344 21.406 1 98 71 ALA B O 1
ATOM 2544 N N . ASP B 1 72 ? -9.547 -12.281 19.641 1 98.5 72 ASP B N 1
ATOM 2545 C CA . ASP B 1 72 ? -9 -11.086 20.281 1 98.5 72 ASP B CA 1
ATOM 2546 C C . ASP B 1 72 ? -9.281 -9.844 19.422 1 98.5 72 ASP B C 1
ATOM 2548 O O . ASP B 1 72 ? -8.648 -9.648 18.391 1 98.5 72 ASP B O 1
ATOM 2552 N N . PRO B 1 73 ? -10.211 -8.984 19.859 1 98.69 73 PRO B N 1
ATOM 2553 C CA . PRO B 1 73 ? -10.672 -7.887 19 1 98.69 73 PRO B CA 1
ATOM 2554 C C . PRO B 1 73 ? -9.633 -6.773 18.859 1 98.69 73 PRO B C 1
ATOM 2556 O O . PRO B 1 73 ? -9.812 -5.855 18.062 1 98.69 73 PRO B O 1
ATOM 2559 N N . ARG B 1 74 ? -8.562 -6.797 19.719 1 98.81 74 ARG B N 1
ATOM 2560 C CA . ARG B 1 74 ? -7.52 -5.777 19.625 1 98.81 74 ARG B CA 1
ATOM 2561 C C . ARG B 1 74 ? -6.766 -5.887 18.297 1 98.81 74 ARG B C 1
ATOM 2563 O O . ARG B 1 74 ? -6.32 -6.973 17.922 1 98.81 74 ARG B O 1
ATOM 2570 N N . CYS B 1 75 ? -6.641 -4.773 17.547 1 98.88 75 CYS B N 1
ATOM 2571 C CA . CYS B 1 75 ? -5.992 -4.73 16.234 1 98.88 75 CYS B CA 1
ATOM 2572 C C . CYS B 1 75 ? -5.527 -3.316 15.906 1 98.88 75 CYS B C 1
ATOM 2574 O O . CYS B 1 75 ? -5.672 -2.404 16.719 1 98.88 75 CYS B O 1
ATOM 2576 N N . SER B 1 76 ? -4.883 -3.174 14.828 1 98.88 76 SER B N 1
ATOM 2577 C CA . SER B 1 76 ? -4.578 -1.871 14.25 1 98.88 76 SER B CA 1
ATOM 2578 C C . SER B 1 76 ? -4.738 -1.89 12.734 1 98.88 76 SER B C 1
ATOM 2580 O O . SER B 1 76 ? -4.727 -2.957 12.117 1 98.88 76 SER B O 1
ATOM 2582 N N . LEU B 1 77 ? -5.027 -0.788 12.156 1 98.88 77 LEU B N 1
ATOM 2583 C CA . LEU B 1 77 ? -5.176 -0.588 10.719 1 98.88 77 LEU B CA 1
ATOM 2584 C C . LEU B 1 77 ? -4.18 0.453 10.211 1 98.88 77 LEU B C 1
ATOM 2586 O O . LEU B 1 77 ? -4.234 1.617 10.609 1 98.88 77 LEU B O 1
ATOM 2590 N N . THR B 1 78 ? -3.244 0.019 9.391 1 98.75 78 THR B N 1
ATOM 2591 C CA . THR B 1 78 ? -2.262 0.928 8.812 1 98.75 78 THR B CA 1
ATOM 2592 C C . THR B 1 78 ? -2.705 1.388 7.422 1 98.75 78 THR B C 1
ATOM 2594 O O . THR B 1 78 ? -2.807 0.579 6.5 1 98.75 78 THR B O 1
ATOM 2597 N N . VAL B 1 79 ? -2.947 2.67 7.277 1 98.12 79 VAL B N 1
ATOM 2598 C CA . VAL B 1 79 ? -3.428 3.281 6.039 1 98.12 79 VAL B CA 1
ATOM 2599 C C . VAL B 1 79 ? -2.357 4.207 5.473 1 98.12 79 VAL B C 1
ATOM 2601 O O . VAL B 1 79 ? -1.908 5.137 6.148 1 98.12 79 VAL B O 1
ATOM 2604 N N . ALA B 1 80 ? -1.939 3.885 4.305 1 95.75 80 ALA B N 1
ATOM 2605 C CA . ALA B 1 80 ? -1.019 4.77 3.598 1 95.75 80 ALA B CA 1
ATOM 2606 C C . ALA B 1 80 ? -1.771 5.715 2.664 1 95.75 80 ALA B C 1
ATOM 2608 O O . ALA B 1 80 ? -2.908 5.434 2.275 1 95.75 80 ALA B O 1
ATOM 2609 N N . ALA B 1 81 ? -1.143 6.805 2.33 1 92.94 81 ALA B N 1
ATOM 2610 C CA . ALA B 1 81 ? -1.709 7.734 1.355 1 92.94 81 ALA B CA 1
ATOM 2611 C C . ALA B 1 81 ? -2.006 7.027 0.035 1 92.94 81 ALA B C 1
ATOM 2613 O O . ALA B 1 81 ? -1.354 6.043 -0.31 1 92.94 81 ALA B O 1
ATOM 2614 N N . LYS B 1 82 ? -2.936 7.543 -0.721 1 89.56 82 LYS B N 1
ATOM 2615 C CA . LYS B 1 82 ? -3.445 6.93 -1.942 1 89.56 82 LYS B CA 1
ATOM 2616 C C . LYS B 1 82 ? -2.32 6.676 -2.943 1 89.56 82 LYS B C 1
ATOM 2618 O O . LYS B 1 82 ? -2.244 5.602 -3.541 1 89.56 82 LYS B O 1
ATOM 2623 N N . ASP B 1 83 ? -1.424 7.543 -3.143 1 85.06 83 ASP B N 1
ATOM 2624 C CA . ASP B 1 83 ? -0.334 7.422 -4.105 1 85.06 83 ASP B CA 1
ATOM 2625 C C . ASP B 1 83 ? 1.01 7.266 -3.398 1 85.06 83 ASP B C 1
ATOM 2627 O O . ASP B 1 83 ? 2.016 7.832 -3.832 1 85.06 83 ASP B O 1
ATOM 2631 N N . PHE B 1 84 ? 0.947 6.504 -2.338 1 90 84 PHE B N 1
ATOM 2632 C CA . PHE B 1 84 ? 2.143 6.289 -1.532 1 90 84 PHE B CA 1
ATOM 2633 C C . PHE B 1 84 ? 3.27 5.711 -2.379 1 90 84 PHE B C 1
ATOM 2635 O O . PHE B 1 84 ? 3.072 4.734 -3.105 1 90 84 PHE B O 1
ATOM 2642 N N . LYS B 1 85 ? 4.453 6.332 -2.225 1 84.06 85 LYS B N 1
ATOM 2643 C CA . LYS B 1 85 ? 5.605 5.875 -3 1 84.06 85 LYS B CA 1
ATOM 2644 C C . LYS B 1 85 ? 6.84 5.723 -2.117 1 84.06 85 LYS B C 1
ATOM 2646 O O . LYS B 1 85 ? 7.855 5.18 -2.553 1 84.06 85 LYS B O 1
ATOM 2651 N N . GLY B 1 86 ? 6.633 6.23 -0.892 1 86.75 86 GLY B N 1
ATOM 2652 C CA . GLY B 1 86 ? 7.844 6.156 -0.087 1 86.75 86 GLY B CA 1
ATOM 2653 C C . GLY B 1 86 ? 7.707 6.844 1.259 1 86.75 86 GLY B C 1
ATOM 2654 O O . GLY B 1 86 ? 6.613 7.254 1.646 1 86.75 86 GLY B O 1
ATOM 2655 N N . ALA B 1 87 ? 8.859 7.039 1.886 1 82.94 87 ALA B N 1
ATOM 2656 C CA . ALA B 1 87 ? 8.945 7.469 3.277 1 82.94 87 ALA B CA 1
ATOM 2657 C C . ALA B 1 87 ? 8.43 8.898 3.445 1 82.94 87 ALA B C 1
ATOM 2659 O O . ALA B 1 87 ? 8.008 9.289 4.535 1 82.94 87 ALA B O 1
ATOM 2660 N N . ALA B 1 88 ? 8.414 9.633 2.393 1 82.88 88 ALA B N 1
ATOM 2661 C CA . ALA B 1 88 ? 7.988 11.031 2.473 1 82.88 88 ALA B CA 1
ATOM 2662 C C . ALA B 1 88 ? 6.469 11.141 2.436 1 82.88 88 ALA B C 1
ATOM 2664 O O . ALA B 1 88 ? 5.914 12.203 2.723 1 82.88 88 ALA B O 1
ATOM 2665 N N . ASP B 1 89 ? 5.789 10.062 2.143 1 89.31 89 ASP B N 1
ATOM 2666 C CA . ASP B 1 89 ? 4.336 10.094 1.993 1 89.31 89 ASP B CA 1
ATOM 2667 C C . ASP B 1 89 ? 3.641 9.75 3.307 1 89.31 89 ASP B C 1
ATOM 2669 O O . ASP B 1 89 ? 4.188 9.016 4.133 1 89.31 89 ASP B O 1
ATOM 2673 N N . GLY B 1 90 ? 2.482 10.25 3.451 1 92.5 90 GLY B N 1
ATOM 2674 C CA . GLY B 1 90 ? 1.748 10.117 4.699 1 92.5 90 GLY B CA 1
ATOM 2675 C C . GLY B 1 90 ? 1.218 8.719 4.934 1 92.5 90 GLY B C 1
ATOM 2676 O O . GLY B 1 90 ? 0.894 8 3.98 1 92.5 90 GLY B O 1
ATOM 2677 N N . ARG B 1 91 ? 1.151 8.359 6.191 1 96.5 91 ARG B N 1
ATOM 2678 C CA . ARG B 1 91 ? 0.521 7.121 6.645 1 96.5 91 ARG B CA 1
ATOM 2679 C C . ARG B 1 91 ? 0.06 7.242 8.094 1 96.5 91 ARG B C 1
ATOM 2681 O O . ARG B 1 91 ? 0.566 8.078 8.844 1 96.5 91 ARG B O 1
ATOM 2688 N N . VAL B 1 92 ? -0.849 6.414 8.391 1 97.62 92 VAL B N 1
ATOM 2689 C CA . VAL B 1 92 ? -1.404 6.441 9.734 1 97.62 92 VAL B CA 1
ATOM 2690 C C . VAL B 1 92 ? -1.667 5.016 10.219 1 97.62 92 VAL B C 1
ATOM 2692 O O . VAL B 1 92 ? -1.961 4.129 9.414 1 97.62 92 VAL B O 1
ATOM 2695 N N . ASN B 1 93 ? -1.447 4.801 11.453 1 98.12 93 ASN B N 1
ATOM 2696 C CA . ASN B 1 93 ? -1.853 3.58 12.141 1 98.12 93 ASN B CA 1
ATOM 2697 C C . ASN B 1 93 ? -2.977 3.846 13.141 1 98.12 93 ASN B C 1
ATOM 2699 O O . ASN B 1 93 ? -2.809 4.633 14.07 1 98.12 93 ASN B O 1
ATOM 2703 N N . LEU B 1 94 ? -4.109 3.305 12.914 1 98.69 94 LEU B N 1
ATOM 2704 C CA . LEU B 1 94 ? -5.25 3.352 13.828 1 98.69 94 LEU B CA 1
ATOM 2705 C C . LEU B 1 94 ? -5.285 2.115 14.719 1 98.69 94 LEU B C 1
ATOM 2707 O O . LEU B 1 94 ? -5.453 0.997 14.227 1 98.69 94 LEU B O 1
ATOM 2711 N N . MET B 1 95 ? -5.168 2.32 16 1 98.44 95 MET B N 1
ATOM 2712 C CA . MET B 1 95 ? -5.176 1.207 16.938 1 98.44 95 MET B CA 1
ATOM 2713 C C . MET B 1 95 ? -6.48 1.181 17.734 1 98.44 95 MET B C 1
ATOM 2715 O O . MET B 1 95 ? -6.98 2.229 18.156 1 98.44 95 MET B O 1
ATOM 2719 N N . GLY B 1 96 ? -7.016 -0.007 17.859 1 98.62 96 GLY B N 1
ATOM 2720 C CA . GLY B 1 96 ? -8.242 -0.151 18.625 1 98.62 96 GLY B CA 1
ATOM 2721 C C . GLY B 1 96 ? -8.797 -1.562 18.594 1 98.62 96 GLY B C 1
ATOM 2722 O O . GLY B 1 96 ? -8.047 -2.533 18.688 1 98.62 96 GLY B O 1
ATOM 2723 N N . SER B 1 97 ? -10.141 -1.651 18.641 1 98.69 97 SER B N 1
ATOM 2724 C CA . SER B 1 97 ? -10.82 -2.945 18.641 1 98.69 97 SER B CA 1
ATOM 2725 C C . SER B 1 97 ? -11.883 -3.01 17.547 1 98.69 97 SER B C 1
ATOM 2727 O O . SER B 1 97 ? -12.5 -1.993 17.219 1 98.69 97 SER B O 1
ATOM 2729 N N . VAL B 1 98 ? -12.047 -4.18 17 1 98.69 98 VAL B N 1
ATOM 2730 C CA . VAL B 1 98 ? -13.023 -4.422 15.945 1 98.69 98 VAL B CA 1
ATOM 2731 C C . VAL B 1 98 ? -14.125 -5.348 16.469 1 98.69 98 VAL B C 1
ATOM 2733 O O . VAL B 1 98 ? -13.836 -6.371 17.094 1 98.69 98 VAL B O 1
ATOM 2736 N N . GLU B 1 99 ? -15.336 -4.996 16.172 1 97.81 99 GLU B N 1
ATOM 2737 C CA . GLU B 1 99 ? -16.469 -5.789 16.656 1 97.81 99 GLU B CA 1
ATOM 2738 C C . GLU B 1 99 ? -17.484 -6.027 15.539 1 97.81 99 GLU B C 1
ATOM 2740 O O . GLU B 1 99 ? -17.594 -5.227 14.602 1 97.81 99 GLU B O 1
ATOM 2745 N N . LEU B 1 100 ? -18.266 -7.055 15.734 1 98 100 LEU B N 1
ATOM 2746 C CA . LEU B 1 100 ? -19.359 -7.375 14.812 1 98 100 LEU B CA 1
ATOM 2747 C C . LEU B 1 100 ? -20.453 -6.316 14.875 1 98 100 LEU B C 1
ATOM 2749 O O . LEU B 1 100 ? -20.812 -5.844 15.961 1 98 100 LEU B O 1
ATOM 2753 N N . ILE B 1 101 ? -20.875 -5.953 13.68 1 97.62 101 ILE B N 1
ATOM 2754 C CA . ILE B 1 101 ? -22.094 -5.148 13.602 1 97.62 101 ILE B CA 1
ATOM 2755 C C . ILE B 1 101 ? -23.312 -6.062 13.609 1 97.62 101 ILE B C 1
ATOM 2757 O O . ILE B 1 101 ? -23.484 -6.895 12.719 1 97.62 101 ILE B O 1
ATOM 2761 N N . LYS B 1 102 ? -24.25 -5.965 14.523 1 95.06 102 LYS B N 1
ATOM 2762 C CA . LYS B 1 102 ? -25.344 -6.914 14.703 1 95.06 102 LYS B CA 1
ATOM 2763 C C . LYS B 1 102 ? -26.672 -6.332 14.211 1 95.06 102 LYS B C 1
ATOM 2765 O O . LYS B 1 102 ? -27.469 -7.039 13.609 1 95.06 102 LYS B O 1
ATOM 2770 N N . GLY B 1 103 ? -27 -5.098 14.328 1 94.25 103 GLY B N 1
ATOM 2771 C CA . GLY B 1 103 ? -28.297 -4.527 13.984 1 94.25 103 GLY B CA 1
ATOM 2772 C C . GLY B 1 103 ? -28.484 -4.348 12.484 1 94.25 103 GLY B C 1
ATOM 2773 O O . GLY B 1 103 ? -27.578 -3.889 11.789 1 94.25 103 GLY B O 1
ATOM 2774 N N . ASP B 1 104 ? -29.672 -4.723 11.977 1 95.31 104 ASP B N 1
ATOM 2775 C CA . ASP B 1 104 ? -29.969 -4.66 10.555 1 95.31 104 ASP B CA 1
ATOM 2776 C C . ASP B 1 104 ? -29.828 -3.232 10.023 1 95.31 104 ASP B C 1
ATOM 2778 O O . ASP B 1 104 ? -29.344 -3.02 8.914 1 95.31 104 ASP B O 1
ATOM 2782 N N . GLN B 1 105 ? -30.266 -2.375 10.82 1 96.81 105 GLN B N 1
ATOM 2783 C CA . GLN B 1 105 ? -30.172 -0.985 10.383 1 96.81 105 GLN B CA 1
ATOM 2784 C C . GLN B 1 105 ? -28.719 -0.547 10.266 1 96.81 105 GLN B C 1
ATOM 2786 O O . GLN B 1 105 ? -28.344 0.133 9.305 1 96.81 105 GLN B O 1
ATOM 2791 N N . ASP B 1 106 ? -27.953 -0.949 11.266 1 96.5 106 ASP B N 1
ATOM 2792 C CA . ASP B 1 106 ? -26.547 -0.611 11.242 1 96.5 106 ASP B CA 1
ATOM 2793 C C . ASP B 1 106 ? -25.828 -1.301 10.086 1 96.5 106 ASP B C 1
ATOM 2795 O O . ASP B 1 106 ? -24.953 -0.711 9.445 1 96.5 106 ASP B O 1
ATOM 2799 N N . LYS B 1 107 ? -26.203 -2.5 9.836 1 97 107 LYS B N 1
ATOM 2800 C CA . LYS B 1 107 ? -25.641 -3.227 8.703 1 97 107 LYS B CA 1
ATOM 2801 C C . LYS B 1 107 ? -25.984 -2.541 7.383 1 97 107 LYS B C 1
ATOM 2803 O O . LYS B 1 107 ? -25.141 -2.445 6.488 1 97 107 LYS B O 1
ATOM 2808 N N . ALA B 1 108 ? -27.203 -2.102 7.285 1 97.06 108 ALA B N 1
ATOM 2809 C CA . ALA B 1 108 ? -27.641 -1.426 6.066 1 97.06 108 ALA B CA 1
ATOM 2810 C C . ALA B 1 108 ? -26.844 -0.144 5.832 1 97.06 108 ALA B C 1
ATOM 2812 O O . ALA B 1 108 ? -26.453 0.152 4.703 1 97.06 108 ALA B O 1
ATOM 2813 N N . LYS B 1 109 ? -26.656 0.564 6.891 1 97.62 109 LYS B N 1
ATOM 2814 C CA . LYS B 1 109 ? -25.875 1.791 6.793 1 97.62 109 LYS B CA 1
ATOM 2815 C C . LYS B 1 109 ? -24.422 1.487 6.41 1 97.62 109 LYS B C 1
ATOM 2817 O O . LYS B 1 109 ? -23.859 2.158 5.551 1 97.62 109 LYS B O 1
ATOM 2822 N N . ALA B 1 110 ? -23.859 0.499 7.059 1 98 110 ALA B N 1
ATOM 2823 C CA . ALA B 1 110 ? -22.484 0.09 6.754 1 98 110 ALA B CA 1
ATOM 2824 C C . ALA B 1 110 ? -22.359 -0.322 5.289 1 98 110 ALA B C 1
ATOM 2826 O O . ALA B 1 110 ? -21.375 0.044 4.625 1 98 110 ALA B O 1
ATOM 2827 N N . ARG B 1 111 ? -23.297 -1.046 4.828 1 97.62 111 ARG B N 1
ATOM 2828 C CA . ARG B 1 111 ? -23.312 -1.508 3.443 1 97.62 111 ARG B CA 1
ATOM 2829 C C . ARG B 1 111 ? -23.312 -0.331 2.473 1 97.62 111 ARG B C 1
ATOM 2831 O O . ARG B 1 111 ? -22.562 -0.331 1.491 1 97.62 111 ARG B O 1
ATOM 2838 N N . GLU B 1 112 ? -24.109 0.591 2.719 1 97.69 112 GLU B N 1
ATOM 2839 C CA . GLU B 1 112 ? -24.203 1.768 1.857 1 97.69 112 GLU B CA 1
ATOM 2840 C C . GLU B 1 112 ? -22.875 2.506 1.796 1 97.69 112 GLU B C 1
ATOM 2842 O O . GLU B 1 112 ? -22.375 2.828 0.711 1 97.69 112 GLU B O 1
ATOM 2847 N N . ILE B 1 113 ? -22.312 2.727 2.941 1 98.06 113 ILE B N 1
ATOM 2848 C CA . ILE B 1 113 ? -21.047 3.449 3.031 1 98.06 113 ILE B CA 1
ATOM 2849 C C . ILE B 1 113 ? -19.953 2.654 2.332 1 98.06 113 ILE B C 1
ATOM 2851 O O . ILE B 1 113 ? -19.188 3.207 1.536 1 98.06 113 ILE B O 1
ATOM 2855 N N . TYR B 1 114 ? -19.891 1.346 2.656 1 98.31 114 TYR B N 1
ATOM 2856 C CA . TYR B 1 114 ? -18.844 0.487 2.111 1 98.31 114 TYR B CA 1
ATOM 2857 C C . TYR B 1 114 ? -18.938 0.413 0.593 1 98.31 114 TYR B C 1
ATOM 2859 O O . TYR B 1 114 ? -17.922 0.486 -0.101 1 98.31 114 TYR B O 1
ATOM 2867 N N . LEU B 1 115 ? -20.094 0.355 -0.005 1 97 115 LEU B N 1
ATOM 2868 C CA . LEU B 1 115 ? -20.281 0.197 -1.443 1 97 115 LEU B CA 1
ATOM 2869 C C . LEU B 1 115 ? -19.984 1.501 -2.176 1 97 115 LEU B C 1
ATOM 2871 O O . LEU B 1 115 ? -19.625 1.487 -3.355 1 97 115 LEU B O 1
ATOM 2875 N N . GLN B 1 116 ? -20.156 2.584 -1.497 1 96.5 116 GLN B N 1
ATOM 2876 C CA . GLN B 1 116 ? -19.734 3.85 -2.09 1 96.5 116 GLN B CA 1
ATOM 2877 C C . GLN B 1 116 ? -18.234 3.873 -2.326 1 96.5 116 GLN B C 1
ATOM 2879 O O . GLN B 1 116 ? -17.766 4.359 -3.357 1 96.5 116 GLN B O 1
ATOM 2884 N N . LYS B 1 117 ? -17.5 3.328 -1.32 1 96.38 117 LYS B N 1
ATOM 2885 C CA . LYS B 1 117 ? -16.047 3.264 -1.41 1 96.38 117 LYS B CA 1
ATOM 2886 C C . LYS B 1 117 ? -15.602 2.129 -2.328 1 96.38 117 LYS B C 1
ATOM 2888 O O . LYS B 1 117 ? -14.586 2.24 -3.014 1 96.38 117 LYS B O 1
ATOM 2893 N N . HIS B 1 118 ? -16.375 1.057 -2.342 1 95.69 118 HIS B N 1
ATOM 2894 C CA . HIS B 1 118 ? -16.078 -0.147 -3.107 1 95.69 118 HIS B CA 1
ATOM 2895 C C . HIS B 1 118 ? -17.25 -0.56 -3.973 1 95.69 118 HIS B C 1
ATOM 2897 O O . HIS B 1 118 ? -17.875 -1.598 -3.73 1 95.69 118 HIS B O 1
ATOM 2903 N N . PRO B 1 119 ? -17.469 0.11 -5.07 1 92.19 119 PRO B N 1
ATOM 2904 C CA . PRO B 1 119 ? -18.656 -0.192 -5.879 1 92.19 119 PRO B CA 1
ATOM 2905 C C . PRO B 1 119 ? -18.609 -1.594 -6.484 1 92.19 119 PRO B C 1
ATOM 2907 O O . PRO B 1 119 ? -19.656 -2.176 -6.773 1 92.19 119 PRO B O 1
ATOM 2910 N N . GLY B 1 120 ? -17.516 -2.197 -6.609 1 85.06 120 GLY B N 1
ATOM 2911 C CA . GLY B 1 120 ? -17.406 -3.51 -7.227 1 85.06 120 GLY B CA 1
ATOM 2912 C C . GLY B 1 120 ? -17.344 -4.641 -6.219 1 85.06 120 GLY B C 1
ATOM 2913 O O . GLY B 1 120 ? -17.047 -5.781 -6.574 1 85.06 120 GLY B O 1
ATOM 2914 N N . ALA B 1 121 ? -17.641 -4.316 -4.973 1 89.38 121 ALA B N 1
ATOM 2915 C CA . ALA B 1 121 ? -17.531 -5.324 -3.92 1 89.38 121 ALA B CA 1
ATOM 2916 C C . ALA B 1 121 ? -18.766 -6.219 -3.898 1 89.38 121 ALA B C 1
ATOM 2918 O O . ALA B 1 121 ? -19.531 -6.215 -2.928 1 89.38 121 ALA B O 1
ATOM 2919 N N . PHE B 1 122 ? -18.922 -7.102 -4.816 1 84 122 PHE B N 1
ATOM 2920 C CA . PHE B 1 122 ? -20.062 -7.992 -4.961 1 84 122 PHE B CA 1
ATOM 2921 C C . PHE B 1 122 ? -20.141 -8.969 -3.793 1 84 122 PHE B C 1
ATOM 2923 O O . PHE B 1 122 ? -21.219 -9.492 -3.484 1 84 122 PHE B O 1
ATOM 2930 N N . TRP B 1 123 ? -19.078 -9.172 -3.115 1 86.81 123 TRP B N 1
ATOM 2931 C CA . TRP B 1 123 ? -18.984 -10.18 -2.066 1 86.81 123 TRP B CA 1
ATOM 2932 C C . TRP B 1 123 ? -19.75 -9.742 -0.821 1 86.81 123 TRP B C 1
ATOM 2934 O O . TRP B 1 123 ? -19.969 -10.539 0.092 1 86.81 123 TRP B O 1
ATOM 2944 N N . VAL B 1 124 ? -20.172 -8.492 -0.775 1 90.56 124 VAL B N 1
ATOM 2945 C CA . VAL B 1 124 ? -20.891 -8 0.399 1 90.56 124 VAL B CA 1
ATOM 2946 C C . VAL B 1 124 ? -22.172 -8.805 0.598 1 90.56 124 VAL B C 1
ATOM 2948 O O . VAL B 1 124 ? -22.766 -8.781 1.682 1 90.56 124 VAL B O 1
ATOM 2951 N N . ASP B 1 125 ? -22.609 -9.523 -0.399 1 88.62 125 ASP B N 1
ATOM 2952 C CA . ASP B 1 125 ? -23.859 -10.258 -0.351 1 88.62 125 ASP B CA 1
ATOM 2953 C C . ASP B 1 125 ? -23.625 -11.742 -0.099 1 88.62 125 ASP B C 1
ATOM 2955 O O . ASP B 1 125 ? -24.578 -12.523 -0.019 1 88.62 125 ASP B O 1
ATOM 2959 N N . PHE B 1 126 ? -22.406 -12.07 0.016 1 89.25 126 PHE B N 1
ATOM 2960 C CA . PHE B 1 126 ? -22.109 -13.477 0.291 1 89.25 126 PHE B CA 1
ATOM 2961 C C . PHE B 1 126 ? -22.484 -13.836 1.722 1 89.25 126 PHE B C 1
ATOM 2963 O O . PHE B 1 126 ? -22.25 -13.062 2.648 1 89.25 126 PHE B O 1
ATOM 2970 N N . GLY B 1 127 ? -23.062 -14.938 1.923 1 90.06 127 GLY B N 1
ATOM 2971 C CA . GLY B 1 127 ? -23.609 -15.359 3.195 1 90.06 127 GLY B CA 1
ATOM 2972 C C . GLY B 1 127 ? -22.562 -15.555 4.273 1 90.06 127 GLY B C 1
ATOM 2973 O O . GLY B 1 127 ? -22.859 -15.43 5.465 1 90.06 127 GLY B O 1
ATOM 2974 N N . ASP B 1 128 ? -21.375 -15.898 3.955 1 93.06 128 ASP B N 1
ATOM 2975 C CA . ASP B 1 128 ? -20.344 -16.172 4.957 1 93.06 128 ASP B CA 1
ATOM 2976 C C . ASP B 1 128 ? -19.625 -14.891 5.375 1 93.06 128 ASP B C 1
ATOM 2978 O O . ASP B 1 128 ? -18.703 -14.93 6.191 1 93.06 128 ASP B O 1
ATOM 2982 N N . PHE B 1 129 ? -20.047 -13.789 4.77 1 95.56 129 PHE B N 1
ATOM 2983 C CA . PHE B 1 129 ? -19.391 -12.531 5.105 1 95.56 129 PHE B CA 1
ATOM 2984 C C . PHE B 1 129 ? -20.141 -11.805 6.207 1 95.56 129 PHE B C 1
ATOM 2986 O O . PHE B 1 129 ? -21.375 -11.844 6.254 1 95.56 129 PHE B O 1
ATOM 2993 N N . ASN B 1 130 ? -19.391 -11.117 7.09 1 96.56 130 ASN B N 1
ATOM 2994 C CA . ASN B 1 130 ? -19.938 -10.391 8.234 1 96.56 130 ASN B CA 1
ATOM 2995 C C . ASN B 1 130 ? -19.375 -8.977 8.32 1 96.56 130 ASN B C 1
ATOM 2997 O O . ASN B 1 130 ? -18.219 -8.742 7.957 1 96.56 130 ASN B O 1
ATOM 3001 N N . TRP B 1 131 ? -20.25 -8.086 8.828 1 98.12 131 TRP B N 1
ATOM 3002 C CA . TRP B 1 131 ? -19.891 -6.676 8.953 1 98.12 131 TRP B CA 1
ATOM 3003 C C . TRP B 1 131 ? -19.203 -6.402 10.281 1 98.12 131 TRP B C 1
ATOM 3005 O O . TRP B 1 131 ? -19.625 -6.922 11.32 1 98.12 131 TRP B O 1
ATOM 3015 N N . PHE B 1 132 ? -18.172 -5.586 10.258 1 98.75 132 PHE B N 1
ATOM 3016 C CA . PHE B 1 132 ? -17.422 -5.195 11.445 1 98.75 132 PHE B CA 1
ATOM 3017 C C . PHE B 1 132 ? -17.172 -3.693 11.461 1 98.75 132 PHE B C 1
ATOM 3019 O O . PHE B 1 132 ? -17.156 -3.051 10.406 1 98.75 132 PHE B O 1
ATOM 3026 N N . ARG B 1 133 ? -16.969 -3.158 12.617 1 98.75 133 ARG B N 1
ATOM 3027 C CA . ARG B 1 133 ? -16.562 -1.768 12.805 1 98.75 133 ARG B CA 1
ATOM 3028 C C . ARG B 1 133 ? -15.43 -1.656 13.82 1 98.75 133 ARG B C 1
ATOM 3030 O O . ARG B 1 133 ? -15.445 -2.334 14.852 1 98.75 133 ARG B O 1
ATOM 3037 N N . MET B 1 134 ? -14.555 -0.786 13.547 1 98.81 134 MET B N 1
ATOM 3038 C CA . MET B 1 134 ? -13.438 -0.533 14.461 1 98.81 134 MET B CA 1
ATOM 3039 C C . MET B 1 134 ? -13.75 0.648 15.375 1 98.81 134 MET B C 1
ATOM 3041 O O . MET B 1 134 ? -14.211 1.692 14.914 1 98.81 134 MET B O 1
ATOM 3045 N N . SER B 1 135 ? -13.531 0.454 16.625 1 98.38 135 SER B N 1
ATOM 3046 C CA . SER B 1 135 ? -13.406 1.559 17.578 1 98.38 135 SER B CA 1
ATOM 3047 C C . SER B 1 135 ? -11.961 2.025 17.703 1 98.38 135 SER B C 1
ATOM 3049 O O . SER B 1 135 ? -11.109 1.304 18.219 1 98.38 135 SER B O 1
ATOM 3051 N N . VAL B 1 136 ? -11.703 3.26 17.234 1 98.31 136 VAL B N 1
ATOM 3052 C CA . VAL B 1 136 ? -10.344 3.793 17.234 1 98.31 136 VAL B CA 1
ATOM 3053 C C . VAL B 1 136 ? -9.992 4.324 18.625 1 98.31 136 VAL B C 1
ATOM 3055 O O . VAL B 1 136 ? -10.719 5.148 19.188 1 98.31 136 VAL B O 1
ATOM 3058 N N . GLU B 1 137 ? -8.883 3.891 19.125 1 97.31 137 GLU B N 1
ATOM 3059 C CA . GLU B 1 137 ? -8.477 4.273 20.469 1 97.31 137 GLU B CA 1
ATOM 3060 C C . GLU B 1 137 ? -7.207 5.117 20.453 1 97.31 137 GLU B C 1
ATOM 3062 O O . GLU B 1 137 ? -7.008 5.977 21.312 1 97.31 137 GLU B O 1
ATOM 3067 N N . LYS B 1 138 ? -6.352 4.824 19.594 1 96.5 138 LYS B N 1
ATOM 3068 C CA . LYS B 1 138 ? -5.082 5.531 19.438 1 96.5 138 LYS B CA 1
ATOM 3069 C C . LYS B 1 138 ? -4.715 5.703 17.969 1 96.5 138 LYS B C 1
ATOM 3071 O O . LYS B 1 138 ? -4.98 4.82 17.156 1 96.5 138 LYS B O 1
ATOM 3076 N N . VAL B 1 139 ? -4.121 6.844 17.688 1 97.75 139 VAL B N 1
ATOM 3077 C CA . VAL B 1 139 ? -3.742 7.145 16.312 1 97.75 139 VAL B CA 1
ATOM 3078 C C . VAL B 1 139 ? -2.283 7.594 16.266 1 97.75 139 VAL B C 1
ATOM 3080 O O . VAL B 1 139 ? -1.886 8.516 16.969 1 97.75 139 VAL B O 1
ATOM 3083 N N . ARG B 1 140 ? -1.536 6.887 15.523 1 95.44 140 ARG B N 1
ATOM 3084 C CA . ARG B 1 140 ? -0.171 7.301 15.211 1 95.44 140 ARG B CA 1
ATOM 3085 C C . ARG B 1 140 ? -0.046 7.723 13.75 1 95.44 140 ARG B C 1
ATOM 3087 O O . ARG B 1 140 ? -0.44 6.977 12.852 1 95.44 140 ARG B O 1
ATOM 3094 N N . PHE B 1 141 ? 0.511 8.906 13.633 1 94.5 141 PHE B N 1
ATOM 3095 C CA . PHE B 1 141 ? 0.521 9.531 12.312 1 94.5 141 PHE B CA 1
ATOM 3096 C C . PHE B 1 141 ? 1.94 9.898 11.898 1 94.5 141 PHE B C 1
ATOM 3098 O O . PHE B 1 141 ? 2.73 10.375 12.719 1 94.5 141 PHE B O 1
ATOM 3105 N N . VAL B 1 142 ? 2.291 9.531 10.602 1 92.25 142 VAL B N 1
ATOM 3106 C CA . VAL B 1 142 ? 3.504 10.016 9.953 1 92.25 142 VAL B CA 1
ATOM 3107 C C . VAL B 1 142 ? 3.137 10.797 8.695 1 92.25 142 VAL B C 1
ATOM 3109 O O . VAL B 1 142 ? 2.635 10.234 7.723 1 92.25 142 VAL B O 1
ATOM 3112 N N . GLY B 1 143 ? 3.35 12.094 8.703 1 86.62 143 GLY B N 1
ATOM 3113 C CA . GLY B 1 143 ? 3.012 12.977 7.594 1 86.62 143 GLY B CA 1
ATOM 3114 C C . GLY B 1 143 ? 4.152 13.156 6.609 1 86.62 143 GLY B C 1
ATOM 3115 O O . GLY B 1 143 ? 4.113 14.062 5.77 1 86.62 143 GLY B O 1
ATOM 3116 N N . GLY B 1 144 ? 5.133 12.391 6.641 1 76.75 144 GLY B N 1
ATOM 3117 C CA . GLY B 1 144 ? 6.348 12.539 5.859 1 76.75 144 GLY B CA 1
ATOM 3118 C C . GLY B 1 144 ? 7.578 12.781 6.711 1 76.75 144 GLY B C 1
ATOM 3119 O O . GLY B 1 144 ? 7.621 12.398 7.879 1 76.75 144 GLY B O 1
ATOM 3120 N N . PHE B 1 145 ? 8.539 13.367 5.996 1 65.88 145 PHE B N 1
ATOM 3121 C CA . PHE B 1 145 ? 9.812 13.531 6.68 1 65.88 145 PHE B CA 1
ATOM 3122 C C . PHE B 1 145 ? 9.68 14.492 7.852 1 65.88 145 PHE B C 1
ATOM 3124 O O . PHE B 1 145 ? 9.273 15.641 7.676 1 65.88 145 PHE B O 1
ATOM 3131 N N . ALA B 1 146 ? 9.945 13.922 8.953 1 62.94 146 ALA B N 1
ATOM 3132 C CA . ALA B 1 146 ? 10.062 14.656 10.203 1 62.94 146 ALA B CA 1
ATOM 3133 C C . ALA B 1 146 ? 8.703 15.164 10.68 1 62.94 146 ALA B C 1
ATOM 3135 O O . ALA B 1 146 ? 8.609 16.203 11.344 1 62.94 146 ALA B O 1
ATOM 3136 N N . ARG B 1 147 ? 7.758 14.656 10.164 1 77.12 147 ARG B N 1
ATOM 3137 C CA . ARG B 1 147 ? 6.414 14.977 10.641 1 77.12 147 ARG B CA 1
ATOM 3138 C C . ARG B 1 147 ? 5.707 13.734 11.164 1 77.12 147 ARG B C 1
ATOM 3140 O O . ARG B 1 147 ? 5.254 12.898 10.383 1 77.12 147 ARG B O 1
ATOM 3147 N N . ALA B 1 148 ? 5.789 13.492 12.461 1 82.19 148 ALA B N 1
ATOM 3148 C CA . ALA B 1 148 ? 5.125 12.375 13.125 1 82.19 148 ALA B CA 1
ATOM 3149 C C . ALA B 1 148 ? 4.477 12.82 14.438 1 82.19 148 ALA B C 1
ATOM 3151 O O . ALA B 1 148 ? 5.012 13.68 15.141 1 82.19 148 ALA B O 1
ATOM 3152 N N . GLY B 1 149 ? 3.334 12.367 14.68 1 85.69 149 GLY B N 1
ATOM 3153 C CA . GLY B 1 149 ? 2.652 12.719 15.914 1 85.69 149 GLY B CA 1
ATOM 3154 C C . GLY B 1 149 ? 1.53 11.758 16.266 1 85.69 149 GLY B C 1
ATOM 3155 O O . GLY B 1 149 ? 1.379 10.711 15.641 1 85.69 149 GLY B O 1
ATOM 3156 N N . ALA B 1 150 ? 0.97 12.117 17.406 1 90.44 150 ALA B N 1
ATOM 3157 C CA . ALA B 1 150 ? -0.152 11.328 17.906 1 90.44 150 ALA B CA 1
ATOM 3158 C C . ALA B 1 150 ? -1.431 12.156 17.953 1 90.44 150 ALA B C 1
ATOM 3160 O O . ALA B 1 150 ? -1.385 13.367 18.203 1 90.44 150 ALA B O 1
ATOM 3161 N N . VAL B 1 151 ? -2.457 11.562 17.578 1 94.94 151 VAL B N 1
ATOM 3162 C CA . VAL B 1 151 ? -3.799 12.125 17.656 1 94.94 151 VAL B CA 1
ATOM 3163 C C . VAL B 1 151 ? -4.637 11.328 18.656 1 94.94 151 VAL B C 1
ATOM 3165 O O . VAL B 1 151 ? -4.68 10.102 18.594 1 94.94 151 VAL B O 1
ATOM 3168 N N . THR B 1 152 ? -5.285 12.031 19.578 1 95.56 152 THR B N 1
ATOM 3169 C CA . THR B 1 152 ? -6.113 11.336 20.562 1 95.56 152 THR B CA 1
ATOM 3170 C C . THR B 1 152 ? -7.414 10.852 19.922 1 95.56 152 THR B C 1
ATOM 3172 O O . THR B 1 152 ? -7.793 11.32 18.859 1 95.56 152 THR B O 1
ATOM 3175 N N . GLN B 1 153 ? -8.016 9.977 20.656 1 96.62 153 GLN B N 1
ATOM 3176 C CA . GLN B 1 153 ? -9.305 9.469 20.203 1 96.62 153 GLN B CA 1
ATOM 3177 C C . GLN B 1 153 ? -10.312 10.609 20.047 1 96.62 153 GLN B C 1
ATOM 3179 O O . GLN B 1 153 ? -11.016 10.688 19.047 1 96.62 153 GLN B O 1
ATOM 3184 N N . ASP B 1 154 ? -10.359 11.5 21.016 1 97.31 154 ASP B N 1
ATOM 3185 C CA . ASP B 1 154 ? -11.312 12.602 21 1 97.31 154 ASP B CA 1
ATOM 3186 C C . ASP B 1 154 ? -11.039 13.531 19.812 1 97.31 154 ASP B C 1
ATOM 3188 O O . ASP B 1 154 ? -11.969 13.969 19.125 1 97.31 154 ASP B O 1
ATOM 3192 N N . GLU B 1 155 ? -9.797 13.844 19.625 1 97.25 155 GLU B N 1
ATOM 3193 C CA . GLU B 1 155 ? -9.414 14.688 18.5 1 97.25 155 GLU B CA 1
ATOM 3194 C C . GLU B 1 155 ? -9.797 14.031 17.172 1 97.25 155 GLU B C 1
ATOM 3196 O O . GLU B 1 155 ? -10.305 14.711 16.266 1 97.25 155 GLU B O 1
ATOM 3201 N N . TYR B 1 156 ? -9.555 12.789 17.078 1 98 156 TYR B N 1
ATOM 3202 C CA . TYR B 1 156 ? -9.875 12.047 15.867 1 98 156 TYR B CA 1
ATOM 3203 C C . TYR B 1 156 ? -11.367 12.078 15.586 1 98 156 TYR B C 1
ATOM 3205 O O . TYR B 1 156 ? -11.789 12.375 14.461 1 98 156 TYR B O 1
ATOM 3213 N N . LEU B 1 157 ? -12.148 11.836 16.578 1 97.25 157 LEU B N 1
ATOM 3214 C CA . LEU B 1 157 ? -13.594 11.75 16.422 1 97.25 157 LEU B CA 1
ATOM 3215 C C . LEU B 1 157 ? -14.188 13.125 16.125 1 97.25 157 LEU B C 1
ATOM 3217 O O . LEU B 1 157 ? -15.203 13.234 15.438 1 97.25 157 LEU B O 1
ATOM 3221 N N . ALA B 1 158 ? -13.539 14.117 16.578 1 97.44 158 ALA B N 1
ATOM 3222 C CA . ALA B 1 158 ? -14.055 15.477 16.438 1 97.44 158 ALA B CA 1
ATOM 3223 C C . ALA B 1 158 ? -13.672 16.062 15.078 1 97.44 158 ALA B C 1
ATOM 3225 O O . ALA B 1 158 ? -14.344 16.969 14.578 1 97.44 158 ALA B O 1
ATOM 3226 N N . ALA B 1 159 ? -12.633 15.586 14.484 1 97.81 159 ALA B N 1
ATOM 3227 C CA . ALA B 1 159 ? -12.102 16.156 13.25 1 97.81 159 ALA B CA 1
ATOM 3228 C C . ALA B 1 159 ? -12.906 15.688 12.039 1 97.81 159 ALA B C 1
ATOM 3230 O O . ALA B 1 159 ? -13.609 14.68 12.109 1 97.81 159 ALA B O 1
ATOM 3231 N N . LYS B 1 160 ? -12.844 16.469 11 1 97.56 160 LYS B N 1
ATOM 3232 C CA . LYS B 1 160 ? -13.43 16.141 9.703 1 97.56 160 LYS B CA 1
ATOM 3233 C C . LYS B 1 160 ? -12.398 16.234 8.586 1 97.56 160 LYS B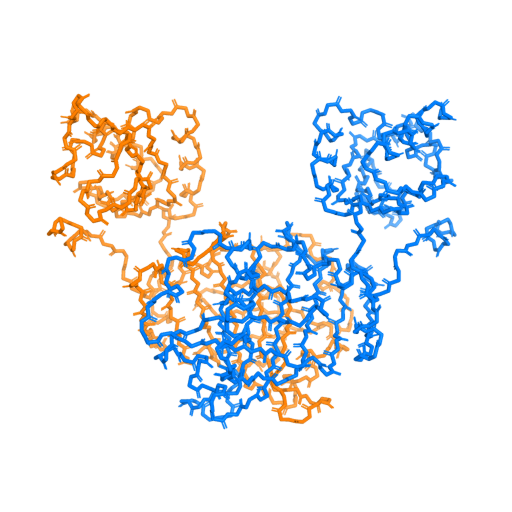 C 1
ATOM 3235 O O . LYS B 1 160 ? -11.445 17.016 8.68 1 97.56 160 LYS B O 1
ATOM 3240 N N . PRO B 1 161 ? -12.578 15.43 7.57 1 97.81 161 PRO B N 1
ATOM 3241 C CA . PRO B 1 161 ? -11.648 15.539 6.441 1 97.81 161 PRO B CA 1
ATOM 3242 C C . PRO B 1 161 ? -11.672 16.922 5.785 1 97.81 161 PRO B C 1
ATOM 3244 O O . PRO B 1 161 ? -12.719 17.578 5.762 1 97.81 161 PRO B O 1
ATOM 3247 N N . ASP B 1 162 ? -10.516 17.328 5.312 1 97.81 162 ASP B N 1
ATOM 3248 C CA . ASP B 1 162 ? -10.438 18.531 4.504 1 97.81 162 ASP B CA 1
ATOM 3249 C C . ASP B 1 162 ? -11.172 18.359 3.174 1 97.81 162 ASP B C 1
ATOM 3251 O O . ASP B 1 162 ? -10.797 17.5 2.365 1 97.81 162 ASP B O 1
ATOM 3255 N N . ALA B 1 163 ? -12.133 19.141 2.932 1 95.88 163 ALA B N 1
ATOM 3256 C CA . ALA B 1 163 ? -13.023 18.969 1.785 1 95.88 163 ALA B CA 1
ATOM 3257 C C . ALA B 1 163 ? -12.281 19.203 0.473 1 95.88 163 ALA B C 1
ATOM 3259 O O . ALA B 1 163 ? -12.562 18.547 -0.532 1 95.88 163 ALA B O 1
ATOM 3260 N N . VAL B 1 164 ? -11.359 20.062 0.473 1 97.5 164 VAL B N 1
ATOM 3261 C CA . VAL B 1 164 ? -10.625 20.406 -0.736 1 97.5 164 VAL B CA 1
ATOM 3262 C C . VAL B 1 164 ? -9.734 19.25 -1.152 1 97.5 164 VAL B C 1
ATOM 3264 O O . VAL B 1 164 ? -9.523 19.016 -2.346 1 97.5 164 VAL B O 1
ATOM 3267 N N . SER B 1 165 ? -9.281 18.453 -0.18 1 96.56 165 SER B N 1
ATOM 3268 C CA . SER B 1 165 ? -8.375 17.344 -0.441 1 96.56 165 SER B CA 1
ATOM 3269 C C . SER B 1 165 ? -9.047 16.266 -1.289 1 96.56 165 SER B C 1
ATOM 3271 O O . SER B 1 165 ? -8.367 15.422 -1.875 1 96.56 165 SER B O 1
ATOM 3273 N N . GLU B 1 166 ? -10.32 16.281 -1.339 1 94.44 166 GLU B N 1
ATOM 3274 C CA . GLU B 1 166 ? -11.055 15.344 -2.18 1 94.44 166 GLU B CA 1
ATOM 3275 C C . GLU B 1 166 ? -10.703 15.531 -3.654 1 94.44 166 GLU B C 1
ATOM 3277 O O . GLU B 1 166 ? -10.594 14.555 -4.402 1 94.44 166 GLU B O 1
ATOM 3282 N N . PHE B 1 167 ? -10.469 16.734 -4.074 1 94.19 167 PHE B N 1
ATOM 3283 C CA . PHE B 1 167 ? -10.211 17.031 -5.48 1 94.19 167 PHE B CA 1
ATOM 3284 C C . PHE B 1 167 ? -8.75 17.391 -5.703 1 94.19 167 PHE B C 1
ATOM 3286 O O . PHE B 1 167 ? -8.352 17.719 -6.82 1 94.19 167 PHE B O 1
ATOM 3293 N N . GLY B 1 168 ? -8.039 17.328 -4.613 1 94.06 168 GLY B N 1
ATOM 3294 C CA . GLY B 1 168 ? -6.637 17.719 -4.637 1 94.06 168 GLY B CA 1
ATOM 3295 C C . GLY B 1 168 ? -5.84 17 -5.707 1 94.06 168 GLY B C 1
ATOM 3296 O O . GLY B 1 168 ? -5.141 17.641 -6.5 1 94.06 168 GLY B O 1
ATOM 3297 N N . PRO B 1 169 ? -5.969 15.703 -5.746 1 92.62 169 PRO B N 1
ATOM 3298 C CA . PRO B 1 169 ? -5.184 14.938 -6.715 1 92.62 169 PRO B CA 1
ATOM 3299 C C . PRO B 1 169 ? -5.469 15.344 -8.156 1 92.62 169 PRO B C 1
ATOM 3301 O O . PRO B 1 169 ? -4.543 15.453 -8.969 1 92.62 169 PRO B O 1
ATOM 3304 N N . LYS B 1 170 ? -6.676 15.547 -8.547 1 94.19 170 LYS B N 1
ATOM 3305 C CA . LYS B 1 170 ? -7.031 15.953 -9.906 1 94.19 170 LYS B CA 1
ATOM 3306 C C . LYS B 1 170 ? -6.453 17.328 -10.234 1 94.19 170 LYS B C 1
ATOM 3308 O O . LYS B 1 170 ? -5.965 17.547 -11.344 1 94.19 170 LYS B O 1
ATOM 3313 N N . ILE B 1 171 ? -6.508 18.234 -9.258 1 95.56 171 ILE B N 1
ATOM 3314 C CA . ILE B 1 171 ? -5.953 19.562 -9.438 1 95.56 171 ILE B CA 1
ATOM 3315 C C . ILE B 1 171 ? -4.441 19.484 -9.617 1 95.56 171 ILE B C 1
ATOM 3317 O O . ILE B 1 171 ? -3.885 20.078 -10.539 1 95.56 171 ILE B O 1
ATOM 3321 N N . ALA B 1 172 ? -3.824 18.734 -8.734 1 96.06 172 ALA B N 1
ATOM 3322 C CA . ALA B 1 172 ? -2.377 18.562 -8.805 1 96.06 172 ALA B CA 1
ATOM 3323 C C . ALA B 1 172 ? -1.967 17.969 -10.156 1 96.06 172 ALA B C 1
ATOM 3325 O O . ALA B 1 172 ? -1.039 18.469 -10.797 1 96.06 172 ALA B O 1
ATOM 3326 N N . ALA B 1 173 ? -2.67 16.953 -10.57 1 95 173 ALA B N 1
ATOM 3327 C CA . ALA B 1 173 ? -2.359 16.312 -11.844 1 95 173 ALA B CA 1
ATOM 3328 C C . ALA B 1 173 ? -2.469 17.297 -13 1 95 173 ALA B C 1
ATOM 3330 O O . ALA B 1 173 ? -1.59 17.359 -13.867 1 95 173 ALA B O 1
ATOM 3331 N N . HIS B 1 174 ? -3.51 18.047 -13.086 1 95.88 174 HIS B N 1
ATOM 3332 C CA . HIS B 1 174 ? -3.736 19.047 -14.133 1 95.88 174 HIS B CA 1
ATOM 3333 C C . HIS B 1 174 ? -2.633 20.094 -14.148 1 95.88 174 HIS B C 1
ATOM 3335 O O . HIS B 1 174 ? -2.066 20.391 -15.203 1 95.88 174 HIS B O 1
ATOM 3341 N N . MET B 1 175 ? -2.361 20.609 -12.984 1 96.25 175 MET B N 1
ATOM 3342 C CA . MET B 1 175 ? -1.319 21.625 -12.867 1 96.25 175 MET B CA 1
ATOM 3343 C C . MET B 1 175 ? 0.037 21.062 -13.281 1 96.25 175 MET B C 1
ATOM 3345 O O . MET B 1 175 ? 0.801 21.734 -13.984 1 96.25 175 MET B O 1
ATOM 3349 N N . ASN B 1 176 ? 0.365 19.844 -12.836 1 97.12 176 ASN B N 1
ATOM 3350 C CA . ASN B 1 176 ? 1.642 19.219 -13.141 1 97.12 176 ASN B CA 1
ATOM 3351 C C . ASN B 1 176 ? 1.789 18.938 -14.633 1 97.12 176 ASN B C 1
ATOM 3353 O O . ASN B 1 176 ? 2.881 19.062 -15.188 1 97.12 176 ASN B O 1
ATOM 3357 N N . GLU B 1 177 ? 0.733 18.562 -15.281 1 95.88 177 GLU B N 1
ATOM 3358 C CA . GLU B 1 177 ? 0.758 18.188 -16.688 1 95.88 177 GLU B CA 1
ATOM 3359 C C . GLU B 1 177 ? 0.776 19.422 -17.594 1 95.88 177 GLU B C 1
ATOM 3361 O O . GLU B 1 177 ? 1.525 19.469 -18.562 1 95.88 177 GLU B O 1
ATOM 3366 N N . ASP B 1 178 ? 0.04 20.438 -17.203 1 95.38 178 ASP B N 1
ATOM 3367 C CA . ASP B 1 178 ? -0.246 21.469 -18.188 1 95.38 178 ASP B CA 1
ATOM 3368 C C . ASP B 1 178 ? 0.324 22.812 -17.75 1 95.38 178 ASP B C 1
ATOM 3370 O O . ASP B 1 178 ? 0.482 23.719 -18.578 1 95.38 178 ASP B O 1
ATOM 3374 N N . HIS B 1 179 ? 0.613 22.969 -16.438 1 95.88 179 HIS B N 1
ATOM 3375 C CA . HIS B 1 179 ? 0.896 24.312 -15.945 1 95.88 179 HIS B CA 1
ATOM 3376 C C . HIS B 1 179 ? 2.084 24.312 -14.984 1 95.88 179 HIS B C 1
ATOM 3378 O O . HIS B 1 179 ? 2.084 25.047 -13.992 1 95.88 179 HIS B O 1
ATOM 3384 N N . MET B 1 180 ? 3.051 23.453 -15.195 1 96.31 180 MET B N 1
ATOM 3385 C CA . MET B 1 180 ? 4.207 23.391 -14.305 1 96.31 180 MET B CA 1
ATOM 3386 C C . MET B 1 180 ? 4.918 24.734 -14.234 1 96.31 180 MET B C 1
ATOM 3388 O O . MET B 1 180 ? 5.352 25.156 -13.164 1 96.31 180 MET B O 1
ATOM 3392 N N . PRO B 1 181 ? 5.074 25.516 -15.359 1 95.44 181 PRO B N 1
ATOM 3393 C CA . PRO B 1 181 ? 5.691 26.828 -15.273 1 95.44 181 PRO B CA 1
ATOM 3394 C C . PRO B 1 181 ? 4.973 27.766 -14.297 1 95.44 181 PRO B C 1
ATOM 3396 O O . PRO B 1 181 ? 5.613 28.578 -13.617 1 95.44 181 PRO B O 1
ATOM 3399 N N . ALA B 1 182 ? 3.701 27.625 -14.281 1 95.44 182 ALA B N 1
ATOM 3400 C CA . ALA B 1 182 ? 2.938 28.438 -13.336 1 95.44 182 ALA B CA 1
ATOM 3401 C C . ALA B 1 182 ? 3.271 28.062 -11.891 1 95.44 182 ALA B C 1
ATOM 3403 O O . ALA B 1 182 ? 3.387 28.938 -11.031 1 95.44 182 ALA B O 1
ATOM 3404 N N . THR B 1 183 ? 3.391 26.766 -11.602 1 97.62 183 THR B N 1
ATOM 3405 C CA . THR B 1 183 ? 3.766 26.297 -10.273 1 97.62 183 THR B CA 1
ATOM 3406 C C . THR B 1 183 ? 5.145 26.828 -9.883 1 97.62 183 THR B C 1
ATOM 3408 O O . THR B 1 183 ? 5.348 27.281 -8.758 1 97.62 183 THR B O 1
ATOM 3411 N N . ILE B 1 184 ? 6.027 26.797 -10.844 1 96.75 184 ILE B N 1
ATOM 3412 C CA . ILE B 1 184 ? 7.363 27.328 -10.609 1 96.75 184 ILE B CA 1
ATOM 3413 C C . ILE B 1 184 ? 7.27 28.812 -10.258 1 96.75 184 ILE B C 1
ATOM 3415 O O . ILE B 1 184 ? 7.879 29.266 -9.281 1 96.75 184 ILE B O 1
ATOM 3419 N N . ALA B 1 185 ? 6.492 29.516 -10.992 1 95.75 185 ALA B N 1
ATOM 3420 C CA . ALA B 1 185 ? 6.309 30.938 -10.75 1 95.75 185 ALA B CA 1
ATOM 3421 C C . ALA B 1 185 ? 5.715 31.188 -9.375 1 95.75 185 ALA B C 1
ATOM 3423 O O . ALA B 1 185 ? 6.129 32.125 -8.672 1 95.75 185 ALA B O 1
ATOM 3424 N N . MET B 1 186 ? 4.762 30.422 -8.969 1 96.5 186 MET B N 1
ATOM 3425 C CA . MET B 1 186 ? 4.137 30.562 -7.656 1 96.5 186 MET B CA 1
ATOM 3426 C C . MET B 1 186 ? 5.152 30.344 -6.543 1 96.5 186 MET B C 1
ATOM 3428 O O . MET B 1 186 ? 5.176 31.094 -5.562 1 96.5 186 MET B O 1
ATOM 3432 N N . VAL B 1 187 ? 5.934 29.266 -6.715 1 96.12 187 VAL B N 1
ATOM 3433 C CA . VAL B 1 187 ? 6.949 28.969 -5.715 1 96.12 187 VAL B CA 1
ATOM 3434 C C . VAL B 1 187 ? 7.934 30.141 -5.609 1 96.12 187 VAL B C 1
ATOM 3436 O O . VAL B 1 187 ? 8.219 30.625 -4.512 1 96.12 187 VAL B O 1
ATOM 3439 N N . GLN B 1 188 ? 8.367 30.656 -6.703 1 95 188 GLN B N 1
ATOM 3440 C CA . GLN B 1 188 ? 9.359 31.719 -6.758 1 95 188 GLN B CA 1
ATOM 3441 C C . GLN B 1 188 ? 8.797 33.031 -6.191 1 95 188 GLN B C 1
ATOM 3443 O O . GLN B 1 188 ? 9.523 33.812 -5.582 1 95 188 GLN B O 1
ATOM 3448 N N . GLY B 1 189 ? 7.582 33.188 -6.402 1 93.56 189 GLY B N 1
ATOM 3449 C CA . GLY B 1 189 ? 6.961 34.438 -6.016 1 93.56 189 GLY B CA 1
ATOM 3450 C C . GLY B 1 189 ? 6.469 34.438 -4.578 1 93.56 189 GLY B C 1
ATOM 3451 O O . GLY B 1 189 ? 6.27 35.5 -3.988 1 93.56 189 GLY B O 1
ATOM 3452 N N . ASN B 1 190 ? 6.23 33.281 -4.023 1 92.62 190 ASN B N 1
ATOM 3453 C CA . ASN B 1 190 ? 5.508 33.25 -2.754 1 92.62 190 ASN B CA 1
ATOM 3454 C C . ASN B 1 190 ? 6.34 32.594 -1.651 1 92.62 190 ASN B C 1
ATOM 3456 O O . ASN B 1 190 ? 5.945 32.625 -0.483 1 92.62 190 ASN B O 1
ATOM 3460 N N . VAL B 1 191 ? 7.441 32 -1.914 1 92.56 191 VAL B N 1
ATOM 3461 C CA . VAL B 1 191 ? 8.289 31.375 -0.908 1 92.56 191 VAL B CA 1
ATOM 3462 C C . VAL B 1 191 ? 9.617 32.125 -0.816 1 92.56 191 VAL B C 1
ATOM 3464 O O . VAL B 1 191 ? 10.422 32.094 -1.75 1 92.56 191 VAL B O 1
ATOM 3467 N N . PRO B 1 192 ? 9.805 32.75 0.278 1 90.88 192 PRO B N 1
ATOM 3468 C CA . PRO B 1 192 ? 11.086 33.469 0.432 1 90.88 192 PRO B CA 1
ATOM 3469 C C . PRO B 1 192 ? 12.289 32.562 0.226 1 90.88 192 PRO B C 1
ATOM 3471 O O . PRO B 1 192 ? 12.32 31.438 0.754 1 90.88 192 PRO B O 1
ATOM 3474 N N . GLY B 1 193 ? 13.211 32.969 -0.569 1 87.38 193 GLY B N 1
ATOM 3475 C CA . GLY B 1 193 ? 14.422 32.219 -0.818 1 87.38 193 GLY B CA 1
ATOM 3476 C C . GLY B 1 193 ? 14.336 31.359 -2.07 1 87.38 193 GLY B C 1
ATOM 3477 O O . GLY B 1 193 ? 15.32 30.734 -2.473 1 87.38 193 GLY B O 1
ATOM 3478 N N . MET B 1 194 ? 13.188 31.406 -2.711 1 92.25 194 MET B N 1
ATOM 3479 C CA . MET B 1 194 ? 13 30.578 -3.896 1 92.25 194 MET B CA 1
ATOM 3480 C C . MET B 1 194 ? 12.891 31.438 -5.152 1 92.25 194 MET B C 1
ATOM 3482 O O . MET B 1 194 ? 12.398 30.984 -6.184 1 92.25 194 MET B O 1
ATOM 3486 N N . GLU B 1 195 ? 13.289 32.656 -5.023 1 93 195 GLU B N 1
ATOM 3487 C CA . GLU B 1 195 ? 13.234 33.594 -6.16 1 93 195 GLU B CA 1
ATOM 3488 C C . GLU B 1 195 ? 14 33.031 -7.355 1 93 195 GLU B C 1
ATOM 3490 O O . GLU B 1 195 ? 14.883 32.188 -7.191 1 93 195 GLU B O 1
ATOM 3495 N N . HIS B 1 196 ? 13.68 33.594 -8.438 1 93.19 196 HIS B N 1
ATOM 3496 C CA . HIS B 1 196 ? 14.344 33.156 -9.656 1 93.19 196 HIS B CA 1
ATOM 3497 C C . HIS B 1 196 ? 15.852 33.312 -9.555 1 93.19 196 HIS B C 1
ATOM 3499 O O . HIS B 1 196 ? 16.328 34.406 -9.195 1 93.19 196 HIS B O 1
ATOM 3505 N N . ASP B 1 197 ? 16.547 32.281 -9.844 1 93.06 197 ASP B N 1
ATOM 3506 C CA . ASP B 1 197 ? 18 32.25 -9.867 1 93.06 197 ASP B CA 1
ATOM 3507 C C . ASP B 1 197 ? 18.516 31.719 -11.203 1 93.06 197 ASP B C 1
ATOM 3509 O O . ASP B 1 197 ? 18.453 30.516 -11.469 1 93.06 197 ASP B O 1
ATOM 3513 N N . PRO B 1 198 ? 19.047 32.531 -12.023 1 93.69 198 PRO B N 1
ATOM 3514 C CA . PRO B 1 198 ? 19.5 32.125 -13.352 1 93.69 198 PRO B CA 1
ATOM 3515 C C . PRO B 1 198 ? 20.625 31.078 -13.273 1 93.69 198 PRO B C 1
ATOM 3517 O O . PRO B 1 198 ? 20.781 30.266 -14.195 1 93.69 198 PRO B O 1
ATOM 3520 N N . GLU B 1 199 ? 21.359 31.062 -12.227 1 93.94 199 GLU B N 1
ATOM 3521 C CA . GLU B 1 199 ? 22.5 30.156 -12.102 1 93.94 199 GLU B CA 1
ATOM 3522 C C . GLU B 1 199 ? 22.047 28.781 -11.586 1 93.94 199 GLU B C 1
ATOM 3524 O O . GLU B 1 199 ? 22.75 27.797 -11.758 1 93.94 199 GLU B O 1
ATOM 3529 N N . ASN B 1 200 ? 20.922 28.75 -10.906 1 94.31 200 ASN B N 1
ATOM 3530 C CA . ASN B 1 200 ? 20.375 27.516 -10.375 1 94.31 200 ASN B CA 1
ATOM 3531 C C . ASN B 1 200 ? 18.859 27.5 -10.438 1 94.31 200 ASN B C 1
ATOM 3533 O O . ASN B 1 200 ? 18.188 27.5 -9.406 1 94.31 200 ASN B O 1
ATOM 3537 N N . PRO B 1 201 ? 18.297 27.438 -11.617 1 95.5 201 PRO B N 1
ATOM 3538 C CA . PRO B 1 201 ? 16.859 27.562 -11.797 1 95.5 201 PRO B CA 1
ATOM 3539 C C . PRO B 1 201 ? 16.094 26.344 -11.266 1 95.5 201 PRO B C 1
ATOM 3541 O O . PRO B 1 201 ? 16.656 25.25 -11.164 1 95.5 201 PRO B O 1
ATOM 3544 N N . ILE B 1 202 ? 14.906 26.578 -10.859 1 95.81 202 ILE B N 1
ATOM 3545 C CA . ILE B 1 202 ? 13.984 25.469 -10.633 1 95.81 202 ILE B CA 1
ATOM 3546 C C . ILE B 1 202 ? 13.656 24.797 -11.961 1 95.81 202 ILE B C 1
ATOM 3548 O O . ILE B 1 202 ? 13.188 25.453 -12.898 1 95.81 202 ILE B O 1
ATOM 3552 N N . THR B 1 203 ? 13.922 23.531 -12.062 1 96.12 203 THR B N 1
ATOM 3553 C CA . THR B 1 203 ? 13.727 22.812 -13.312 1 96.12 203 THR B CA 1
ATOM 3554 C C . THR B 1 203 ? 12.406 22.047 -13.297 1 96.12 203 THR B C 1
ATOM 3556 O O . THR B 1 203 ? 11.867 21.703 -14.352 1 96.12 203 THR B O 1
ATOM 3559 N N . GLU B 1 204 ? 11.961 21.719 -12.078 1 96.81 204 GLU B N 1
ATOM 3560 C CA . GLU B 1 204 ? 10.695 21.016 -11.93 1 96.81 204 GLU B CA 1
ATOM 3561 C C . GLU B 1 204 ? 9.984 21.422 -10.641 1 96.81 204 GLU B C 1
ATOM 3563 O O . GLU B 1 204 ? 10.625 21.672 -9.617 1 96.81 204 GLU B O 1
ATOM 3568 N N . ALA B 1 205 ? 8.742 21.562 -10.711 1 97 205 ALA B N 1
ATOM 3569 C CA . ALA B 1 205 ? 7.867 21.766 -9.562 1 97 205 ALA B CA 1
ATOM 3570 C C . ALA B 1 205 ? 6.617 20.891 -9.664 1 97 205 ALA B C 1
ATOM 3572 O O . ALA B 1 205 ? 5.727 21.156 -10.469 1 97 205 ALA B O 1
ATOM 3573 N N . ILE B 1 206 ? 6.578 19.922 -8.828 1 96.44 206 ILE B N 1
ATOM 3574 C CA . ILE B 1 206 ? 5.492 18.938 -8.891 1 96.44 206 ILE B CA 1
ATOM 3575 C C . ILE B 1 206 ? 4.605 19.078 -7.656 1 96.44 206 ILE B C 1
ATOM 3577 O O . ILE B 1 206 ? 5.047 18.812 -6.535 1 96.44 206 ILE B O 1
ATOM 3581 N N . ILE B 1 207 ? 3.354 19.438 -7.898 1 96.12 207 ILE B N 1
ATOM 3582 C CA . ILE B 1 207 ? 2.398 19.469 -6.797 1 96.12 207 ILE B CA 1
ATOM 3583 C C . ILE B 1 207 ? 2.084 18.047 -6.344 1 96.12 207 ILE B C 1
ATOM 3585 O O . ILE B 1 207 ? 1.654 17.203 -7.145 1 96.12 207 ILE B O 1
ATOM 3589 N N . THR B 1 208 ? 2.264 17.797 -5.07 1 93 208 THR B N 1
ATOM 3590 C CA . THR B 1 208 ? 2.064 16.438 -4.57 1 93 208 THR B CA 1
ATOM 3591 C C . THR B 1 208 ? 0.75 16.344 -3.801 1 93 208 THR B C 1
ATOM 3593 O O . THR B 1 208 ? 0.219 15.242 -3.613 1 93 208 THR B O 1
ATOM 3596 N N . SER B 1 209 ? 0.256 17.484 -3.338 1 94 209 SER B N 1
ATOM 3597 C CA . SER B 1 209 ? -1.044 17.484 -2.676 1 94 209 SER B CA 1
ATOM 3598 C C . SER B 1 209 ? -1.616 18.906 -2.607 1 94 209 SER B C 1
ATOM 3600 O O . SER B 1 209 ? -0.87 19.891 -2.635 1 94 209 SER B O 1
ATOM 3602 N N . VAL B 1 210 ? -2.875 19.031 -2.588 1 96.56 210 VAL B N 1
ATOM 3603 C CA . VAL B 1 210 ? -3.619 20.266 -2.443 1 96.56 210 VAL B CA 1
ATOM 3604 C C . VAL B 1 210 ? -4.664 20.125 -1.337 1 96.56 210 VAL B C 1
ATOM 3606 O O . VAL B 1 210 ? -5.402 19.141 -1.3 1 96.56 210 VAL B O 1
ATOM 3609 N N . ASP B 1 211 ? -4.656 20.969 -0.424 1 97.19 211 ASP B N 1
ATOM 3610 C CA . ASP B 1 211 ? -5.684 21.062 0.611 1 97.19 211 ASP B CA 1
ATOM 3611 C C . ASP B 1 211 ? -6.207 22.484 0.75 1 97.19 211 ASP B C 1
ATOM 3613 O O . ASP B 1 211 ? -5.863 23.359 -0.049 1 97.19 211 ASP B O 1
ATOM 3617 N N . SER B 1 212 ? -7.062 22.734 1.716 1 98.19 212 SER B N 1
ATOM 3618 C CA . SER B 1 212 ? -7.762 24.016 1.833 1 98.19 212 SER B CA 1
ATOM 3619 C C . SER B 1 212 ? -6.797 25.141 2.199 1 98.19 212 SER B C 1
ATOM 3621 O O . SER B 1 212 ? -7.113 26.312 2.018 1 98.19 212 SER B O 1
ATOM 3623 N N . LEU B 1 213 ? -5.66 24.75 2.73 1 97.56 213 LEU B N 1
ATOM 3624 C CA . LEU B 1 213 ? -4.746 25.766 3.232 1 97.56 213 LEU B CA 1
ATOM 3625 C C . LEU B 1 213 ? -3.609 26.016 2.248 1 97.56 213 LEU B C 1
ATOM 3627 O O . LEU B 1 213 ? -2.861 26.984 2.387 1 97.56 213 LEU B O 1
ATOM 3631 N N . GLY B 1 214 ? -3.457 25.125 1.297 1 97.06 214 GLY B N 1
ATOM 3632 C CA . GLY B 1 214 ? -2.367 25.297 0.346 1 97.06 214 GLY B CA 1
ATOM 3633 C C . GLY B 1 214 ? -1.99 24 -0.355 1 97.06 214 GLY B C 1
ATOM 3634 O O . GLY B 1 214 ? -2.85 23.156 -0.618 1 97.06 214 GLY B O 1
ATOM 3635 N N . MET B 1 215 ? -0.686 23.984 -0.771 1 96.62 215 MET B N 1
ATOM 3636 C CA . MET B 1 215 ? -0.196 22.844 -1.55 1 96.62 215 MET B CA 1
ATOM 3637 C C . MET B 1 215 ? 1.192 22.422 -1.08 1 96.62 215 MET B C 1
ATOM 3639 O O . MET B 1 215 ? 1.939 23.234 -0.528 1 96.62 215 MET B O 1
ATOM 3643 N N . TYR B 1 216 ? 1.429 21.188 -1.166 1 93.56 216 TYR B N 1
ATOM 3644 C CA . TYR B 1 216 ? 2.809 20.719 -1.104 1 93.56 216 TYR B CA 1
ATOM 3645 C C . TYR B 1 216 ? 3.387 20.547 -2.502 1 93.56 216 TYR B C 1
ATOM 3647 O O . TYR B 1 216 ? 2.707 20.047 -3.4 1 93.56 216 TYR B O 1
ATOM 3655 N N . VAL B 1 217 ? 4.664 20.969 -2.609 1 94.69 217 VAL B N 1
ATOM 3656 C CA . VAL B 1 217 ? 5.312 20.969 -3.918 1 94.69 217 VAL B CA 1
ATOM 3657 C C . VAL B 1 217 ? 6.715 20.375 -3.797 1 94.69 217 VAL B C 1
ATOM 3659 O O . VAL B 1 217 ? 7.492 20.766 -2.924 1 94.69 217 VAL B O 1
ATOM 3662 N N . LYS B 1 218 ? 6.996 19.406 -4.555 1 92.81 218 LYS B N 1
ATOM 3663 C CA . LYS B 1 218 ? 8.367 18.938 -4.715 1 92.81 218 LYS B CA 1
ATOM 3664 C C . LYS B 1 218 ? 9.109 19.766 -5.758 1 92.81 218 LYS B C 1
ATOM 3666 O O . LYS B 1 218 ? 8.766 19.75 -6.941 1 92.81 218 LYS B O 1
ATOM 3671 N N . VAL B 1 219 ? 10.133 20.391 -5.336 1 94.06 219 VAL B N 1
ATOM 3672 C CA . VAL B 1 219 ? 10.891 21.297 -6.199 1 94.06 219 VAL B CA 1
ATOM 3673 C C . VAL B 1 219 ? 12.242 20.672 -6.547 1 94.06 219 VAL B C 1
ATOM 3675 O O . VAL B 1 219 ? 12.898 20.094 -5.684 1 94.06 219 VAL B O 1
ATOM 3678 N N . THR B 1 220 ? 12.578 20.75 -7.754 1 94.62 220 THR B N 1
ATOM 3679 C CA . THR B 1 220 ? 13.883 20.312 -8.227 1 94.62 220 THR B CA 1
ATOM 3680 C C . THR B 1 220 ? 14.656 21.469 -8.852 1 94.62 220 THR B C 1
ATOM 3682 O O . THR B 1 220 ? 14.109 22.203 -9.68 1 94.62 220 THR B O 1
ATOM 3685 N N . ARG B 1 221 ? 15.867 21.609 -8.414 1 94.25 221 ARG B N 1
ATOM 3686 C CA . ARG B 1 221 ? 16.766 22.594 -8.992 1 94.25 221 ARG B CA 1
ATOM 3687 C C . ARG B 1 221 ? 17.875 21.922 -9.789 1 94.25 221 ARG B C 1
ATOM 3689 O O . ARG B 1 221 ? 18.047 20.703 -9.719 1 94.25 221 ARG B O 1
ATOM 3696 N N . GLU B 1 222 ? 18.578 22.75 -10.586 1 92.88 222 GLU B N 1
ATOM 3697 C CA . GLU B 1 222 ? 19.656 22.219 -11.406 1 92.88 222 GLU B CA 1
ATOM 3698 C C . GLU B 1 222 ? 20.766 21.625 -10.539 1 92.88 222 GLU B C 1
ATOM 3700 O O . GLU B 1 222 ? 21.344 20.594 -10.875 1 92.88 222 GLU B O 1
ATOM 3705 N N . LYS B 1 223 ? 21.047 22.359 -9.539 1 88.75 223 LYS B N 1
ATOM 3706 C CA . LYS B 1 223 ? 22.031 21.922 -8.57 1 88.75 223 LYS B CA 1
ATOM 3707 C C . LYS B 1 223 ? 21.516 22.031 -7.145 1 88.75 223 LYS B C 1
ATOM 3709 O O . LYS B 1 223 ? 20.625 22.844 -6.867 1 88.75 223 LYS B O 1
ATOM 3714 N N . GLY B 1 224 ? 22.047 21.203 -6.281 1 83.5 224 GLY B N 1
ATOM 3715 C CA . GLY B 1 224 ? 21.734 21.344 -4.867 1 83.5 224 GLY B CA 1
ATOM 3716 C C . GLY B 1 224 ? 22.266 22.625 -4.262 1 83.5 224 GLY B C 1
ATOM 3717 O O . GLY B 1 224 ? 23.172 23.25 -4.828 1 83.5 224 GLY B O 1
ATOM 3718 N N . ILE B 1 225 ? 21.609 23.016 -3.289 1 74.19 225 ILE B N 1
ATOM 3719 C CA . ILE B 1 225 ? 22.047 24.203 -2.576 1 74.19 225 ILE B CA 1
ATOM 3720 C C . ILE B 1 225 ? 22.516 23.828 -1.172 1 74.19 225 ILE B C 1
ATOM 3722 O O . ILE B 1 225 ? 21.703 23.453 -0.323 1 74.19 225 ILE B O 1
ATOM 3726 N N . GLY B 1 226 ? 23.703 23.969 -1.018 1 68.62 226 GLY B N 1
ATOM 3727 C CA . GLY B 1 226 ? 24.203 23.641 0.307 1 68.62 226 GLY B CA 1
ATOM 3728 C C . GLY B 1 226 ? 23.891 22.219 0.731 1 68.62 226 GLY B C 1
ATOM 3729 O O . GLY B 1 226 ? 24.266 21.266 0.056 1 68.62 226 GLY B O 1
ATOM 3730 N N . PHE B 1 227 ? 23.141 22.188 1.779 1 66.12 227 PHE B N 1
ATOM 3731 C CA . PHE B 1 227 ? 22.797 20.891 2.359 1 66.12 227 PHE B CA 1
ATOM 3732 C C . PHE B 1 227 ? 21.5 20.344 1.765 1 66.12 227 PHE B C 1
ATOM 3734 O O . PHE B 1 227 ? 21.125 19.203 2.023 1 66.12 227 PHE B O 1
ATOM 3741 N N . LEU B 1 228 ? 20.875 21.234 0.961 1 71.81 228 LEU B N 1
ATOM 3742 C CA . LEU B 1 228 ? 19.625 20.766 0.354 1 71.81 228 LEU B CA 1
ATOM 3743 C C . LEU B 1 228 ? 19.922 19.938 -0.899 1 71.81 228 LEU B C 1
ATOM 3745 O O . LEU B 1 228 ? 20.719 20.344 -1.743 1 71.81 228 LEU B O 1
ATOM 3749 N N . PRO B 1 229 ? 19.219 18.828 -0.887 1 80.19 229 PRO B N 1
ATOM 3750 C CA . PRO B 1 229 ? 19.359 18.047 -2.117 1 80.19 229 PRO B CA 1
ATOM 3751 C C . PRO B 1 229 ? 18.766 18.75 -3.334 1 80.19 229 PRO B C 1
ATOM 3753 O O . PRO B 1 229 ? 18.141 19.812 -3.197 1 80.19 229 PRO B O 1
ATOM 3756 N N . GLN B 1 230 ? 19.094 18.203 -4.449 1 88.06 230 GLN B N 1
ATOM 3757 C CA . GLN B 1 230 ? 18.609 18.734 -5.715 1 88.06 230 GLN B CA 1
ATOM 3758 C C . GLN B 1 230 ? 17.094 18.812 -5.727 1 88.06 230 GLN B C 1
ATOM 3760 O O . GLN B 1 230 ? 16.516 19.719 -6.344 1 88.06 230 GLN B O 1
ATOM 3765 N N . SER B 1 231 ? 16.453 17.922 -5.027 1 89.69 231 SER B N 1
ATOM 3766 C CA . SER B 1 231 ? 15 17.906 -4.938 1 89.69 231 SER B CA 1
ATOM 3767 C C . SER B 1 231 ? 14.531 17.891 -3.486 1 89.69 231 SER B C 1
ATOM 3769 O O . SER B 1 231 ? 15.109 17.188 -2.65 1 89.69 231 SER B O 1
ATOM 3771 N N . PHE B 1 232 ? 13.555 18.734 -3.25 1 86.69 232 PHE B N 1
ATOM 3772 C CA . PHE B 1 232 ? 13.023 18.797 -1.894 1 86.69 232 PHE B CA 1
ATOM 3773 C C . PHE B 1 232 ? 11.562 19.234 -1.906 1 86.69 232 PHE B C 1
ATOM 3775 O O . PHE B 1 232 ? 11.086 19.812 -2.887 1 86.69 232 PHE B O 1
ATOM 3782 N N . LYS B 1 233 ? 10.906 18.984 -0.78 1 87.5 233 LYS B N 1
ATOM 3783 C CA . LYS B 1 233 ? 9.492 19.328 -0.643 1 87.5 233 LYS B CA 1
ATOM 3784 C C . LYS B 1 233 ? 9.312 20.641 0.107 1 87.5 233 LYS B C 1
ATOM 3786 O O . LYS B 1 233 ? 10.039 20.922 1.064 1 87.5 233 LYS B O 1
ATOM 3791 N N . LEU B 1 234 ? 8.367 21.438 -0.34 1 92.25 234 LEU B N 1
ATOM 3792 C CA . LEU B 1 234 ? 8.047 22.656 0.412 1 92.25 234 LEU B CA 1
ATOM 3793 C C . LEU B 1 234 ? 6.543 22.891 0.453 1 92.25 234 LEU B C 1
ATOM 3795 O O . LEU B 1 234 ? 5.793 22.297 -0.326 1 92.25 234 LEU B O 1
ATOM 3799 N N . ARG B 1 235 ? 6.148 23.625 1.451 1 94.19 235 ARG B N 1
ATOM 3800 C CA . ARG B 1 235 ? 4.766 24.047 1.63 1 94.19 235 ARG B CA 1
ATOM 3801 C C . ARG B 1 235 ? 4.516 25.406 0.964 1 94.19 235 ARG B C 1
ATOM 3803 O O . ARG B 1 235 ? 5.281 26.344 1.163 1 94.19 235 ARG B O 1
ATOM 3810 N N . LEU B 1 236 ? 3.529 25.453 0.109 1 95.75 236 LEU B N 1
ATOM 3811 C CA . LEU B 1 236 ? 3.07 26.672 -0.547 1 95.75 236 LEU B CA 1
ATOM 3812 C C . LEU B 1 236 ? 1.656 27.031 -0.1 1 95.75 236 LEU B C 1
ATOM 3814 O O . LEU B 1 236 ? 0.678 26.562 -0.684 1 95.75 236 LEU B O 1
ATOM 3818 N N . PRO B 1 237 ? 1.569 27.906 0.859 1 96.38 237 PRO B N 1
ATOM 3819 C CA . PRO B 1 237 ? 0.248 28.25 1.389 1 96.38 237 PRO B CA 1
ATOM 3820 C C . PRO B 1 237 ? -0.554 29.141 0.443 1 96.38 237 PRO B C 1
ATOM 3822 O O . PRO B 1 237 ? 0.022 29.953 -0.279 1 96.38 237 PRO B O 1
ATOM 3825 N N . PHE B 1 238 ? -1.859 28.938 0.496 1 97.12 238 PHE B N 1
ATOM 3826 C CA . PHE B 1 238 ? -2.744 29.906 -0.141 1 97.12 238 PHE B CA 1
ATOM 3827 C C . PHE B 1 238 ? -2.791 31.203 0.656 1 97.12 238 PHE B C 1
ATOM 3829 O O . PHE B 1 238 ? -2.609 31.203 1.876 1 97.12 238 PHE B O 1
ATOM 3836 N N . PRO B 1 239 ? -3.051 32.281 -0.067 1 95.12 239 PRO B N 1
ATOM 3837 C CA . PRO B 1 239 ? -3.197 33.531 0.658 1 95.12 239 PRO B CA 1
ATOM 3838 C C . PRO B 1 239 ? -4.398 33.531 1.6 1 95.12 239 PRO B C 1
ATOM 3840 O O . PRO B 1 239 ? -4.375 34.219 2.633 1 95.12 239 PRO B O 1
ATOM 3843 N N . GLU B 1 240 ? -5.414 32.875 1.216 1 96.25 240 GLU B N 1
ATOM 3844 C CA . GLU B 1 240 ? -6.617 32.656 2.016 1 96.25 240 GLU B CA 1
ATOM 3845 C C . GLU B 1 240 ? -7.105 31.203 1.899 1 96.25 240 GLU B C 1
ATOM 3847 O O . GLU B 1 240 ? -6.859 30.547 0.892 1 96.25 240 GLU B O 1
ATOM 3852 N N . VAL B 1 241 ? -7.84 30.797 2.906 1 97.5 241 VAL B N 1
ATOM 3853 C CA . VAL B 1 241 ? -8.359 29.438 2.928 1 97.5 241 VAL B CA 1
ATOM 3854 C C . VAL B 1 241 ? -9.273 29.203 1.726 1 97.5 241 VAL B C 1
ATOM 3856 O O . VAL B 1 241 ? -10.133 30.047 1.425 1 97.5 241 VAL B O 1
ATOM 3859 N N . ALA B 1 242 ? -9.023 28.125 0.971 1 97.88 242 ALA B N 1
ATOM 3860 C CA . ALA B 1 242 ? -9.898 27.734 -0.13 1 97.88 242 ALA B CA 1
ATOM 3861 C C . ALA B 1 242 ? -11.031 26.828 0.364 1 97.88 242 ALA B C 1
ATOM 3863 O O . ALA B 1 242 ? -10.781 25.812 1.018 1 97.88 242 ALA B O 1
ATOM 3864 N N . LYS B 1 243 ? -12.25 27.109 -0.025 1 95.81 243 LYS B N 1
ATOM 3865 C CA . LYS B 1 243 ? -13.414 26.422 0.515 1 95.81 243 LYS B CA 1
ATOM 3866 C C . LYS B 1 243 ? -13.867 25.281 -0.41 1 95.81 243 LYS B C 1
ATOM 3868 O O . LYS B 1 243 ? -14.555 24.359 0.021 1 95.81 243 LYS B O 1
ATOM 3873 N N . ASP B 1 244 ? -13.602 25.469 -1.695 1 95.56 244 ASP B N 1
ATOM 3874 C CA . ASP B 1 244 ? -14 24.469 -2.695 1 95.56 244 ASP B CA 1
ATOM 3875 C C . ASP B 1 244 ? -13.102 24.547 -3.926 1 95.56 244 ASP B C 1
ATOM 3877 O O . ASP B 1 244 ? -12.102 25.266 -3.93 1 95.56 244 ASP B O 1
ATOM 3881 N N . ARG B 1 245 ? -13.414 23.766 -4.879 1 94.62 245 ARG B N 1
ATOM 3882 C CA . ARG B 1 245 ? -12.609 23.641 -6.09 1 94.62 245 ARG B CA 1
ATOM 3883 C C . ARG B 1 245 ? -12.477 25 -6.785 1 94.62 245 ARG B C 1
ATOM 3885 O O . ARG B 1 245 ? -11.391 25.359 -7.25 1 94.62 245 ARG B O 1
ATOM 3892 N N . LYS B 1 246 ? -13.516 25.703 -6.875 1 95.5 246 LYS B N 1
ATOM 3893 C CA . LYS B 1 246 ? -13.516 27 -7.527 1 95.5 246 LYS B CA 1
ATOM 3894 C C . LYS B 1 246 ? -12.594 27.984 -6.801 1 95.5 246 LYS B C 1
ATOM 3896 O O . LYS B 1 246 ? -11.859 28.734 -7.441 1 95.5 246 LYS B O 1
ATOM 3901 N N . ASP B 1 247 ? -12.672 27.938 -5.516 1 96.62 247 ASP B N 1
ATOM 3902 C CA . ASP B 1 247 ? -11.82 28.812 -4.715 1 96.62 247 ASP B CA 1
ATOM 3903 C C . ASP B 1 247 ? -10.344 28.484 -4.938 1 96.62 247 ASP B C 1
ATOM 3905 O O . ASP B 1 247 ? -9.5 29.391 -4.93 1 96.62 247 ASP B O 1
ATOM 3909 N N . VAL B 1 248 ? -10 27.219 -5.055 1 97 248 VAL B N 1
ATOM 3910 C CA . VAL B 1 248 ? -8.617 26.828 -5.305 1 97 248 VAL B CA 1
ATOM 3911 C C . VAL B 1 248 ? -8.125 27.453 -6.602 1 97 248 VAL B C 1
ATOM 3913 O O . VAL B 1 248 ? -7.004 27.969 -6.66 1 97 248 VAL B O 1
ATOM 3916 N N . LYS B 1 249 ? -8.945 27.438 -7.605 1 94.81 249 LYS B N 1
ATOM 3917 C CA . LYS B 1 249 ? -8.586 28.047 -8.883 1 94.81 249 LYS B CA 1
ATOM 3918 C C . LYS B 1 249 ? -8.312 29.547 -8.711 1 94.81 249 LYS B C 1
ATOM 3920 O O . LYS B 1 249 ? -7.344 30.062 -9.273 1 94.81 249 LYS B O 1
ATOM 3925 N N . VAL B 1 250 ? -9.141 30.141 -7.992 1 95.94 250 VAL B N 1
ATOM 3926 C CA . VAL B 1 250 ? -8.992 31.562 -7.734 1 95.94 250 VAL B CA 1
ATOM 3927 C C . VAL B 1 250 ? -7.672 31.828 -7.016 1 95.94 250 VAL B C 1
ATOM 3929 O O . VAL B 1 250 ? -6.93 32.75 -7.379 1 95.94 250 VAL B O 1
ATOM 3932 N N . ARG B 1 251 ? -7.348 31 -5.988 1 96.06 251 ARG B N 1
ATOM 3933 C CA . ARG B 1 251 ? -6.113 31.172 -5.23 1 96.06 251 ARG B CA 1
ATOM 3934 C C . ARG B 1 251 ? -4.895 30.984 -6.129 1 96.06 251 ARG B C 1
ATOM 3936 O O . ARG B 1 251 ? -3.914 31.719 -6.016 1 96.06 251 ARG B O 1
ATOM 3943 N N . ILE B 1 252 ? -4.969 30 -6.926 1 94.31 252 ILE B N 1
ATOM 3944 C CA . ILE B 1 252 ? -3.859 29.703 -7.824 1 94.31 252 ILE B CA 1
ATOM 3945 C C . ILE B 1 252 ? -3.652 30.875 -8.781 1 94.31 252 ILE B C 1
ATOM 3947 O O . ILE B 1 252 ? -2.52 31.312 -9.008 1 94.31 252 ILE B O 1
ATOM 3951 N N . MET B 1 253 ? -4.691 31.391 -9.328 1 92.06 253 MET B N 1
ATOM 3952 C CA . MET B 1 253 ? -4.609 32.531 -10.227 1 92.06 253 MET B CA 1
ATOM 3953 C C . MET B 1 253 ? -4.031 33.75 -9.508 1 92.06 253 MET B C 1
ATOM 3955 O O . MET B 1 253 ? -3.203 34.469 -10.07 1 92.06 253 MET B O 1
ATOM 3959 N N . GLU B 1 254 ? -4.496 33.938 -8.336 1 93.62 254 GLU B N 1
ATOM 3960 C CA . GLU B 1 254 ? -3.996 35.031 -7.516 1 93.62 254 GLU B CA 1
ATOM 3961 C C . GLU B 1 254 ? -2.49 34.938 -7.293 1 93.62 254 GLU B C 1
ATOM 3963 O O . GLU B 1 254 ? -1.761 35.906 -7.418 1 93.62 254 GLU B O 1
ATOM 3968 N N . MET B 1 255 ? -2.082 33.719 -6.984 1 93.5 255 MET B N 1
ATOM 3969 C CA . MET B 1 255 ? -0.673 33.5 -6.68 1 93.5 255 MET B CA 1
ATOM 3970 C C . MET B 1 255 ? 0.18 33.594 -7.941 1 93.5 255 MET B C 1
ATOM 3972 O O . MET B 1 255 ? 1.331 34.031 -7.887 1 93.5 255 MET B O 1
ATOM 3976 N N . THR B 1 256 ? -0.347 33.219 -9.07 1 88.5 256 THR B N 1
ATOM 3977 C CA . THR B 1 256 ? 0.359 33.312 -10.344 1 88.5 256 THR B CA 1
ATOM 3978 C C . THR B 1 256 ? 0.52 34.75 -10.773 1 88.5 256 THR B C 1
ATOM 3980 O O . THR B 1 256 ? 1.575 35.156 -11.273 1 88.5 256 THR B O 1
ATOM 3983 N N . ASN B 1 257 ? -0.496 35.469 -10.492 1 85.5 257 ASN B N 1
ATOM 3984 C CA . ASN B 1 257 ? -0.478 36.875 -10.891 1 85.5 257 ASN B CA 1
ATOM 3985 C C . ASN B 1 257 ? 0.417 37.719 -9.977 1 85.5 257 ASN B C 1
ATOM 3987 O O . ASN B 1 257 ? 0.921 38.75 -10.375 1 85.5 257 ASN B O 1
ATOM 3991 N N . ALA B 1 258 ? 0.535 37.281 -8.812 1 77.44 258 ALA B N 1
ATOM 3992 C CA . ALA B 1 258 ? 1.365 38 -7.852 1 77.44 258 ALA B CA 1
ATOM 3993 C C . ALA B 1 258 ? 2.846 37.688 -8.062 1 77.44 258 ALA B C 1
ATOM 3995 O O . ALA B 1 258 ? 3.713 38.406 -7.531 1 77.44 258 ALA B O 1
ATOM 3996 N N . ALA B 1 259 ? 3.139 36.688 -8.695 1 73.75 259 ALA B N 1
ATOM 3997 C CA . ALA B 1 259 ? 4.516 36.281 -8.953 1 73.75 259 ALA B CA 1
ATOM 3998 C C . ALA B 1 259 ? 5.129 37.094 -10.094 1 73.75 259 ALA B C 1
ATOM 4000 O O . ALA B 1 259 ? 4.418 37.562 -10.992 1 73.75 259 ALA B O 1
#

Foldseek 3Di:
DVCQVPADDDDPLQVQLQQLAQALFKWKKWFQFPVDHPDIDIDIAGWFADPQGWTKGKDFCPDRVNVRQVVPQWMKTKGWGRPDDDQQGKIKIFTFGKDFDDDPVVLVRSVVRRCVSVVPPPCSPPPRMTMMITQGAWMWIDHGDPDTDIDGSVSNRVYHHFPAQNCWVVVQVCCQVPPFVLQLLLCQQQPPPSNADPVKGFPTWGWPTAGQFFTKIWTAIPAADDPGHRIDIGTRTFPHGQRYPVSVVVSSVVSSVSD/DVCQVPADDDDPLQVQLQQLAQALFKWKKWFQFPVDHPDIDIDIAGWFADPQGWTKGKDFCPDRVNVRLVVPQWMKTKGWGRPDDDQQGKIKIFTFGKDFDDDPVVLVRSVVRRCVSVVPPPCSPPPRMTMMITQTAWMWIDHGPPDIDIDGSVSNRPYHHFAAQNCWVVVQVCCQVPPFVLQLLLCQQQPPPSNADPVKGFPTWGWPTAGQFFTKIWTAIPAADDPGHRIDIGTRTFPHGQRYPVSVVVSSVVSSVRD

InterPro domains:
  IPR012349 FMN-binding split barrel [G3DSA:2.30.110.10] (1-156)
  IPR019595 Domain of unknown function DUF2470 [PF10615] (170-255)
  IPR037119 Haem oxygenase HugZ-like superfamily [G3DSA:3.20.180.10] (160-259)
  IPR055343 CREG-like, beta-barrel [PF13883] (12-157)

Organism: Phaeodactylum tricornutum (strain CCAP 1055/1) (NCBI:txid556484)

pLDDT: mean 93.73, std 6.5, range [62.72, 98.88]